Protein AF-A0A6N6QFT8-F1 (afdb_monomer_lite)

Secondary structure (DSSP, 8-state):
--PPPPPPPPPP---------PPPP-PPPP------------------PPP----PPP-S---------PPPP-PPPTTTT-EEEEEE--SGGGTTTTTHHHHHHHHSSS--EEEE-SSEEEEEETT--GGGGSPPPTT-EEEEHHHHHHHHHHHHHTTTSSSTT-SHHHHHHHHHHHHHHTT-HHHHHHHHHHHHHIIIIITTTS---HHHHHHHHHHHTT--TT-EEEEE--SHHHHHHGGGGTTSEEEEE-SSHHHHHHHHHHHTTSSSS-EEEPPGGGHHHHHHH-SEEEE-S---HHHHHHHHHHHHTS-TTPPPPEEE-TTS-GGG-GGGGG-TTEE-HHHHHHHHHHHHHHHHHHHHHHHHHHHHHHHHHHT-TTTTS---GGGHHHHHHHHTTS----

Sequence (406 aa):
MGRRPAGSRVPVVVNPARGLPAPEARAPRVDAQPAIGCRFPSPGCPRRIHRGFSVSKMTADDRPVTLRSSPLPRMPSMFGEICVLHHAKSGPETAGAEGAWLDAAAAEGDPGWFLETCQRRVMVFPGGHPWSRRTPPEGLDLHQGTDAYRFLLLLATGLESRVAGETNILGQMKSAWSHHARGTRWLQWLFADAKEIRSRFLSQIGGASYGRLVQQLLRRQGVGPGATVLLVGAGALAAEVAPWLRGWNLKLSNRTPGRAQDIAGKLRLHPGKPVEVVPGDAAEAAWKSADAIVPCIPFDDGQDGERCRWLRDGRPGKPATTVIHLAGARRAAGAWTELAGFLCLDDLFELHESLDGIRVHRLARARRACDERADHRDLGAALSLAHGWEDLSAFSRADARELAPA

Radius of gyration: 33.64 Å; chains: 1; bounding box: 77×81×103 Å

Foldseek 3Di:
DDDDDDDDDDDDDDDDDDDDDDDDDDDDDDDDDDDDDDDDDDDDDDDDDDDDDDDDDDDDDDDDDPPPPDPDPPDCFPFQQKKKKKAFDDDPPVPPPVVVVLVVQCVQDDSAQWADDPTIIMGMDSRHGPCVVPPDPPRMDMAGGLRNLLVLLCQLCQLPPPLRRDNVSVVRCCVRCVVVPVVDPSVVVSSVLSVVLSVPQPVPSPQQQPLNLVLVVCVVVVVDLAFEEEEEDLDPNSLRNVLSNQSHAYEYEYPDQVSSVVSQVVSVVDDGDHYHYADPVCVLVSLQRGLEYEYPDADDPVVLVVSLVSQVVHDPPRPRRAYEYEHDDPVPNPSLVPGPNDHYVVVSVVSSVVVVVVSVVSSVVSSVSSSVSSVVVRVDPPPVDDDDPVCVVVVVVVVVVVPDDD

pLDDT: mean 70.13, std 23.58, range [25.78, 97.94]

Structure (mmCIF, N/CA/C/O backbone):
data_AF-A0A6N6QFT8-F1
#
_entry.id   AF-A0A6N6QFT8-F1
#
loop_
_atom_site.group_PDB
_atom_site.id
_atom_site.type_symbol
_atom_site.label_atom_id
_atom_site.label_alt_id
_atom_site.label_comp_id
_atom_site.label_asym_id
_atom_site.label_entity_id
_atom_site.label_seq_id
_atom_site.pdbx_PDB_ins_code
_atom_site.Cartn_x
_atom_site.Cartn_y
_atom_site.Cartn_z
_atom_site.occupancy
_atom_site.B_iso_or_equiv
_atom_site.auth_seq_id
_atom_site.auth_comp_id
_atom_site.auth_asym_id
_atom_site.auth_atom_id
_atom_site.pdbx_PDB_model_num
ATOM 1 N N . MET A 1 1 ? 46.481 29.340 30.841 1.00 41.66 1 MET A N 1
ATOM 2 C CA . MET A 1 1 ? 45.968 28.239 29.991 1.00 41.66 1 MET A CA 1
ATOM 3 C C . MET A 1 1 ? 44.456 28.365 29.906 1.00 41.66 1 MET A C 1
ATOM 5 O O . MET A 1 1 ? 43.843 28.571 30.940 1.00 41.66 1 MET A O 1
ATOM 9 N N . GLY A 1 2 ? 43.879 28.298 28.702 1.00 37.94 2 GLY A N 1
ATOM 10 C CA . GLY A 1 2 ? 42.424 28.348 28.485 1.00 37.94 2 GLY A CA 1
ATOM 11 C C . GLY A 1 2 ? 41.998 29.372 27.430 1.00 37.94 2 GLY A C 1
ATOM 12 O O . GLY A 1 2 ? 41.447 30.416 27.760 1.00 37.94 2 GLY A O 1
ATOM 13 N N . ARG A 1 3 ? 42.294 29.091 26.154 1.00 36.41 3 ARG A N 1
ATOM 14 C CA . ARG A 1 3 ? 41.858 29.895 25.000 1.00 36.41 3 ARG A CA 1
ATOM 15 C C . ARG A 1 3 ? 40.341 29.741 24.797 1.00 36.41 3 ARG A C 1
ATOM 17 O O . ARG A 1 3 ? 39.863 28.621 24.657 1.00 36.41 3 ARG A O 1
ATOM 24 N N . ARG A 1 4 ? 39.607 30.858 24.730 1.00 38.91 4 ARG A N 1
ATOM 25 C CA . ARG A 1 4 ? 38.240 30.933 24.177 1.00 38.91 4 ARG A CA 1
ATOM 26 C C . ARG A 1 4 ? 38.316 30.969 22.643 1.00 38.91 4 ARG A C 1
ATOM 28 O O . ARG A 1 4 ? 39.119 31.755 22.139 1.00 38.91 4 ARG A O 1
ATOM 35 N N . PRO A 1 5 ? 37.494 30.218 21.891 1.00 43.72 5 PRO A N 1
ATOM 36 C CA . PRO A 1 5 ? 37.317 30.472 20.472 1.00 43.72 5 PRO A CA 1
ATOM 37 C C . PRO A 1 5 ? 36.171 31.461 20.223 1.00 43.72 5 PRO A C 1
ATOM 39 O O . PRO A 1 5 ? 35.177 31.517 20.948 1.00 43.72 5 PRO A O 1
ATOM 42 N N . ALA A 1 6 ? 36.393 32.277 19.199 1.00 36.53 6 ALA A N 1
ATOM 43 C CA . ALA A 1 6 ? 35.602 33.412 18.768 1.00 36.53 6 ALA A CA 1
ATOM 44 C C . ALA A 1 6 ? 34.265 33.007 18.127 1.00 36.53 6 ALA A C 1
ATOM 46 O O . ALA A 1 6 ? 34.178 32.014 17.408 1.00 36.53 6 ALA A O 1
ATOM 47 N N . GLY A 1 7 ? 33.241 33.831 18.361 1.00 32.56 7 GLY A N 1
ATOM 48 C CA . GLY A 1 7 ? 31.955 33.752 17.679 1.00 32.56 7 GLY A CA 1
ATOM 49 C C . GLY A 1 7 ? 32.052 34.237 16.233 1.00 32.56 7 GLY A C 1
ATOM 50 O O . GLY A 1 7 ? 32.557 35.329 15.967 1.00 32.56 7 GLY A O 1
ATOM 51 N N . SER A 1 8 ? 31.529 33.438 15.305 1.00 31.34 8 SER A N 1
ATOM 52 C CA . SER A 1 8 ? 31.275 33.839 13.926 1.00 31.34 8 SER A CA 1
ATOM 53 C C . SER A 1 8 ? 29.848 34.379 13.801 1.00 31.34 8 SER A C 1
ATOM 55 O O . SER A 1 8 ? 28.856 33.717 14.100 1.00 31.34 8 SER A O 1
ATOM 57 N N . ARG A 1 9 ? 29.771 35.646 13.389 1.00 32.50 9 ARG A N 1
ATOM 58 C CA . ARG A 1 9 ? 28.551 36.376 13.037 1.00 32.50 9 ARG A CA 1
ATOM 59 C C . ARG A 1 9 ? 28.006 35.837 11.711 1.00 32.50 9 ARG A C 1
ATOM 61 O O . ARG A 1 9 ? 28.723 35.862 10.716 1.00 32.50 9 ARG A O 1
ATOM 68 N N . VAL A 1 10 ? 26.742 35.425 11.684 1.00 31.75 10 VAL A N 1
ATOM 69 C CA . VAL A 1 10 ? 25.972 35.231 10.443 1.00 31.75 10 VAL A CA 1
ATOM 70 C C . VAL A 1 10 ? 25.083 36.467 10.255 1.00 31.75 10 VAL A C 1
ATOM 72 O O . VAL A 1 10 ? 24.397 36.847 11.207 1.00 31.75 10 VAL A O 1
ATOM 75 N N . PRO A 1 11 ? 25.102 37.143 9.093 1.00 32.31 11 PRO A N 1
ATOM 76 C CA . PRO A 1 11 ? 24.316 38.350 8.891 1.00 32.31 11 PRO A CA 1
ATOM 77 C C . PRO A 1 11 ? 22.834 38.036 8.657 1.00 32.31 11 PRO A C 1
ATOM 79 O O . PRO A 1 11 ? 22.462 37.204 7.831 1.00 32.31 11 PRO A O 1
ATOM 82 N N . VAL A 1 12 ? 22.001 38.771 9.391 1.00 29.42 12 VAL A N 1
ATOM 83 C CA . VAL A 1 12 ? 20.563 38.946 9.183 1.00 29.42 12 VAL A CA 1
ATOM 84 C C . VAL A 1 12 ? 20.366 39.760 7.904 1.00 29.42 12 VAL A C 1
ATOM 86 O O . VAL A 1 12 ? 20.810 40.904 7.834 1.00 29.42 12 VAL A O 1
ATOM 89 N N . VAL A 1 13 ? 19.689 39.196 6.901 1.00 31.52 13 VAL A N 1
ATOM 90 C CA . VAL A 1 13 ? 19.194 39.966 5.752 1.00 31.52 13 VAL A CA 1
ATOM 91 C C . VAL A 1 13 ? 17.744 40.340 6.022 1.00 31.52 13 VAL A C 1
ATOM 93 O O . VAL A 1 13 ? 16.854 39.493 6.080 1.00 31.52 13 VAL A O 1
ATOM 96 N N . VAL A 1 14 ? 17.549 41.637 6.233 1.00 32.19 14 VAL A N 1
ATOM 97 C CA . VAL A 1 14 ? 16.262 42.302 6.414 1.00 32.19 14 VAL A CA 1
ATOM 98 C C . VAL A 1 14 ? 15.651 42.583 5.040 1.00 32.19 14 VAL A C 1
ATOM 100 O O . VAL A 1 14 ? 16.319 43.046 4.119 1.00 32.19 14 VAL A O 1
ATOM 103 N N . ASN A 1 15 ? 14.362 42.290 4.937 1.00 30.98 15 ASN A N 1
ATOM 104 C CA . ASN A 1 15 ? 13.467 42.556 3.818 1.00 30.98 15 ASN A CA 1
ATOM 105 C C . ASN A 1 15 ? 13.114 44.059 3.718 1.00 30.98 15 ASN A C 1
ATOM 107 O O . ASN A 1 15 ? 12.774 44.645 4.749 1.00 30.98 15 ASN A O 1
ATOM 111 N N . PRO A 1 16 ? 13.066 44.669 2.518 1.00 32.47 16 PRO A N 1
ATOM 112 C CA . PRO A 1 16 ? 12.245 45.849 2.278 1.00 32.47 16 PRO A CA 1
ATOM 113 C C . PRO A 1 16 ? 11.095 45.561 1.298 1.00 32.47 16 PRO A C 1
ATOM 115 O O . PRO A 1 16 ? 11.277 45.092 0.177 1.00 32.47 16 PRO A O 1
ATOM 118 N N . ALA A 1 17 ? 9.891 45.887 1.762 1.00 28.92 17 ALA A N 1
ATOM 119 C CA . ALA A 1 17 ? 8.611 45.742 1.083 1.00 28.92 17 ALA A CA 1
ATOM 120 C C . ALA A 1 17 ? 8.257 46.903 0.125 1.00 28.92 17 ALA A C 1
ATOM 122 O O . ALA A 1 17 ? 8.822 47.991 0.233 1.00 28.92 17 ALA A O 1
ATOM 123 N N . ARG A 1 18 ? 7.164 46.665 -0.636 1.00 30.98 18 ARG A N 1
ATOM 124 C CA . ARG A 1 18 ? 6.246 47.563 -1.401 1.00 30.98 18 ARG A CA 1
ATOM 125 C C . ARG A 1 18 ? 6.481 47.562 -2.926 1.00 30.98 18 ARG A C 1
ATOM 127 O O . ARG A 1 18 ? 7.593 47.801 -3.356 1.00 30.98 18 ARG A O 1
ATOM 134 N N . GLY A 1 19 ? 5.498 47.353 -3.811 1.00 27.25 19 GLY A N 1
ATOM 135 C CA . GLY A 1 19 ? 4.069 47.041 -3.686 1.00 27.25 19 GLY A CA 1
ATOM 136 C C . GLY A 1 19 ? 3.344 47.102 -5.054 1.00 27.25 19 GLY A C 1
ATOM 137 O O . GLY A 1 19 ? 3.636 48.006 -5.820 1.00 27.25 19 GLY A O 1
ATOM 138 N N . LEU A 1 20 ? 2.396 46.163 -5.273 1.00 30.22 20 LEU A N 1
ATOM 139 C CA . LEU A 1 20 ? 1.179 46.159 -6.142 1.00 30.22 20 LEU A CA 1
ATOM 140 C C . LEU A 1 20 ? 1.284 46.436 -7.675 1.00 30.22 20 LEU A C 1
ATOM 142 O O . LEU A 1 20 ? 2.237 47.077 -8.097 1.00 30.22 20 LEU A O 1
ATOM 146 N N . PRO A 1 21 ? 0.280 46.063 -8.524 1.00 34.38 21 PRO A N 1
ATOM 147 C CA . PRO A 1 21 ? -0.944 45.260 -8.313 1.00 34.38 21 PRO A CA 1
ATOM 148 C C . PRO A 1 21 ? -1.114 44.051 -9.284 1.00 34.38 21 PRO A C 1
ATOM 150 O O . PRO A 1 21 ? -0.311 43.809 -10.180 1.00 34.38 21 PRO A O 1
ATOM 153 N N . ALA A 1 22 ? -2.185 43.277 -9.067 1.00 34.72 22 ALA A N 1
ATOM 154 C CA . ALA A 1 22 ? -2.584 42.062 -9.792 1.00 34.72 22 ALA A CA 1
ATOM 155 C C . ALA A 1 22 ? -3.114 42.308 -11.224 1.00 34.72 22 ALA A C 1
ATOM 157 O O . ALA A 1 22 ? -3.732 43.348 -11.454 1.00 34.72 22 ALA A O 1
ATOM 158 N N . PRO A 1 23 ? -3.004 41.332 -12.151 1.00 34.09 23 PRO A N 1
ATOM 159 C CA . PRO A 1 23 ? -3.795 41.317 -13.373 1.00 34.09 23 PRO A CA 1
ATOM 160 C C . PRO A 1 23 ? -5.022 40.398 -13.265 1.00 34.09 23 PRO A C 1
ATOM 162 O O . PRO A 1 23 ? -4.982 39.286 -12.738 1.00 34.09 23 PRO A O 1
ATOM 165 N N . GLU A 1 24 ? -6.119 40.934 -13.786 1.00 30.25 24 GLU A N 1
ATOM 166 C CA . GLU A 1 24 ? -7.485 40.430 -13.793 1.00 30.25 24 GLU A CA 1
ATOM 167 C C . GLU A 1 24 ? -7.668 39.108 -14.553 1.00 30.25 24 GLU A C 1
ATOM 169 O O . GLU A 1 24 ? -7.079 38.858 -15.606 1.00 30.25 24 GLU A O 1
ATOM 174 N N . ALA A 1 25 ? -8.587 38.292 -14.039 1.00 30.94 25 ALA A N 1
ATOM 175 C CA . ALA A 1 25 ? -9.151 37.145 -14.727 1.00 30.94 25 ALA A CA 1
ATOM 176 C C . ALA A 1 25 ? -10.096 37.602 -15.854 1.00 30.94 25 ALA A C 1
ATOM 178 O O . ALA A 1 25 ? -11.073 38.310 -15.611 1.00 30.94 25 ALA A O 1
ATOM 179 N N . ARG A 1 26 ? -9.864 37.122 -17.081 1.00 29.17 26 ARG A N 1
ATOM 180 C CA . ARG A 1 26 ? -10.869 37.107 -18.154 1.00 29.17 26 ARG A CA 1
ATOM 181 C C . ARG A 1 26 ? -11.083 35.680 -18.644 1.00 29.17 26 ARG A C 1
ATOM 183 O O . ARG A 1 26 ? -10.194 35.069 -19.228 1.00 29.17 26 ARG A O 1
ATOM 190 N N . ALA A 1 27 ? -12.288 35.178 -18.403 1.00 31.25 27 ALA A N 1
ATOM 191 C CA . ALA A 1 27 ? -12.822 33.963 -18.999 1.00 31.25 27 ALA A CA 1
ATOM 192 C C . ALA A 1 27 ? -13.165 34.192 -20.485 1.00 31.25 27 ALA A C 1
ATOM 194 O O . ALA A 1 27 ? -13.741 35.236 -20.808 1.00 31.25 27 ALA A O 1
ATOM 195 N N . PRO A 1 28 ? -12.906 33.231 -21.388 1.00 31.69 28 PRO A N 1
ATOM 196 C CA . PRO A 1 28 ? -13.577 33.179 -22.674 1.00 31.69 28 PRO A CA 1
ATOM 197 C C . PRO A 1 28 ? -14.867 32.351 -22.596 1.00 31.69 28 PRO A C 1
ATOM 199 O O . PRO A 1 28 ? -14.965 31.343 -21.898 1.00 31.69 28 PRO A O 1
ATOM 202 N N . ARG A 1 29 ? -15.863 32.869 -23.314 1.00 28.42 29 ARG A N 1
ATOM 203 C CA . ARG A 1 29 ? -17.272 32.487 -23.360 1.00 28.42 29 ARG A CA 1
ATOM 204 C C . ARG A 1 29 ? -17.507 31.087 -23.930 1.00 28.42 29 ARG A C 1
ATOM 206 O O . ARG A 1 29 ? -16.821 30.643 -24.844 1.00 28.42 29 ARG A O 1
ATOM 213 N N . VAL A 1 30 ? -18.547 30.462 -23.388 1.00 31.66 30 VAL A N 1
ATOM 214 C CA . VAL A 1 30 ? -19.274 29.315 -23.931 1.00 31.66 30 VAL A CA 1
ATOM 215 C C . VAL A 1 30 ? -20.152 29.826 -25.072 1.00 31.66 30 VAL A C 1
ATOM 217 O O . VAL A 1 30 ? -20.962 30.708 -24.818 1.00 31.66 30 VAL A O 1
ATOM 220 N N . ASP A 1 31 ? -20.030 29.263 -26.274 1.00 28.44 31 ASP A N 1
ATOM 221 C CA . ASP A 1 31 ? -21.070 29.364 -27.302 1.00 28.44 31 ASP A CA 1
ATOM 222 C C . ASP A 1 31 ? -21.218 28.037 -28.071 1.00 28.44 31 ASP A C 1
ATOM 224 O O . ASP A 1 31 ? -20.304 27.557 -28.738 1.00 28.44 31 ASP A O 1
ATOM 228 N N . ALA A 1 32 ? -22.401 27.453 -27.858 1.00 29.55 32 ALA A N 1
ATOM 229 C CA . ALA A 1 32 ? -23.280 26.687 -28.743 1.00 29.55 32 ALA A CA 1
ATOM 230 C C . ALA A 1 32 ? -22.731 25.602 -29.701 1.00 29.55 32 ALA A C 1
ATOM 232 O O . ALA A 1 32 ? -22.072 25.857 -30.706 1.00 29.55 32 ALA A O 1
ATOM 233 N N . GLN A 1 33 ? -23.206 24.375 -29.452 1.00 35.94 33 GLN A N 1
ATOM 234 C CA . GLN A 1 33 ? -23.379 23.296 -30.436 1.00 35.94 33 GLN A CA 1
ATOM 235 C C . GLN A 1 33 ? -24.241 23.738 -31.636 1.00 35.94 33 GLN A C 1
ATOM 237 O O . GLN A 1 33 ? -25.119 24.589 -31.479 1.00 35.94 33 GLN A O 1
ATOM 242 N N . PRO A 1 34 ? -24.157 23.008 -32.765 1.00 31.39 34 PRO A N 1
ATOM 243 C CA . PRO A 1 34 ? -25.410 22.531 -33.344 1.00 31.39 34 PRO A CA 1
ATOM 244 C C . PRO A 1 34 ? -25.408 21.040 -33.724 1.00 31.39 34 PRO A C 1
ATOM 246 O O . PRO A 1 34 ? -24.559 20.540 -34.454 1.00 31.39 34 PRO A O 1
ATOM 249 N N . ALA A 1 35 ? -26.424 20.375 -33.173 1.00 28.44 35 ALA A N 1
ATOM 250 C CA . ALA A 1 35 ? -27.394 19.471 -33.789 1.00 28.44 35 ALA A CA 1
ATOM 251 C C . ALA A 1 35 ? -26.992 18.537 -34.952 1.00 28.44 35 ALA A C 1
ATOM 253 O O . ALA A 1 35 ? -26.676 18.935 -36.070 1.00 28.44 35 ALA A O 1
ATOM 254 N N . ILE A 1 36 ? -27.231 17.257 -34.670 1.00 31.88 36 ILE A N 1
ATOM 255 C CA . ILE A 1 36 ? -27.459 16.135 -35.584 1.00 31.88 36 ILE A CA 1
ATOM 256 C C . ILE A 1 36 ? -28.653 16.435 -36.511 1.00 31.88 36 ILE A C 1
ATOM 258 O O . ILE A 1 36 ? -29.720 16.822 -36.039 1.00 31.88 36 ILE A O 1
ATOM 262 N N . GLY A 1 37 ? -28.507 16.178 -37.815 1.00 26.58 37 GLY A N 1
ATOM 263 C CA . GLY A 1 37 ? -29.604 16.238 -38.785 1.00 26.58 37 GLY A CA 1
ATOM 264 C C . GLY A 1 37 ? -29.334 15.382 -40.024 1.00 26.58 37 GLY A C 1
ATOM 265 O O . GLY A 1 37 ? -28.512 15.731 -40.863 1.00 26.58 37 GLY A O 1
ATOM 266 N N . CYS A 1 38 ? -30.042 14.256 -40.133 1.00 26.89 38 CYS A N 1
ATOM 267 C CA . CYS A 1 38 ? -30.065 13.365 -41.296 1.00 26.89 38 CYS A CA 1
ATOM 268 C C . CYS A 1 38 ? -30.722 14.037 -42.517 1.00 26.89 38 CYS A C 1
ATOM 270 O O . CYS A 1 38 ? -31.829 14.551 -42.369 1.00 26.89 38 CYS A O 1
ATOM 272 N N . ARG A 1 39 ? -30.138 13.928 -43.726 1.00 26.28 39 ARG A N 1
ATOM 273 C CA . ARG A 1 39 ? -30.861 14.016 -45.020 1.00 26.28 39 ARG A CA 1
ATOM 274 C C . ARG A 1 39 ? -30.184 13.180 -46.127 1.00 26.28 39 ARG A C 1
ATOM 276 O O . ARG A 1 39 ? -29.044 13.435 -46.493 1.00 26.28 39 ARG A O 1
ATOM 283 N N . PHE A 1 40 ? -30.928 12.210 -46.662 1.00 25.78 40 PHE A N 1
ATOM 284 C CA . PHE A 1 40 ? -30.762 11.555 -47.980 1.00 25.78 40 PHE A CA 1
ATOM 285 C C . PHE A 1 40 ? -31.568 12.358 -49.066 1.00 25.78 40 PHE A C 1
ATOM 287 O O . PHE A 1 40 ? -32.240 13.315 -48.682 1.00 25.78 40 PHE A O 1
ATOM 294 N N . PRO A 1 41 ? -31.600 12.015 -50.383 1.00 45.72 41 PRO A N 1
ATOM 295 C CA . PRO A 1 41 ? -30.665 12.422 -51.451 1.00 45.72 41 PRO A CA 1
ATOM 296 C C . PRO A 1 41 ? -31.353 13.082 -52.697 1.00 45.72 41 PRO A C 1
ATOM 298 O O . PRO A 1 41 ? -32.570 13.247 -52.721 1.00 45.72 41 PRO A O 1
ATOM 301 N N . SER A 1 42 ? -30.572 13.307 -53.779 1.00 27.08 42 SER A N 1
ATOM 302 C CA . SER A 1 42 ? -30.948 13.439 -55.228 1.00 27.08 42 SER A CA 1
ATOM 303 C C . SER A 1 42 ? -30.987 14.862 -55.843 1.00 27.08 42 SER A C 1
ATOM 305 O O . SER A 1 42 ? -31.113 15.833 -55.106 1.00 27.08 42 SER A O 1
ATOM 307 N N . PRO A 1 43 ? -31.037 15.022 -57.191 1.00 36.31 43 PRO A N 1
ATOM 308 C CA . PRO A 1 43 ? -30.141 14.509 -58.248 1.00 36.31 43 PRO A CA 1
ATOM 309 C C . PRO A 1 43 ? -29.717 15.620 -59.256 1.00 36.31 43 PRO A C 1
ATOM 311 O O . PRO A 1 43 ? -30.498 16.511 -59.573 1.00 36.31 43 PRO A O 1
ATOM 314 N N . GLY A 1 44 ? -28.515 15.557 -59.846 1.00 28.19 44 GLY A N 1
ATOM 315 C CA . GLY A 1 44 ? -28.125 16.509 -60.904 1.00 28.19 44 GLY A CA 1
ATOM 316 C C . GLY A 1 44 ? -26.716 16.302 -61.474 1.00 28.19 44 GLY A C 1
ATOM 317 O O . GLY A 1 44 ? -25.735 16.764 -60.907 1.00 28.19 44 GLY A O 1
ATOM 318 N N . CYS A 1 45 ? -26.630 15.584 -62.597 1.00 25.91 45 CYS A N 1
ATOM 319 C CA . CYS A 1 45 ? -25.449 15.400 -63.472 1.00 25.91 45 CYS A CA 1
ATOM 320 C C . CYS A 1 45 ? -24.965 16.753 -64.091 1.00 25.91 45 CYS A C 1
ATOM 322 O O . CYS A 1 45 ? -25.765 17.685 -64.049 1.00 25.91 45 CYS A O 1
ATOM 324 N N . PRO A 1 46 ? -23.779 16.894 -64.764 1.00 36.69 46 PRO A N 1
ATOM 325 C CA . PRO A 1 46 ? -23.039 15.841 -65.476 1.00 36.69 46 PRO A CA 1
ATOM 326 C C . PRO A 1 46 ? -21.484 15.815 -65.429 1.00 36.69 46 PRO A C 1
ATOM 328 O O . PRO A 1 46 ? -20.790 16.822 -65.444 1.00 36.69 46 PRO A O 1
ATOM 331 N N . ARG A 1 47 ? -20.976 14.574 -65.519 1.00 28.52 47 ARG A N 1
ATOM 332 C CA . ARG A 1 47 ? -19.831 14.056 -66.309 1.00 28.52 47 ARG A CA 1
ATOM 333 C C . ARG A 1 47 ? -18.547 14.902 -66.473 1.00 28.52 47 ARG A C 1
ATOM 335 O O . ARG A 1 47 ? -18.476 15.771 -67.336 1.00 28.52 47 ARG A O 1
ATOM 342 N N . ARG A 1 48 ? -17.438 14.359 -65.947 1.00 26.94 48 ARG A N 1
ATOM 343 C CA . ARG A 1 48 ? -16.239 14.045 -66.757 1.00 26.94 48 ARG A CA 1
ATOM 344 C C . ARG A 1 48 ? -15.567 12.769 -66.248 1.00 26.94 48 ARG A C 1
ATOM 346 O O . ARG A 1 48 ? -15.067 12.706 -65.135 1.00 26.94 48 ARG A O 1
ATOM 353 N N . ILE A 1 49 ? -15.617 11.745 -67.094 1.00 28.62 49 ILE A N 1
ATOM 354 C CA . ILE A 1 49 ? -15.029 10.419 -66.908 1.00 28.62 49 ILE A CA 1
ATOM 355 C C . ILE A 1 49 ? -13.690 10.436 -67.642 1.00 28.62 49 ILE A C 1
ATOM 357 O O . ILE A 1 49 ? -13.687 10.613 -68.861 1.00 28.62 49 ILE A O 1
ATOM 361 N N . HIS A 1 50 ? -12.580 10.208 -66.938 1.00 27.58 50 HIS A N 1
ATOM 362 C CA . HIS A 1 50 ? -11.390 9.636 -67.561 1.00 27.58 50 HIS A CA 1
ATOM 363 C C . HIS A 1 50 ? -11.359 8.136 -67.271 1.00 27.58 50 HIS A C 1
ATOM 365 O O . HIS A 1 50 ? -11.390 7.683 -66.130 1.00 27.58 50 HIS A O 1
ATOM 371 N N . ARG A 1 51 ? -11.416 7.402 -68.381 1.00 29.09 51 ARG A N 1
ATOM 372 C CA . ARG A 1 51 ? -11.442 5.951 -68.533 1.00 29.09 51 ARG A CA 1
ATOM 373 C C . ARG A 1 51 ? -10.137 5.333 -68.043 1.00 29.09 51 ARG A C 1
ATOM 375 O O . ARG A 1 51 ? -9.073 5.881 -68.314 1.00 29.09 51 ARG A O 1
ATOM 382 N N . GLY A 1 52 ? -10.234 4.148 -67.449 1.00 26.86 52 GLY A N 1
ATOM 383 C CA . GLY A 1 52 ? -9.050 3.356 -67.147 1.00 26.86 52 GLY A CA 1
ATOM 384 C C . GLY A 1 52 ? -9.269 1.983 -66.524 1.00 26.86 52 GLY A C 1
ATOM 385 O O . GLY A 1 52 ? -8.355 1.534 -65.864 1.00 26.86 52 GLY A O 1
ATOM 386 N N . PHE A 1 53 ? -10.411 1.306 -66.701 1.00 28.25 53 PHE A N 1
ATOM 387 C CA . PHE A 1 53 ? -10.487 -0.141 -66.447 1.00 28.25 53 PHE A CA 1
ATOM 388 C C . PHE A 1 53 ? -11.410 -0.806 -67.471 1.00 28.25 53 PHE A C 1
ATOM 390 O O . PHE A 1 53 ? -12.608 -0.536 -67.535 1.00 28.25 53 PHE A O 1
ATOM 397 N N . SER A 1 54 ? -10.806 -1.638 -68.318 1.00 25.84 54 SER A N 1
ATOM 398 C CA . SER A 1 54 ? -11.485 -2.554 -69.228 1.00 25.84 54 SER A CA 1
ATOM 399 C C . SER A 1 54 ? -11.935 -3.768 -68.424 1.00 25.84 54 SER A C 1
ATOM 401 O O . SER A 1 54 ? -11.098 -4.495 -67.893 1.00 25.84 54 SER A O 1
ATOM 403 N N . VAL A 1 55 ? -13.244 -3.995 -68.336 1.00 27.75 55 VAL A N 1
ATOM 404 C CA . VAL A 1 55 ? -13.796 -5.250 -67.819 1.00 27.75 55 VAL A CA 1
ATOM 405 C C . VAL A 1 55 ? -13.742 -6.267 -68.956 1.00 27.75 55 VAL A C 1
ATOM 407 O O . VAL A 1 55 ? -14.577 -6.246 -69.860 1.00 27.75 55 VAL A O 1
ATOM 410 N N . SER A 1 56 ? -12.735 -7.137 -68.935 1.00 29.53 56 SER A N 1
ATOM 411 C CA . SER A 1 56 ? -12.738 -8.339 -69.767 1.00 29.53 56 SER A CA 1
ATOM 412 C C . SER A 1 56 ? -13.718 -9.354 -69.183 1.00 29.53 56 SER A C 1
ATOM 414 O O . SER A 1 56 ? -13.707 -9.638 -67.988 1.00 29.53 56 SER A O 1
ATOM 416 N N . LYS A 1 57 ? -14.586 -9.869 -70.058 1.00 29.95 57 LYS A N 1
ATOM 417 C CA . LYS A 1 57 ? -15.553 -10.941 -69.808 1.00 29.95 57 LYS A CA 1
ATOM 418 C C . LYS A 1 57 ? -14.895 -12.133 -69.100 1.00 29.95 57 LYS A C 1
ATOM 420 O O . LYS A 1 57 ? -13.880 -12.638 -69.574 1.00 29.95 57 LYS A O 1
ATOM 425 N N . MET A 1 58 ? -15.530 -12.610 -68.027 1.00 28.09 58 MET A N 1
ATOM 426 C CA . MET A 1 58 ? -15.287 -13.938 -67.455 1.00 28.09 58 MET A CA 1
ATOM 427 C C . MET A 1 58 ? -15.453 -14.990 -68.554 1.00 28.09 58 MET A C 1
ATOM 429 O O . MET A 1 58 ? -16.527 -15.127 -69.138 1.00 28.09 58 MET A O 1
ATOM 433 N N . THR A 1 59 ? -14.377 -15.718 -68.829 1.00 33.75 59 THR A N 1
ATOM 434 C CA . THR A 1 59 ? -14.426 -17.014 -69.504 1.00 33.75 59 THR A CA 1
ATOM 435 C C . THR A 1 59 ? -14.056 -18.062 -68.465 1.00 33.75 59 THR A C 1
ATOM 437 O O . THR A 1 59 ? -13.172 -17.839 -67.640 1.00 33.75 59 THR A O 1
ATOM 440 N N . ALA A 1 60 ? -14.822 -19.148 -68.447 1.00 36.91 60 ALA A N 1
ATOM 441 C CA . ALA A 1 60 ? -14.662 -20.259 -67.528 1.00 36.91 60 ALA A CA 1
ATOM 442 C C . ALA A 1 60 ? -13.414 -21.068 -67.910 1.00 36.91 60 ALA A C 1
ATOM 444 O O . ALA A 1 60 ? -13.478 -21.890 -68.818 1.00 36.91 60 ALA A O 1
ATOM 445 N N . ASP A 1 61 ? -12.289 -20.808 -67.247 1.00 33.38 61 ASP A N 1
ATOM 446 C CA . ASP A 1 61 ? -11.156 -21.738 -67.166 1.00 33.38 61 ASP A CA 1
ATOM 447 C C . ASP A 1 61 ? -10.376 -21.443 -65.870 1.00 33.38 61 ASP A C 1
ATOM 449 O O . ASP A 1 61 ? -9.389 -20.705 -65.850 1.00 33.38 61 ASP A O 1
ATOM 453 N N . ASP A 1 62 ? -10.890 -21.951 -64.745 1.00 33.12 62 ASP A N 1
ATOM 454 C CA . ASP A 1 62 ? -10.229 -21.882 -63.439 1.00 33.12 62 ASP A CA 1
ATOM 455 C C . ASP A 1 62 ? -9.040 -22.853 -63.414 1.00 33.12 62 ASP A C 1
ATOM 457 O O . ASP A 1 62 ? -9.186 -24.050 -63.156 1.00 33.12 62 ASP A O 1
ATOM 461 N N . ARG A 1 63 ? -7.830 -22.330 -63.629 1.00 33.88 63 ARG A N 1
ATOM 462 C CA . ARG A 1 63 ? -6.602 -22.964 -63.128 1.00 33.88 63 ARG A CA 1
ATOM 463 C C . ARG A 1 63 ? -6.110 -22.179 -61.915 1.00 33.88 63 ARG A C 1
ATOM 465 O O . ARG A 1 63 ? -5.961 -20.960 -62.018 1.00 33.88 63 ARG A O 1
ATOM 472 N N . PRO A 1 64 ? -5.817 -22.832 -60.777 1.00 29.17 64 PRO A N 1
ATOM 473 C CA . PRO A 1 64 ? -5.353 -22.132 -59.591 1.00 29.17 64 PRO A CA 1
ATOM 474 C C . PRO A 1 64 ? -3.994 -21.479 -59.867 1.00 29.17 64 PRO A C 1
ATOM 476 O O . PRO A 1 64 ? -2.987 -22.151 -60.094 1.00 29.17 64 PRO A O 1
ATOM 479 N N . VAL A 1 65 ? -3.967 -20.146 -59.834 1.00 32.03 65 VAL A N 1
ATOM 480 C CA . VAL A 1 65 ? -2.731 -19.364 -59.800 1.00 32.03 65 VAL A CA 1
ATOM 481 C C . VAL A 1 65 ? -2.073 -19.622 -58.446 1.00 32.03 65 VAL A C 1
ATOM 483 O O . VAL A 1 65 ? -2.501 -19.101 -57.418 1.00 32.03 65 VAL A O 1
ATOM 486 N N . THR A 1 66 ? -1.021 -20.439 -58.427 1.00 31.53 66 THR A N 1
ATOM 487 C CA . THR A 1 66 ? -0.134 -20.562 -57.266 1.00 31.53 66 THR A CA 1
ATOM 488 C C . THR A 1 66 ? 0.576 -19.228 -57.051 1.00 31.53 66 THR A C 1
ATOM 490 O O . THR A 1 66 ? 1.572 -18.931 -57.715 1.00 31.53 66 THR A O 1
ATOM 493 N N . LEU A 1 67 ? 0.059 -18.415 -56.128 1.00 30.70 67 LEU A N 1
ATOM 494 C CA . LEU A 1 67 ? 0.760 -17.258 -55.582 1.00 30.70 67 LEU A CA 1
ATOM 495 C C . LEU A 1 67 ? 2.017 -17.763 -54.867 1.00 30.70 67 LEU A C 1
ATOM 497 O O . LEU A 1 67 ? 1.956 -18.253 -53.741 1.00 30.70 67 LEU A O 1
ATOM 501 N N . ARG A 1 68 ? 3.176 -17.662 -55.528 1.00 31.36 68 ARG A N 1
ATOM 502 C CA . ARG A 1 68 ? 4.461 -17.763 -54.833 1.00 31.36 68 ARG A CA 1
ATOM 503 C C . ARG A 1 68 ? 4.515 -16.613 -53.833 1.00 31.36 68 ARG A C 1
ATOM 505 O O . ARG A 1 68 ? 4.568 -15.451 -54.228 1.00 31.36 68 ARG A O 1
ATOM 512 N N . SER A 1 69 ? 4.480 -16.945 -52.548 1.00 32.94 69 SER A N 1
ATOM 513 C CA . SER A 1 69 ? 4.698 -16.009 -51.453 1.00 32.94 69 SER A CA 1
ATOM 514 C C . SER A 1 69 ? 6.143 -15.514 -51.501 1.00 32.94 69 SER A C 1
ATOM 516 O O . SER A 1 69 ? 7.037 -16.097 -50.885 1.00 32.94 69 SER A O 1
ATOM 518 N N . SER A 1 70 ? 6.395 -14.453 -52.263 1.00 32.84 70 SER A N 1
ATOM 519 C CA . SER A 1 70 ? 7.608 -13.664 -52.073 1.00 32.84 70 SER A CA 1
ATOM 520 C C . SER A 1 70 ? 7.562 -13.091 -50.652 1.00 32.84 70 SER A C 1
ATOM 522 O O . SER A 1 70 ? 6.531 -12.522 -50.280 1.00 32.84 70 SER A O 1
ATOM 524 N N . PRO A 1 71 ? 8.614 -13.250 -49.829 1.00 36.53 71 PRO A N 1
ATOM 525 C CA . PRO A 1 71 ? 8.640 -12.645 -48.506 1.00 36.53 71 PRO A CA 1
ATOM 526 C C . PRO A 1 71 ? 8.466 -11.134 -48.665 1.00 36.53 71 PRO A C 1
ATOM 528 O O . PRO A 1 71 ? 9.194 -10.500 -49.431 1.00 36.53 71 PRO A O 1
ATOM 531 N N . LEU A 1 72 ? 7.474 -10.574 -47.966 1.00 36.22 72 LEU A N 1
ATOM 532 C CA . LEU A 1 72 ? 7.297 -9.128 -47.873 1.00 36.22 72 LEU A CA 1
ATOM 533 C C . LEU A 1 72 ? 8.643 -8.501 -47.471 1.00 36.22 72 LEU A C 1
ATOM 535 O O . LEU A 1 72 ? 9.316 -9.052 -46.588 1.00 36.22 72 LEU A O 1
ATOM 539 N N . PRO A 1 73 ? 9.064 -7.387 -48.096 1.00 36.81 73 PRO A N 1
ATOM 540 C CA . PRO A 1 73 ? 10.266 -6.689 -47.665 1.00 36.81 73 PRO A CA 1
ATOM 541 C C . PRO A 1 73 ? 10.118 -6.370 -46.175 1.00 36.81 73 PRO A C 1
ATOM 543 O O . PRO A 1 73 ? 9.129 -5.762 -45.765 1.00 36.81 73 PRO A O 1
ATOM 546 N N . ARG A 1 74 ? 11.067 -6.839 -45.350 1.00 42.50 74 ARG A N 1
ATOM 547 C CA . ARG A 1 74 ? 11.096 -6.504 -43.921 1.00 42.50 74 ARG A CA 1
ATOM 548 C C . ARG A 1 74 ? 11.150 -4.984 -43.829 1.00 42.50 74 ARG A C 1
ATOM 550 O O . ARG A 1 74 ? 12.123 -4.392 -44.294 1.00 42.50 74 ARG A O 1
ATOM 557 N N . MET A 1 75 ? 10.107 -4.364 -43.276 1.00 43.34 75 MET A N 1
ATOM 558 C CA . MET A 1 75 ? 10.183 -2.947 -42.942 1.00 43.34 75 MET A CA 1
ATOM 559 C C . MET A 1 75 ? 11.396 -2.745 -42.026 1.00 43.34 75 MET A C 1
ATOM 561 O O . MET A 1 75 ? 11.608 -3.567 -41.127 1.00 43.34 75 MET A O 1
ATOM 565 N N . PRO A 1 76 ? 12.238 -1.729 -42.278 1.00 52.91 76 PRO A N 1
ATOM 566 C CA . PRO A 1 76 ? 13.375 -1.465 -41.416 1.00 52.91 76 PRO A CA 1
ATOM 567 C C . PRO A 1 76 ? 12.855 -1.166 -40.010 1.00 52.91 76 PRO A C 1
ATOM 569 O O . PRO A 1 76 ? 12.048 -0.255 -39.827 1.00 52.91 76 PRO A O 1
ATOM 572 N N . SER A 1 77 ? 13.295 -1.974 -39.043 1.00 58.56 77 SER A N 1
ATOM 573 C CA . SER A 1 77 ? 12.994 -1.784 -37.623 1.00 58.56 77 SER A CA 1
ATOM 574 C C . SER A 1 77 ? 13.337 -0.353 -37.222 1.00 58.56 77 SER A C 1
ATOM 576 O O . SER A 1 77 ? 14.438 0.124 -37.512 1.00 58.56 77 SER A O 1
ATOM 578 N N . MET A 1 78 ? 12.422 0.321 -36.520 1.00 64.25 78 MET A N 1
ATOM 579 C CA . MET A 1 78 ? 12.663 1.677 -36.012 1.00 64.25 78 MET A CA 1
ATOM 580 C C . MET A 1 78 ? 13.839 1.719 -35.025 1.00 64.25 78 MET A C 1
ATOM 582 O O . MET A 1 78 ? 14.455 2.766 -34.823 1.00 64.25 78 MET A O 1
ATOM 586 N N . PHE A 1 79 ? 14.154 0.574 -34.424 1.00 69.44 79 PHE A N 1
ATOM 587 C CA . PHE A 1 79 ? 15.241 0.401 -33.477 1.00 69.44 79 PHE A CA 1
ATOM 588 C C . PHE A 1 79 ? 16.418 -0.385 -34.037 1.00 69.44 79 PHE A C 1
ATOM 590 O O . PHE A 1 79 ? 17.312 -0.687 -33.260 1.00 69.44 79 PHE A O 1
ATOM 597 N N . GLY A 1 80 ? 16.460 -0.701 -35.338 1.00 63.00 80 GLY A N 1
ATOM 598 C CA . GLY A 1 80 ? 17.436 -1.626 -35.935 1.00 63.00 80 GLY A CA 1
ATOM 599 C C . GLY A 1 80 ? 18.914 -1.283 -35.702 1.00 63.00 80 GLY A C 1
ATOM 600 O O . GLY A 1 80 ? 19.777 -2.125 -35.931 1.00 63.00 80 GLY A O 1
ATOM 601 N N . GLU A 1 81 ? 19.200 -0.080 -35.212 1.00 75.62 81 GLU A N 1
ATOM 602 C CA . GLU A 1 81 ? 20.536 0.391 -34.858 1.00 75.62 81 GLU A CA 1
ATOM 603 C C . GLU A 1 81 ? 20.800 0.401 -33.340 1.00 75.62 81 GLU A C 1
ATOM 605 O O . GLU A 1 81 ? 21.942 0.505 -32.930 1.00 75.62 81 GLU A O 1
ATOM 610 N N . ILE A 1 82 ? 19.813 0.237 -32.456 1.00 87.19 82 ILE A N 1
ATOM 611 C CA . ILE A 1 82 ? 20.067 0.254 -31.007 1.00 87.19 82 ILE A CA 1
ATOM 612 C C . ILE A 1 82 ? 20.735 -1.054 -30.573 1.00 87.19 82 ILE A C 1
ATOM 614 O O . ILE A 1 82 ? 20.212 -2.145 -30.799 1.00 87.19 82 ILE A O 1
ATOM 618 N N . CYS A 1 83 ? 21.860 -0.936 -29.874 1.00 88.75 83 CYS A N 1
ATOM 619 C CA . CYS A 1 83 ? 22.566 -2.041 -29.236 1.00 88.75 83 CYS A CA 1
ATOM 620 C C . CYS A 1 83 ? 22.748 -1.742 -27.744 1.00 88.75 83 CYS A C 1
ATOM 622 O O . CYS A 1 83 ? 23.156 -0.644 -27.372 1.00 88.75 83 CYS A O 1
ATOM 624 N N . VAL A 1 84 ? 22.445 -2.707 -26.878 1.00 88.69 84 VAL A N 1
ATOM 625 C CA . VAL A 1 84 ? 22.601 -2.589 -25.426 1.00 88.69 84 VAL A CA 1
ATOM 626 C C . VAL A 1 84 ? 23.408 -3.761 -24.910 1.00 88.69 84 VAL A C 1
ATOM 628 O O . VAL A 1 84 ? 23.101 -4.914 -25.203 1.00 88.69 84 VAL A O 1
ATOM 631 N N . LEU A 1 85 ? 24.410 -3.447 -24.102 1.00 86.31 85 LEU A N 1
ATOM 632 C CA . LEU A 1 85 ? 25.164 -4.422 -23.336 1.00 86.31 85 LEU A CA 1
ATOM 633 C C . LEU A 1 85 ? 24.776 -4.322 -21.878 1.00 86.31 85 LEU A C 1
ATOM 635 O O . LEU A 1 85 ? 24.662 -3.221 -21.327 1.00 86.31 85 LEU A O 1
ATOM 639 N N . HIS A 1 86 ? 24.626 -5.475 -21.251 1.00 85.75 86 HIS A N 1
ATOM 640 C CA . HIS A 1 86 ? 24.267 -5.585 -19.857 1.00 85.75 86 HIS A CA 1
ATOM 641 C C . HIS A 1 86 ? 25.173 -6.586 -19.152 1.00 85.75 86 HIS A C 1
ATOM 643 O O . HIS A 1 86 ? 25.457 -7.668 -19.655 1.00 85.75 86 HIS A O 1
ATOM 649 N N . HIS A 1 87 ? 25.605 -6.207 -17.955 1.00 81.38 87 HIS A N 1
ATOM 650 C CA . HIS A 1 87 ? 26.319 -7.087 -17.050 1.00 81.38 87 HIS A CA 1
ATOM 651 C C . HIS A 1 87 ? 25.753 -6.942 -15.632 1.00 81.38 87 HIS A C 1
ATOM 653 O O . HIS A 1 87 ? 25.740 -5.838 -15.070 1.00 81.38 87 HIS A O 1
ATOM 659 N N . ALA A 1 88 ? 25.289 -8.049 -15.050 1.00 76.50 88 ALA A N 1
ATOM 660 C CA . ALA A 1 88 ? 24.774 -8.107 -13.686 1.00 76.50 88 ALA A CA 1
ATOM 661 C C . ALA A 1 88 ? 25.907 -8.375 -12.680 1.00 76.50 88 ALA A C 1
ATOM 663 O O . ALA A 1 88 ? 26.658 -9.330 -12.829 1.00 76.50 88 ALA A O 1
ATOM 664 N N . LYS A 1 89 ? 25.993 -7.568 -11.616 1.00 71.44 89 LYS A N 1
ATOM 665 C CA . LYS A 1 89 ? 27.006 -7.712 -10.558 1.00 71.44 89 LYS A CA 1
ATOM 666 C C . LYS A 1 89 ? 26.621 -8.866 -9.624 1.00 71.44 89 LYS A C 1
ATOM 668 O O . LYS A 1 89 ? 25.767 -8.699 -8.746 1.00 71.44 89 LYS A O 1
ATOM 673 N N . SER A 1 90 ? 27.218 -10.039 -9.805 1.00 54.47 90 SER A N 1
ATOM 674 C CA . SER A 1 90 ? 26.959 -11.242 -9.000 1.00 54.47 90 SER A CA 1
ATOM 675 C C . SER A 1 90 ? 28.081 -11.518 -7.987 1.00 54.47 90 SER A C 1
ATOM 677 O O . SER A 1 90 ? 28.912 -12.390 -8.192 1.00 54.47 90 SER A O 1
ATOM 679 N N . GLY A 1 91 ? 28.055 -10.816 -6.846 1.00 51.69 91 GLY A N 1
ATOM 680 C CA . GLY A 1 91 ? 28.914 -11.103 -5.682 1.00 51.69 91 GLY A CA 1
ATOM 681 C C . GLY A 1 91 ? 30.342 -10.523 -5.747 1.00 51.69 91 GLY A C 1
ATOM 682 O O . GLY A 1 91 ? 30.708 -9.907 -6.739 1.00 51.69 91 GLY A O 1
ATOM 683 N N . PRO A 1 92 ? 31.143 -10.652 -4.668 1.00 45.06 92 PRO A N 1
ATOM 684 C CA . PRO A 1 92 ? 32.487 -10.064 -4.574 1.00 45.06 92 PRO A CA 1
ATOM 685 C C . PRO A 1 92 ? 33.574 -10.783 -5.401 1.00 45.06 92 PRO A C 1
ATOM 687 O O . PRO A 1 92 ? 34.698 -10.292 -5.457 1.00 45.06 92 PRO A O 1
ATOM 690 N N . GLU A 1 93 ? 33.271 -11.918 -6.040 1.00 43.59 93 GLU A N 1
ATOM 691 C CA . GLU A 1 93 ? 34.259 -12.773 -6.730 1.00 43.59 93 GLU A CA 1
ATOM 692 C C . GLU A 1 93 ? 34.462 -12.451 -8.221 1.00 43.59 93 GLU A C 1
ATOM 694 O O . GLU A 1 93 ? 35.399 -12.950 -8.837 1.00 43.59 93 GLU A O 1
ATOM 699 N N . THR A 1 94 ? 33.645 -11.579 -8.815 1.00 46.34 94 THR A N 1
ATOM 700 C CA . THR A 1 94 ? 33.748 -11.196 -10.237 1.00 46.34 94 THR A CA 1
ATOM 701 C C . THR A 1 94 ? 34.574 -9.922 -10.475 1.00 46.34 94 THR A C 1
ATOM 703 O O . THR A 1 94 ? 34.737 -9.473 -11.611 1.00 46.34 94 THR A O 1
ATOM 706 N N . ALA A 1 95 ? 35.181 -9.361 -9.426 1.00 41.59 95 ALA A N 1
ATOM 707 C CA . ALA A 1 95 ? 36.013 -8.160 -9.470 1.00 41.59 95 ALA A CA 1
ATOM 708 C C . ALA A 1 95 ? 37.370 -8.403 -10.172 1.00 41.59 95 ALA A C 1
ATOM 710 O O . ALA A 1 95 ? 38.418 -8.477 -9.538 1.00 41.59 95 ALA A O 1
ATOM 711 N N . GLY A 1 96 ? 37.362 -8.537 -11.500 1.00 47.53 96 GLY A N 1
ATOM 712 C CA . GLY A 1 96 ? 38.584 -8.660 -12.305 1.00 47.53 96 GLY A CA 1
ATOM 713 C C . GLY A 1 96 ? 38.341 -8.760 -13.812 1.00 47.53 96 GLY A C 1
ATOM 714 O O . GLY A 1 96 ? 38.980 -8.050 -14.581 1.00 47.53 96 GLY A O 1
ATOM 715 N N . ALA A 1 97 ? 37.361 -9.561 -14.244 1.00 51.03 97 ALA A N 1
ATOM 716 C CA . ALA A 1 97 ? 36.969 -9.671 -15.659 1.00 51.03 97 ALA A CA 1
ATOM 717 C C . ALA A 1 97 ? 36.008 -8.545 -16.112 1.00 51.03 97 ALA A C 1
ATOM 719 O O . ALA A 1 97 ? 35.870 -8.254 -17.298 1.00 51.03 97 ALA A O 1
ATOM 720 N N . GLU A 1 98 ? 35.368 -7.869 -15.153 1.00 52.53 98 GLU A N 1
ATOM 721 C CA . GLU A 1 98 ? 34.273 -6.908 -15.352 1.00 52.53 98 GLU A CA 1
ATOM 722 C C . GLU A 1 98 ? 34.681 -5.510 -15.846 1.00 52.53 98 GLU A C 1
ATOM 724 O O . GLU A 1 98 ? 33.809 -4.727 -16.223 1.00 52.53 98 GLU A O 1
ATOM 729 N N . GLY A 1 99 ? 35.966 -5.151 -15.776 1.00 54.66 99 GLY A N 1
ATOM 730 C CA . GLY A 1 99 ? 36.488 -3.862 -16.261 1.00 54.66 99 GLY A CA 1
ATOM 731 C C . GLY A 1 99 ? 37.071 -3.948 -17.672 1.00 54.66 99 GLY A C 1
ATOM 732 O O . GLY A 1 99 ? 36.889 -3.040 -18.476 1.00 54.66 99 GLY A O 1
ATOM 733 N N . ALA A 1 100 ? 37.676 -5.090 -18.007 1.00 60.47 100 ALA A N 1
ATOM 734 C CA . ALA A 1 100 ? 38.399 -5.285 -19.261 1.00 60.47 100 ALA A CA 1
ATOM 735 C C . ALA A 1 100 ? 37.511 -5.129 -20.506 1.00 60.47 100 ALA A C 1
ATOM 737 O O . ALA A 1 100 ? 37.962 -4.630 -21.534 1.00 60.47 100 ALA A O 1
ATOM 738 N N . TRP A 1 101 ? 36.235 -5.519 -20.423 1.00 62.41 101 TRP A N 1
ATOM 739 C CA . TRP A 1 101 ? 35.302 -5.349 -21.537 1.00 62.41 101 TRP A CA 1
ATOM 740 C C . TRP A 1 101 ? 34.814 -3.902 -21.690 1.00 62.41 101 TRP A C 1
ATOM 742 O O . TRP A 1 101 ? 34.519 -3.496 -22.807 1.00 62.41 101 TRP A O 1
ATOM 752 N N . LEU A 1 102 ? 34.734 -3.119 -20.605 1.00 59.88 102 LEU A N 1
ATOM 753 C CA . LEU A 1 102 ? 34.382 -1.692 -20.647 1.00 59.88 102 LEU A CA 1
ATOM 754 C C . LEU A 1 102 ? 35.484 -0.890 -21.327 1.00 59.88 102 LEU A C 1
ATOM 756 O O . LEU A 1 102 ? 35.198 -0.062 -22.189 1.00 59.88 102 LEU A O 1
ATOM 760 N N . ASP A 1 103 ? 36.731 -1.203 -20.984 1.00 61.19 103 ASP A N 1
ATOM 761 C CA . ASP A 1 103 ? 37.906 -0.625 -21.626 1.00 61.19 103 ASP A CA 1
ATOM 762 C C . ASP A 1 103 ? 37.984 -1.043 -23.104 1.00 61.19 103 ASP A C 1
ATOM 764 O O . ASP A 1 103 ? 38.281 -0.214 -23.960 1.00 61.19 103 ASP A O 1
ATOM 768 N N . ALA A 1 104 ? 37.630 -2.292 -23.436 1.00 60.69 104 ALA A N 1
ATOM 769 C CA . ALA A 1 104 ? 37.550 -2.760 -24.823 1.00 60.69 104 ALA A CA 1
ATOM 770 C C . ALA A 1 104 ? 36.410 -2.095 -25.622 1.00 60.69 104 ALA A C 1
ATOM 772 O O . ALA A 1 104 ? 36.621 -1.700 -26.766 1.00 60.69 104 ALA A O 1
ATOM 773 N N . ALA A 1 105 ? 35.226 -1.922 -25.021 1.00 59.78 105 ALA A N 1
ATOM 774 C CA . ALA A 1 105 ? 34.088 -1.231 -25.634 1.00 59.78 105 ALA A CA 1
ATOM 775 C C . ALA A 1 105 ? 34.416 0.240 -25.925 1.00 59.78 105 ALA A C 1
ATOM 777 O O . ALA A 1 105 ? 34.118 0.747 -27.001 1.00 59.78 105 ALA A O 1
ATOM 778 N N . ALA A 1 106 ? 35.066 0.911 -24.969 1.00 59.69 106 ALA A N 1
ATOM 779 C CA . ALA A 1 106 ? 35.489 2.300 -25.098 1.00 59.69 106 ALA A CA 1
ATOM 780 C C . ALA A 1 106 ? 36.671 2.482 -26.070 1.00 59.69 106 ALA A C 1
ATOM 782 O O . ALA A 1 106 ? 36.830 3.559 -26.640 1.00 59.69 106 ALA A O 1
ATOM 783 N N . ALA A 1 107 ? 37.501 1.451 -26.267 1.00 60.59 107 ALA A N 1
ATOM 784 C CA . ALA A 1 107 ? 38.639 1.484 -27.185 1.00 60.59 107 ALA A CA 1
ATOM 785 C C . ALA A 1 107 ? 38.259 1.244 -28.661 1.00 60.59 107 ALA A C 1
ATOM 787 O O . ALA A 1 107 ? 39.000 1.673 -29.546 1.00 60.59 107 ALA A O 1
ATOM 788 N N . GLU A 1 108 ? 37.132 0.576 -28.946 1.00 59.34 108 GLU A N 1
ATOM 789 C CA . GLU A 1 108 ? 36.702 0.226 -30.313 1.00 59.34 108 GLU A CA 1
ATOM 790 C C . GLU A 1 108 ? 35.816 1.287 -31.014 1.00 59.34 108 GLU A C 1
ATOM 792 O O . GLU A 1 108 ? 35.530 1.135 -32.206 1.00 59.34 108 GLU A O 1
ATOM 797 N N . GLY A 1 109 ? 35.393 2.376 -30.351 1.00 56.50 109 GLY A N 1
ATOM 798 C CA . GLY A 1 109 ? 34.530 3.397 -30.972 1.00 56.50 109 GLY A CA 1
ATOM 799 C C . GLY A 1 109 ? 33.855 4.382 -30.006 1.00 56.50 109 GLY A C 1
ATOM 800 O O . GLY A 1 109 ? 34.362 4.631 -28.917 1.00 56.50 109 GLY A O 1
ATOM 801 N N . ASP A 1 110 ? 32.727 4.980 -30.434 1.00 60.91 110 ASP A N 1
ATOM 802 C CA . ASP A 1 110 ? 31.895 5.902 -29.631 1.00 60.91 110 ASP A CA 1
ATOM 803 C C . ASP A 1 110 ? 31.620 5.277 -28.249 1.00 60.91 110 ASP A C 1
ATOM 805 O O . ASP A 1 110 ? 31.101 4.159 -28.209 1.00 60.91 110 ASP A O 1
ATOM 809 N N . PRO A 1 111 ? 31.953 5.951 -27.128 1.00 63.44 111 PRO A N 1
ATOM 810 C CA . PRO A 1 111 ? 31.923 5.360 -25.786 1.00 63.44 111 PRO A CA 1
ATOM 811 C C . PRO A 1 111 ? 30.541 4.865 -25.325 1.00 63.44 111 PRO A C 1
ATOM 813 O O . PRO A 1 111 ? 30.427 4.286 -24.242 1.00 63.44 111 PRO A O 1
ATOM 816 N N . GLY A 1 112 ? 29.487 5.091 -26.117 1.00 77.56 112 GLY A N 1
ATOM 817 C CA . GLY A 1 112 ? 28.126 4.706 -25.787 1.00 77.56 112 GLY A CA 1
ATOM 818 C C . GLY A 1 112 ? 27.617 5.458 -24.558 1.00 77.56 112 GLY A C 1
ATOM 819 O O . GLY A 1 112 ? 28.293 6.287 -23.947 1.00 77.56 112 GLY A O 1
ATOM 820 N N . TRP A 1 113 ? 26.371 5.207 -24.179 1.00 87.81 113 TRP A N 1
ATOM 821 C CA . TRP A 1 113 ? 25.784 5.803 -22.985 1.00 87.81 113 TRP A CA 1
ATOM 822 C C . TRP A 1 113 ? 25.893 4.827 -21.833 1.00 87.81 113 TRP A C 1
ATOM 824 O O . TRP A 1 113 ? 25.245 3.779 -21.826 1.00 87.81 113 TRP A O 1
ATOM 834 N N . PHE A 1 114 ? 26.704 5.189 -20.848 1.00 84.50 114 PHE A N 1
ATOM 835 C CA . PHE A 1 114 ? 26.981 4.343 -19.701 1.00 84.50 114 PHE A CA 1
ATOM 836 C C . PHE A 1 114 ? 26.013 4.606 -18.542 1.00 84.50 114 PHE A C 1
ATOM 838 O O . PHE A 1 114 ? 25.623 5.744 -18.269 1.00 84.50 114 PHE A O 1
ATOM 845 N N . LEU A 1 115 ? 25.626 3.538 -17.848 1.00 84.12 115 LEU A N 1
ATOM 846 C CA . LEU A 1 115 ? 24.881 3.573 -16.597 1.00 84.12 115 LEU A CA 1
ATOM 847 C C . LEU A 1 115 ? 25.421 2.497 -15.657 1.00 84.12 115 LEU A C 1
ATOM 849 O O . LEU A 1 115 ? 25.307 1.300 -15.924 1.00 84.12 115 LEU A O 1
ATOM 853 N N . GLU A 1 116 ? 25.936 2.926 -14.511 1.00 81.75 116 GLU A N 1
ATOM 854 C CA . GLU A 1 116 ? 26.345 2.035 -13.432 1.00 81.75 116 GLU A CA 1
ATOM 855 C C . GLU A 1 116 ? 25.407 2.152 -12.235 1.00 81.75 116 GLU A C 1
ATOM 857 O O . GLU A 1 116 ? 25.018 3.239 -11.812 1.00 81.75 116 GLU A O 1
ATOM 862 N N . THR A 1 117 ? 25.065 1.000 -11.667 1.00 77.69 117 THR A N 1
ATOM 863 C CA . THR A 1 117 ? 24.268 0.891 -10.447 1.00 77.69 117 THR A CA 1
ATOM 864 C C . THR A 1 117 ? 24.949 -0.069 -9.472 1.00 77.69 117 THR A C 1
ATOM 866 O O . THR A 1 117 ? 25.942 -0.727 -9.801 1.00 77.69 117 THR A O 1
ATOM 869 N N . CYS A 1 118 ? 24.391 -0.217 -8.271 1.00 71.88 118 CYS A N 1
ATOM 870 C CA . CYS A 1 118 ? 24.850 -1.236 -7.328 1.00 71.88 118 CYS A CA 1
ATOM 871 C C . CYS A 1 118 ? 24.639 -2.678 -7.829 1.00 71.88 118 CYS A C 1
ATOM 873 O O . CYS A 1 118 ? 25.323 -3.576 -7.356 1.00 71.88 118 CYS A O 1
ATOM 875 N N . GLN A 1 119 ? 23.722 -2.909 -8.777 1.00 68.19 119 GLN A N 1
ATOM 876 C CA . GLN A 1 119 ? 23.332 -4.254 -9.225 1.00 68.19 119 GLN A CA 1
ATOM 877 C C . GLN A 1 119 ? 23.845 -4.616 -10.619 1.00 68.19 119 GLN A C 1
ATOM 879 O O . GLN A 1 119 ? 23.861 -5.791 -10.962 1.00 68.19 119 GLN A O 1
ATOM 884 N N . ARG A 1 120 ? 24.196 -3.632 -11.452 1.00 79.81 120 ARG A N 1
ATOM 885 C CA . ARG A 1 120 ? 24.535 -3.867 -12.861 1.00 79.81 120 ARG A CA 1
ATOM 886 C C . ARG A 1 120 ? 25.286 -2.709 -13.493 1.00 79.81 120 ARG A C 1
ATOM 888 O O . ARG A 1 120 ? 25.268 -1.593 -12.961 1.00 79.81 120 ARG A O 1
ATOM 895 N N . ARG A 1 121 ? 25.844 -2.979 -14.667 1.00 82.56 121 ARG A N 1
ATOM 896 C CA . ARG A 1 121 ? 26.361 -1.997 -15.620 1.00 82.56 121 ARG A CA 1
ATOM 897 C C . ARG A 1 121 ? 25.628 -2.156 -16.948 1.00 82.56 121 ARG A C 1
ATOM 899 O O . ARG A 1 121 ? 25.362 -3.279 -17.371 1.00 82.56 121 ARG A O 1
ATOM 906 N N . VAL A 1 122 ? 25.267 -1.036 -17.563 1.00 86.62 122 VAL A N 1
ATOM 907 C CA . VAL A 1 122 ? 24.558 -0.987 -18.845 1.00 86.62 122 VAL A CA 1
ATOM 908 C C . VAL A 1 122 ? 25.260 0.005 -19.756 1.00 86.62 122 VAL A C 1
ATOM 910 O O . VAL A 1 122 ? 25.589 1.111 -19.326 1.00 86.62 122 VAL A O 1
ATOM 913 N N . MET A 1 123 ? 25.461 -0.383 -21.010 1.00 87.06 123 MET A N 1
ATOM 914 C CA . MET A 1 123 ? 26.007 0.482 -22.050 1.00 87.06 123 MET A CA 1
ATOM 915 C C . MET A 1 123 ? 25.083 0.463 -23.262 1.00 87.06 123 MET A C 1
ATOM 917 O O . MET A 1 123 ? 24.667 -0.605 -23.706 1.00 87.06 123 MET A O 1
ATOM 921 N N . VAL A 1 124 ? 24.730 1.644 -23.764 1.00 88.69 124 VAL A N 1
ATOM 922 C CA . VAL A 1 124 ? 23.767 1.805 -24.858 1.00 88.69 124 VAL A CA 1
ATOM 923 C C . VAL A 1 124 ? 24.427 2.479 -26.052 1.00 88.69 124 VAL A C 1
ATOM 925 O O . VAL A 1 124 ? 24.991 3.558 -25.917 1.00 88.69 124 VAL A O 1
ATOM 928 N N . PHE A 1 125 ? 24.288 1.888 -27.231 1.00 88.12 125 PHE A N 1
ATOM 929 C CA . PHE A 1 125 ? 24.794 2.410 -28.495 1.00 88.12 125 PHE A CA 1
ATOM 930 C C . PHE A 1 125 ? 23.611 2.678 -29.428 1.00 88.12 125 PHE A C 1
ATOM 932 O O . PHE A 1 125 ? 23.043 1.734 -29.979 1.00 88.12 125 PHE A O 1
ATOM 939 N N . PRO A 1 126 ? 23.192 3.944 -29.597 1.00 81.25 126 PRO A N 1
ATOM 940 C CA . PRO A 1 126 ? 22.006 4.283 -30.385 1.00 81.25 126 PRO A CA 1
ATOM 941 C C . PRO A 1 126 ? 22.142 4.007 -31.887 1.00 81.25 126 PRO A C 1
ATOM 943 O O . PRO A 1 126 ? 21.124 3.788 -32.533 1.00 81.25 126 PRO A O 1
ATOM 946 N N . GLY A 1 127 ? 23.369 4.063 -32.422 1.00 79.06 127 GLY A N 1
ATOM 947 C CA . GLY A 1 127 ? 23.699 3.859 -33.843 1.00 79.06 127 GLY A CA 1
ATOM 948 C C . GLY A 1 127 ? 24.363 2.509 -34.144 1.00 79.06 127 GLY A C 1
ATOM 949 O O . GLY A 1 127 ? 24.916 2.309 -35.222 1.00 79.06 127 GLY A O 1
ATOM 950 N N . GLY A 1 128 ? 24.343 1.595 -33.178 1.00 76.25 128 GLY A N 1
ATOM 951 C CA . GLY A 1 128 ? 24.886 0.249 -33.297 1.00 76.25 128 GLY A CA 1
ATOM 952 C C . GLY A 1 128 ? 26.293 0.149 -32.733 1.00 76.25 128 GLY A C 1
ATOM 953 O O . GLY A 1 128 ? 26.957 1.144 -32.462 1.00 76.25 128 GLY A O 1
ATOM 954 N N . HIS A 1 129 ? 26.744 -1.083 -32.531 1.00 75.38 129 HIS A N 1
ATOM 955 C CA . HIS A 1 129 ? 28.092 -1.384 -32.049 1.00 75.38 129 HIS A CA 1
ATOM 956 C C . HIS A 1 129 ? 28.658 -2.571 -32.836 1.00 75.38 129 HIS A C 1
ATOM 958 O O . HIS A 1 129 ? 27.866 -3.423 -33.245 1.00 75.38 129 HIS A O 1
ATOM 964 N N . PRO A 1 130 ? 29.982 -2.712 -33.039 1.00 69.88 130 PRO A N 1
ATOM 965 C CA . PRO A 1 130 ? 30.579 -3.897 -33.671 1.00 69.88 130 PRO A CA 1
ATOM 966 C C . PRO A 1 130 ? 30.126 -5.239 -33.072 1.00 69.88 130 PRO A C 1
ATOM 968 O O . PRO A 1 130 ? 29.994 -6.231 -33.792 1.00 69.88 130 PRO A O 1
ATOM 971 N N . TRP A 1 131 ? 29.793 -5.260 -31.779 1.00 69.50 131 TRP A N 1
ATOM 972 C CA . TRP A 1 131 ? 29.219 -6.435 -31.110 1.00 69.50 131 TRP A CA 1
ATOM 973 C C . TRP A 1 131 ? 27.809 -6.809 -31.563 1.00 69.50 131 TRP A C 1
ATOM 975 O O . TRP A 1 131 ? 27.413 -7.947 -31.369 1.00 69.50 131 TRP A O 1
ATOM 985 N N . SER A 1 132 ? 27.092 -5.947 -32.285 1.00 66.38 132 SER A N 1
ATOM 986 C CA . SER A 1 132 ? 25.860 -6.351 -32.983 1.00 66.38 132 SER A CA 1
ATOM 987 C C . SER A 1 132 ? 26.077 -7.542 -33.930 1.00 66.38 132 SER A C 1
ATOM 989 O O . SER A 1 132 ? 25.156 -8.317 -34.183 1.00 66.38 132 SER A O 1
ATOM 991 N N . ARG A 1 133 ? 27.309 -7.721 -34.430 1.00 67.88 133 ARG A N 1
ATOM 992 C CA . ARG A 1 133 ? 27.688 -8.753 -35.407 1.00 67.88 133 ARG A CA 1
ATOM 993 C C . ARG A 1 133 ? 28.656 -9.801 -34.851 1.00 67.88 133 ARG A C 1
ATOM 995 O O . ARG A 1 133 ? 29.171 -10.607 -35.623 1.00 67.88 133 ARG A O 1
ATOM 1002 N N . ARG A 1 134 ? 28.951 -9.776 -33.548 1.00 69.06 134 ARG A N 1
ATOM 1003 C CA . ARG A 1 134 ? 29.919 -10.673 -32.893 1.00 69.06 134 ARG A CA 1
ATOM 1004 C C . ARG A 1 134 ? 29.337 -11.226 -31.598 1.00 69.06 134 ARG A C 1
ATOM 1006 O O . ARG A 1 134 ? 28.494 -10.593 -30.976 1.00 69.06 134 ARG A O 1
ATOM 1013 N N . THR A 1 135 ? 29.817 -12.388 -31.173 1.00 67.12 135 THR A N 1
ATOM 1014 C CA . THR A 1 135 ? 29.466 -12.932 -29.857 1.00 67.12 135 THR A CA 1
ATOM 1015 C C . THR A 1 135 ? 30.071 -12.038 -28.768 1.00 67.12 135 THR A C 1
ATOM 1017 O O . THR A 1 135 ? 31.272 -11.758 -28.843 1.00 67.12 135 THR A O 1
ATOM 1020 N N . PRO A 1 136 ? 29.281 -11.559 -27.787 1.00 68.50 136 PRO A N 1
ATOM 1021 C CA . PRO A 1 136 ? 29.829 -10.817 -26.660 1.00 68.50 136 PRO A CA 1
ATOM 1022 C C . PRO A 1 136 ? 30.722 -11.736 -25.803 1.00 68.50 136 PRO A C 1
ATOM 1024 O O . PRO A 1 136 ? 30.557 -12.959 -25.840 1.00 68.50 136 PRO A O 1
ATOM 1027 N N . PRO A 1 137 ? 31.671 -11.175 -25.036 1.00 68.00 137 PRO A N 1
ATOM 1028 C CA . PRO A 1 137 ? 32.438 -11.941 -24.059 1.00 68.00 137 PRO A CA 1
ATOM 1029 C C . PRO A 1 137 ? 31.533 -12.676 -23.061 1.00 68.00 137 PRO A C 1
ATOM 1031 O O . PRO A 1 137 ? 30.407 -12.253 -22.791 1.00 68.00 137 PRO A O 1
ATOM 1034 N N . GLU A 1 138 ? 32.039 -13.767 -22.488 1.00 68.12 138 GLU A N 1
ATOM 1035 C CA . GLU A 1 138 ? 31.315 -14.544 -21.481 1.00 68.12 138 GLU A CA 1
ATOM 1036 C C . GLU A 1 138 ? 30.927 -13.662 -20.278 1.00 68.12 138 GLU A C 1
ATOM 1038 O O . GLU A 1 138 ? 31.732 -12.873 -19.782 1.00 68.12 138 GLU A O 1
ATOM 1043 N N . GLY A 1 139 ? 29.671 -13.766 -19.833 1.00 69.19 139 GLY A N 1
ATOM 1044 C CA . GLY A 1 139 ? 29.131 -12.947 -18.740 1.00 69.19 139 GLY A CA 1
ATOM 1045 C C . GLY A 1 139 ? 28.550 -11.587 -19.152 1.00 69.19 139 GLY A C 1
ATOM 1046 O O . GLY A 1 139 ? 28.198 -10.798 -18.269 1.00 69.19 139 GLY A O 1
ATOM 1047 N N . LEU A 1 140 ? 28.426 -11.305 -20.456 1.00 75.50 140 LEU A N 1
ATOM 1048 C CA . LEU A 1 140 ? 27.683 -10.157 -20.983 1.00 75.50 140 LEU A CA 1
ATOM 1049 C C . LEU A 1 140 ? 26.435 -10.566 -21.763 1.00 75.50 140 LEU A C 1
ATOM 1051 O O . LEU A 1 140 ? 26.501 -11.353 -22.707 1.00 75.50 140 LEU A O 1
ATOM 1055 N N . ASP A 1 141 ? 25.323 -9.912 -21.440 1.00 82.69 141 ASP A N 1
ATOM 1056 C CA . ASP A 1 141 ? 24.098 -9.979 -22.224 1.00 82.69 141 ASP A CA 1
ATOM 1057 C C . ASP A 1 141 ? 24.117 -8.903 -23.317 1.00 82.69 141 ASP A C 1
ATOM 1059 O O . ASP A 1 141 ? 24.404 -7.728 -23.058 1.00 82.69 141 ASP A O 1
ATOM 1063 N N . LEU A 1 142 ? 23.770 -9.299 -24.543 1.00 86.44 142 LEU A N 1
ATOM 1064 C CA . LEU A 1 142 ? 23.625 -8.411 -25.695 1.00 86.44 142 LEU A CA 1
ATOM 1065 C C . LEU A 1 142 ? 22.156 -8.349 -26.122 1.00 86.44 142 LEU A C 1
ATOM 1067 O O . LEU A 1 142 ? 21.558 -9.365 -26.472 1.00 86.44 142 LEU A O 1
ATOM 1071 N N . HIS A 1 143 ? 21.604 -7.140 -26.176 1.00 88.56 143 HIS A N 1
ATOM 1072 C CA . HIS A 1 143 ? 20.270 -6.868 -26.703 1.00 88.56 143 HIS A CA 1
ATOM 1073 C C . HIS A 1 143 ? 20.366 -5.936 -27.913 1.00 88.56 143 HIS A C 1
ATOM 1075 O O . HIS A 1 143 ? 21.124 -4.966 -27.898 1.00 88.56 143 HIS A O 1
ATOM 1081 N N . GLN A 1 144 ? 19.591 -6.207 -28.963 1.00 88.50 144 GLN A N 1
ATOM 1082 C CA . GLN A 1 144 ? 19.617 -5.434 -30.209 1.00 88.50 144 GLN A CA 1
ATOM 1083 C C . GLN A 1 144 ? 18.202 -5.069 -30.647 1.00 88.50 144 GLN A C 1
ATOM 1085 O O . GLN A 1 144 ? 17.253 -5.803 -30.369 1.00 88.50 144 GLN A O 1
ATOM 1090 N N . GLY A 1 145 ? 18.041 -3.952 -31.351 1.00 88.00 145 GLY A N 1
ATOM 1091 C CA . GLY A 1 145 ? 16.751 -3.614 -31.939 1.00 88.00 145 GLY A CA 1
ATOM 1092 C C . GLY A 1 145 ? 15.656 -3.402 -30.896 1.00 88.00 145 GLY A C 1
ATOM 1093 O O . GLY A 1 145 ? 15.843 -2.772 -29.852 1.00 88.00 145 GLY A O 1
ATOM 1094 N N . THR A 1 146 ? 14.503 -3.998 -31.167 1.00 88.94 146 THR A N 1
ATOM 1095 C CA . THR A 1 146 ? 13.346 -4.029 -30.266 1.00 88.94 146 THR A CA 1
ATOM 1096 C C . THR A 1 146 ? 13.670 -4.666 -28.919 1.00 88.94 146 THR A C 1
ATOM 1098 O O . THR A 1 146 ? 13.187 -4.186 -27.895 1.00 88.94 146 THR A O 1
ATOM 1101 N N . ASP A 1 147 ? 14.545 -5.676 -28.879 1.00 88.62 147 ASP A N 1
ATOM 1102 C CA . ASP A 1 147 ? 14.959 -6.311 -27.623 1.00 88.62 147 ASP A CA 1
ATOM 1103 C C . ASP A 1 147 ? 15.799 -5.371 -26.757 1.00 88.62 147 ASP A C 1
ATOM 1105 O O . ASP A 1 147 ? 15.668 -5.377 -25.532 1.00 88.62 147 ASP A O 1
ATOM 1109 N N . ALA A 1 148 ? 16.609 -4.508 -27.379 1.00 91.00 148 ALA A N 1
ATOM 1110 C CA . ALA A 1 148 ? 17.343 -3.466 -26.665 1.00 91.00 148 ALA A CA 1
ATOM 1111 C C . ALA A 1 148 ? 16.384 -2.465 -26.011 1.00 91.00 148 ALA A C 1
ATOM 1113 O O . ALA A 1 148 ? 16.518 -2.145 -24.828 1.00 91.00 148 ALA A O 1
ATOM 1114 N N . TYR A 1 149 ? 15.374 -2.007 -26.755 1.00 91.88 149 TYR A N 1
ATOM 1115 C CA . TYR A 1 149 ? 14.355 -1.107 -26.221 1.00 91.88 149 TYR A CA 1
ATOM 1116 C C . TYR A 1 149 ? 13.528 -1.766 -25.106 1.00 91.88 149 TYR A C 1
ATOM 1118 O O . TYR A 1 149 ? 13.331 -1.168 -24.046 1.00 91.88 149 TYR A O 1
ATOM 1126 N N . ARG A 1 150 ? 13.093 -3.016 -25.311 1.00 93.44 150 ARG A N 1
ATOM 1127 C CA . ARG A 1 150 ? 12.370 -3.836 -24.328 1.00 93.44 150 ARG A CA 1
ATOM 1128 C C . ARG A 1 150 ? 13.162 -3.970 -23.031 1.00 93.44 150 ARG A C 1
ATOM 1130 O O . ARG A 1 150 ? 12.626 -3.673 -21.965 1.00 93.44 150 ARG A O 1
ATOM 1137 N N . PHE A 1 151 ? 14.439 -4.344 -23.111 1.00 92.25 151 PHE A N 1
ATOM 1138 C CA . PHE A 1 151 ? 15.314 -4.444 -21.944 1.00 92.25 151 PHE A CA 1
ATOM 1139 C C . PHE A 1 151 ? 15.416 -3.109 -21.196 1.00 92.25 151 PHE A C 1
ATOM 1141 O O . PHE A 1 151 ? 15.203 -3.051 -19.983 1.00 92.25 151 PHE A O 1
ATOM 1148 N N . LEU A 1 152 ? 15.669 -2.011 -21.914 1.00 92.56 152 LEU A N 1
ATOM 1149 C CA . LEU A 1 152 ? 15.742 -0.681 -21.309 1.00 92.56 152 LEU A CA 1
ATOM 1150 C C . LEU A 1 152 ? 14.419 -0.275 -20.648 1.00 92.56 152 LEU A C 1
ATOM 1152 O O . LEU A 1 152 ? 14.435 0.396 -19.616 1.00 92.56 152 LEU A O 1
ATOM 1156 N N . LEU A 1 153 ? 13.275 -0.678 -21.205 1.00 93.06 153 LEU A N 1
ATOM 1157 C CA . LEU A 1 153 ? 11.955 -0.383 -20.650 1.00 93.06 153 LEU A CA 1
ATOM 1158 C C . LEU A 1 153 ? 11.677 -1.207 -19.386 1.00 93.06 153 LEU A C 1
ATOM 1160 O O . LEU A 1 153 ? 11.201 -0.663 -18.385 1.00 93.06 153 LEU A O 1
ATOM 1164 N N . LEU A 1 154 ? 12.037 -2.490 -19.384 1.00 91.38 154 LEU A N 1
ATOM 1165 C CA . LEU A 1 154 ? 11.990 -3.354 -18.200 1.00 91.38 154 LEU A CA 1
ATOM 1166 C C . LEU A 1 154 ? 12.897 -2.820 -17.077 1.00 91.38 154 LEU A C 1
ATOM 1168 O O . LEU A 1 154 ? 12.502 -2.774 -15.908 1.00 91.38 154 LEU A O 1
ATOM 1172 N N . LEU A 1 155 ? 14.080 -2.320 -17.435 1.00 89.25 155 LEU A N 1
ATOM 1173 C CA . LEU A 1 155 ? 14.995 -1.670 -16.504 1.00 89.25 155 LEU A CA 1
ATOM 1174 C C . LEU A 1 155 ? 14.414 -0.358 -15.956 1.00 89.25 155 LEU A C 1
ATOM 1176 O O . LEU A 1 155 ? 14.360 -0.171 -14.743 1.00 89.25 155 LEU A O 1
ATOM 1180 N N . ALA A 1 156 ? 13.913 0.525 -16.823 1.00 88.12 156 ALA A N 1
ATOM 1181 C CA . ALA A 1 156 ? 13.324 1.813 -16.443 1.00 88.12 156 ALA A CA 1
ATOM 1182 C C . ALA A 1 156 ? 12.060 1.667 -15.583 1.00 88.12 156 ALA A C 1
ATOM 1184 O O . ALA A 1 156 ? 11.766 2.512 -14.733 1.00 88.12 156 ALA A O 1
ATOM 1185 N N . THR A 1 157 ? 11.296 0.595 -15.787 1.00 86.31 157 THR A N 1
ATOM 1186 C CA . THR A 1 157 ? 10.138 0.261 -14.951 1.00 86.31 157 THR A CA 1
ATOM 1187 C C . THR A 1 157 ? 10.539 -0.386 -13.624 1.00 86.31 157 THR A C 1
ATOM 1189 O O . THR A 1 157 ? 9.705 -0.447 -12.720 1.00 86.31 157 THR A O 1
ATOM 1192 N N . GLY A 1 158 ? 11.807 -0.772 -13.453 1.00 81.62 158 GLY A N 1
ATOM 1193 C CA . GLY A 1 158 ? 12.338 -1.416 -12.252 1.00 81.62 158 GLY A CA 1
ATOM 1194 C C . GLY A 1 158 ? 11.958 -2.891 -12.137 1.00 81.62 158 GLY A C 1
ATOM 1195 O O . GLY A 1 158 ? 12.042 -3.446 -11.045 1.00 81.62 158 GLY A O 1
ATOM 1196 N N . LEU A 1 159 ? 11.502 -3.517 -13.226 1.00 84.31 159 LEU A N 1
ATOM 1197 C CA . LEU A 1 159 ? 11.146 -4.938 -13.263 1.00 84.31 159 LEU A CA 1
ATOM 1198 C C . LEU A 1 159 ? 12.376 -5.846 -13.239 1.00 84.31 159 LEU A C 1
ATOM 1200 O O . LEU A 1 159 ? 12.294 -6.954 -12.727 1.00 84.31 159 LEU A O 1
ATOM 1204 N N . GLU A 1 160 ? 13.512 -5.347 -13.721 1.00 79.12 160 GLU A N 1
ATOM 1205 C CA . GLU A 1 160 ? 14.786 -6.069 -13.687 1.00 79.12 160 GLU A CA 1
ATOM 1206 C C . GLU A 1 160 ? 15.556 -5.870 -12.368 1.00 79.12 160 GLU A C 1
ATOM 1208 O O . GLU A 1 160 ? 16.656 -6.396 -12.222 1.00 79.12 160 GLU A O 1
ATOM 1213 N N . SER A 1 161 ? 15.035 -5.099 -11.405 1.00 67.31 161 SER A N 1
ATOM 1214 C CA . SER A 1 161 ? 15.675 -4.838 -10.103 1.00 67.31 161 SER A CA 1
ATOM 1215 C C . SER A 1 161 ? 15.425 -5.960 -9.088 1.00 67.31 161 SER A C 1
ATOM 1217 O O . SER A 1 161 ? 14.333 -6.519 -9.047 1.00 67.31 161 SER A O 1
ATOM 1219 N N . ARG A 1 162 ? 16.384 -6.205 -8.173 1.00 55.91 162 ARG A N 1
ATOM 1220 C CA . ARG A 1 162 ? 16.215 -7.136 -7.029 1.00 55.91 162 ARG A CA 1
ATOM 1221 C C . ARG A 1 162 ? 14.945 -6.862 -6.214 1.00 55.91 162 ARG A C 1
ATOM 1223 O O . ARG A 1 162 ? 14.308 -7.792 -5.735 1.00 55.91 162 ARG A O 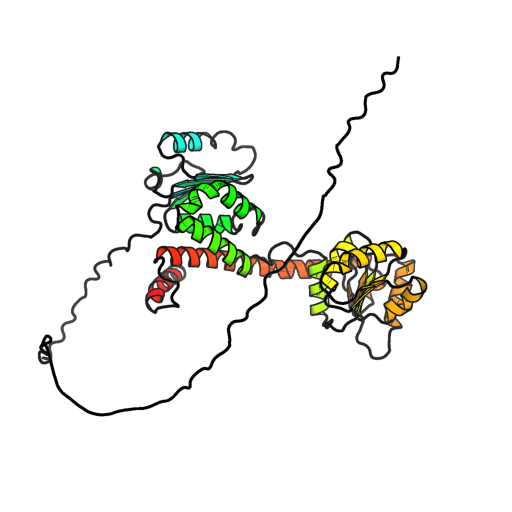1
ATOM 1230 N N . VAL A 1 163 ? 14.564 -5.590 -6.083 1.00 56.56 163 VAL A N 1
ATOM 1231 C CA . VAL A 1 163 ? 13.244 -5.174 -5.596 1.00 56.56 163 VAL A CA 1
ATOM 1232 C C . VAL A 1 163 ? 12.411 -4.734 -6.799 1.00 56.56 163 VAL A C 1
ATOM 1234 O O . VAL A 1 163 ? 12.524 -3.600 -7.271 1.00 56.56 163 VAL A O 1
ATOM 1237 N N . ALA A 1 164 ? 11.574 -5.640 -7.306 1.00 55.31 164 ALA A N 1
ATOM 1238 C CA . ALA A 1 164 ? 10.758 -5.379 -8.488 1.00 55.31 164 ALA A CA 1
ATOM 1239 C C . ALA A 1 164 ? 9.823 -4.168 -8.276 1.00 55.31 164 ALA A C 1
ATOM 1241 O O . ALA A 1 164 ? 9.041 -4.132 -7.320 1.00 55.31 164 ALA A O 1
ATOM 1242 N N . GLY A 1 165 ? 9.893 -3.186 -9.181 1.00 54.00 165 GLY A N 1
ATOM 1243 C CA . GLY A 1 165 ? 9.086 -1.959 -9.170 1.00 54.00 165 GLY A CA 1
ATOM 1244 C C . GLY A 1 165 ? 9.733 -0.739 -8.495 1.00 54.00 165 GLY A C 1
ATOM 1245 O O . GLY A 1 165 ? 9.094 0.316 -8.403 1.00 54.00 165 GLY A O 1
ATOM 1246 N N . GLU A 1 166 ? 10.994 -0.820 -8.063 1.00 63.88 166 GLU A N 1
ATOM 1247 C CA . GLU A 1 166 ? 11.748 0.316 -7.503 1.00 63.88 166 GLU A CA 1
ATOM 1248 C C . GLU A 1 166 ? 11.771 1.536 -8.450 1.00 63.88 166 GLU A C 1
ATOM 1250 O O . GLU A 1 166 ? 11.885 1.402 -9.666 1.00 63.88 166 GLU A O 1
ATOM 1255 N N . THR A 1 167 ? 11.635 2.750 -7.902 1.00 60.06 167 THR A N 1
ATOM 1256 C CA . THR A 1 167 ? 11.570 4.013 -8.677 1.00 60.06 167 THR A CA 1
ATOM 1257 C C . THR A 1 167 ? 12.937 4.657 -8.929 1.00 60.06 167 THR A C 1
ATOM 1259 O O . THR A 1 167 ? 13.056 5.548 -9.769 1.00 60.06 167 THR A O 1
ATOM 1262 N N . ASN A 1 168 ? 13.961 4.232 -8.190 1.00 67.81 168 ASN A N 1
ATOM 1263 C CA . ASN A 1 168 ? 15.299 4.826 -8.170 1.00 67.81 168 ASN A CA 1
ATOM 1264 C C . ASN A 1 168 ? 16.006 4.719 -9.529 1.00 67.81 168 ASN A C 1
ATOM 1266 O O . ASN A 1 168 ? 16.594 5.687 -10.004 1.00 67.81 168 ASN A O 1
ATOM 1270 N N . ILE A 1 169 ? 15.865 3.574 -10.205 1.00 75.94 169 ILE A N 1
ATOM 1271 C CA . ILE A 1 169 ? 16.526 3.304 -11.486 1.00 75.94 169 ILE A CA 1
ATOM 1272 C C . ILE A 1 169 ? 16.088 4.266 -12.600 1.00 75.94 169 ILE A C 1
ATOM 1274 O O . ILE A 1 169 ? 16.932 4.782 -13.325 1.00 75.94 169 ILE A O 1
ATOM 1278 N N . LEU A 1 170 ? 14.798 4.619 -12.683 1.00 79.31 170 LEU A N 1
ATOM 1279 C CA . LEU A 1 170 ? 14.309 5.615 -13.646 1.00 79.31 170 LEU A CA 1
ATOM 1280 C C . LEU A 1 170 ? 14.923 7.000 -13.395 1.00 79.31 170 LEU A C 1
ATOM 1282 O O . LEU A 1 170 ? 15.211 7.733 -14.341 1.00 79.31 170 LEU A O 1
ATOM 1286 N N . GLY A 1 171 ? 15.100 7.368 -12.123 1.00 75.75 171 GLY A N 1
ATOM 1287 C CA . GLY A 1 171 ? 15.771 8.607 -11.733 1.00 75.75 171 GLY A CA 1
ATOM 1288 C C . GLY A 1 171 ? 17.237 8.611 -12.163 1.00 75.75 171 GLY A C 1
ATOM 1289 O O . GLY A 1 171 ? 17.684 9.567 -12.789 1.00 75.75 171 GLY A O 1
ATOM 1290 N N . GLN A 1 172 ? 17.951 7.512 -11.909 1.00 76.56 172 GLN A N 1
ATOM 1291 C CA . GLN A 1 172 ? 19.352 7.335 -12.304 1.00 76.56 172 GLN A CA 1
ATOM 1292 C C . GLN A 1 172 ? 19.532 7.384 -13.827 1.00 76.56 172 GLN A C 1
ATOM 1294 O O . GLN A 1 172 ? 20.389 8.119 -14.307 1.00 76.56 172 GLN A O 1
ATOM 1299 N N . MET A 1 173 ? 18.674 6.699 -14.592 1.00 82.94 173 MET A N 1
ATOM 1300 C CA . MET A 1 173 ? 18.686 6.738 -16.062 1.00 82.94 173 MET A CA 1
ATOM 1301 C C . MET A 1 173 ? 18.453 8.152 -16.602 1.00 82.94 173 MET A C 1
ATOM 1303 O O . MET A 1 173 ? 19.137 8.592 -17.523 1.00 82.94 173 MET A O 1
ATOM 1307 N N . LYS A 1 174 ? 17.504 8.897 -16.019 1.00 79.50 174 LYS A N 1
ATOM 1308 C CA . LYS A 1 174 ? 17.254 10.290 -16.413 1.00 79.50 174 LYS A CA 1
ATOM 1309 C C . LYS A 1 174 ? 18.449 11.185 -16.126 1.00 79.50 174 LYS A C 1
ATOM 1311 O O . LYS A 1 174 ? 18.781 12.000 -16.976 1.00 79.50 174 LYS A O 1
ATOM 1316 N N . SER A 1 175 ? 19.084 11.038 -14.966 1.00 76.94 175 SER A N 1
ATOM 1317 C CA . SER A 1 175 ? 20.283 11.806 -14.629 1.00 76.94 175 SER A CA 1
ATOM 1318 C C . SER A 1 175 ? 21.433 11.483 -15.585 1.00 76.94 175 SER A C 1
ATOM 1320 O O . SER A 1 175 ? 22.008 12.407 -16.156 1.00 76.94 175 SER A O 1
ATOM 1322 N N . ALA A 1 176 ? 21.699 10.195 -15.828 1.00 79.56 176 ALA A N 1
ATOM 1323 C CA . ALA A 1 176 ? 22.788 9.728 -16.685 1.00 79.56 176 ALA A CA 1
ATOM 1324 C C . ALA A 1 176 ? 22.616 10.138 -18.158 1.00 79.56 176 ALA A C 1
ATOM 1326 O O . ALA A 1 176 ? 23.591 10.490 -18.813 1.00 79.56 176 ALA A O 1
ATOM 1327 N N . TRP A 1 177 ? 21.385 10.129 -18.686 1.00 82.12 177 TRP A N 1
ATOM 1328 C CA . TRP A 1 177 ? 21.135 10.311 -20.126 1.00 82.12 177 TRP A CA 1
ATOM 1329 C C . TRP A 1 177 ? 20.373 11.593 -20.484 1.00 82.12 177 TRP A C 1
ATOM 1331 O O . TRP A 1 177 ? 19.944 11.772 -21.626 1.00 82.12 177 TRP A O 1
ATOM 1341 N N . SER A 1 178 ? 20.205 12.516 -19.532 1.00 74.69 178 SER A N 1
ATOM 1342 C CA . SER A 1 178 ? 19.486 13.788 -19.728 1.00 74.69 178 SER A CA 1
ATOM 1343 C C . SER A 1 178 ? 20.006 14.604 -20.918 1.00 74.69 178 SER A C 1
ATOM 1345 O O . SER A 1 178 ? 19.210 15.153 -21.685 1.00 74.69 178 SER A O 1
ATOM 1347 N N . HIS A 1 179 ? 21.328 14.642 -21.105 1.00 72.25 179 HIS A N 1
ATOM 1348 C CA . HIS A 1 179 ? 21.984 15.355 -22.202 1.00 72.25 179 HIS A CA 1
ATOM 1349 C C . HIS A 1 179 ? 21.660 14.748 -23.577 1.00 72.25 179 HIS A C 1
ATOM 1351 O O . HIS A 1 179 ? 21.502 15.486 -24.549 1.00 72.25 179 HIS A O 1
ATOM 1357 N N . HIS A 1 180 ? 21.460 13.430 -23.650 1.00 74.25 180 HIS A N 1
ATOM 1358 C CA . HIS A 1 180 ? 21.144 12.707 -24.887 1.00 74.25 180 HIS A CA 1
ATOM 1359 C C . HIS A 1 180 ? 19.643 12.693 -25.216 1.00 74.25 180 HIS A C 1
ATOM 1361 O O . HIS A 1 180 ? 19.251 12.596 -26.383 1.00 74.25 180 HIS A O 1
ATOM 1367 N N . ALA A 1 181 ? 18.783 12.843 -24.202 1.00 63.75 181 ALA A N 1
ATOM 1368 C CA . ALA A 1 181 ? 17.327 12.790 -24.350 1.00 63.75 181 ALA A CA 1
ATOM 1369 C C . ALA A 1 181 ? 16.761 13.893 -25.261 1.00 63.75 181 ALA A C 1
ATOM 1371 O O . ALA A 1 181 ? 15.720 13.699 -25.885 1.00 63.75 181 ALA A O 1
ATOM 1372 N N . ARG A 1 182 ? 17.441 15.042 -25.379 1.00 63.03 182 ARG A N 1
ATOM 1373 C CA . ARG A 1 182 ? 17.000 16.161 -26.233 1.00 63.03 182 ARG A CA 1
ATOM 1374 C C . ARG A 1 182 ? 17.148 15.883 -27.734 1.00 63.03 182 ARG A C 1
ATOM 1376 O O . ARG A 1 182 ? 16.349 16.403 -28.503 1.00 63.03 182 ARG A O 1
ATOM 1383 N N . GLY A 1 183 ? 18.113 15.052 -28.135 1.00 68.06 183 GLY A N 1
ATOM 1384 C CA . GLY A 1 183 ? 18.353 14.677 -29.538 1.00 68.06 183 GLY A CA 1
ATOM 1385 C C . GLY A 1 183 ? 17.798 13.306 -29.930 1.00 68.06 183 GLY A C 1
ATOM 1386 O O . GLY A 1 183 ? 17.695 13.000 -31.113 1.00 68.06 183 GLY A O 1
ATOM 1387 N N . THR A 1 184 ? 17.400 12.488 -28.951 1.00 79.12 184 THR A N 1
ATOM 1388 C CA . THR A 1 184 ? 17.060 11.079 -29.177 1.00 79.12 184 THR A CA 1
ATOM 1389 C C . THR A 1 184 ? 15.585 10.809 -28.903 1.00 79.12 184 THR A C 1
ATOM 1391 O O . THR A 1 184 ? 15.159 10.656 -27.757 1.00 79.12 184 THR A O 1
ATOM 1394 N N . ARG A 1 185 ? 14.787 10.705 -29.971 1.00 81.00 185 ARG A N 1
ATOM 1395 C CA . ARG A 1 185 ? 13.326 10.536 -29.886 1.00 81.00 185 ARG A CA 1
ATOM 1396 C C . ARG A 1 185 ? 12.906 9.262 -29.144 1.00 81.00 185 ARG A C 1
ATOM 1398 O O . ARG A 1 185 ? 12.011 9.320 -28.302 1.00 81.00 185 ARG A O 1
ATOM 1405 N N . TRP A 1 186 ? 13.571 8.136 -29.398 1.00 84.75 186 TRP A N 1
ATOM 1406 C CA . TRP A 1 186 ? 13.235 6.874 -28.736 1.00 84.75 186 TRP A CA 1
ATOM 1407 C C . TRP A 1 186 ? 13.498 6.908 -27.224 1.00 84.75 186 TRP A C 1
ATOM 1409 O O . TRP A 1 186 ? 12.743 6.316 -26.456 1.00 84.75 186 TRP A O 1
ATOM 1419 N N . LEU A 1 187 ? 14.503 7.666 -26.773 1.00 83.56 187 LEU A N 1
ATOM 1420 C CA . LEU A 1 187 ? 14.810 7.827 -25.352 1.00 83.56 187 LEU A CA 1
ATOM 1421 C C . LEU A 1 187 ? 13.720 8.634 -24.622 1.00 83.56 187 LEU A C 1
ATOM 1423 O O . LEU A 1 187 ? 13.382 8.348 -23.473 1.00 83.56 187 LEU A O 1
ATOM 1427 N N . GLN A 1 188 ? 13.103 9.607 -25.300 1.00 83.31 188 GLN A N 1
ATOM 1428 C CA . GLN A 1 188 ? 11.941 10.322 -24.758 1.00 83.31 188 GLN A CA 1
ATOM 1429 C C . GLN A 1 188 ? 10.737 9.389 -24.599 1.00 83.31 188 GLN A C 1
ATOM 1431 O O . GLN A 1 188 ? 10.068 9.418 -23.564 1.00 83.31 188 GLN A O 1
ATOM 1436 N N . TRP A 1 189 ? 10.487 8.534 -25.596 1.00 87.19 189 TRP A N 1
ATOM 1437 C CA . TRP A 1 189 ? 9.445 7.513 -25.507 1.00 87.19 189 TRP A CA 1
ATOM 1438 C C . TRP A 1 189 ? 9.705 6.539 -24.371 1.00 87.19 189 TRP A C 1
ATOM 1440 O O . TRP A 1 189 ? 8.796 6.302 -23.589 1.00 87.19 189 TRP A O 1
ATOM 1450 N N . LEU A 1 190 ? 10.944 6.064 -24.214 1.00 89.19 190 LEU A N 1
ATOM 1451 C CA . LEU A 1 190 ? 11.329 5.174 -23.119 1.00 89.19 190 LEU A CA 1
ATOM 1452 C C . LEU A 1 190 ? 10.910 5.742 -21.754 1.00 89.19 190 LEU A C 1
ATOM 1454 O O . LEU A 1 190 ? 10.276 5.057 -20.953 1.00 89.19 190 LEU A O 1
ATOM 1458 N N . PHE A 1 191 ? 11.213 7.016 -21.488 1.00 86.00 191 PHE A N 1
ATOM 1459 C CA . PHE A 1 191 ? 10.851 7.648 -20.217 1.00 86.00 191 PHE A CA 1
ATOM 1460 C C . PHE A 1 191 ? 9.346 7.889 -20.052 1.00 86.00 191 PHE A C 1
ATOM 1462 O O . PHE A 1 191 ? 8.848 7.845 -18.921 1.00 86.00 191 PHE A O 1
ATOM 1469 N N . ALA A 1 192 ? 8.628 8.165 -21.142 1.00 84.88 192 ALA A N 1
ATOM 1470 C CA . ALA A 1 192 ? 7.176 8.321 -21.125 1.00 84.88 192 ALA A CA 1
ATOM 1471 C C . ALA A 1 192 ? 6.475 6.976 -20.877 1.00 84.88 192 ALA A C 1
ATOM 1473 O O . ALA A 1 192 ? 5.666 6.866 -19.953 1.00 84.88 192 ALA A O 1
ATOM 1474 N N . ASP A 1 193 ? 6.858 5.949 -21.633 1.00 88.94 193 ASP A N 1
ATOM 1475 C CA . ASP A 1 193 ? 6.317 4.595 -21.565 1.00 88.94 193 ASP A CA 1
ATOM 1476 C C . ASP A 1 193 ? 6.602 3.972 -20.187 1.00 88.94 193 ASP A C 1
ATOM 1478 O O . ASP A 1 193 ? 5.691 3.453 -19.541 1.00 88.94 193 ASP A O 1
ATOM 1482 N N . ALA A 1 194 ? 7.816 4.143 -19.645 1.00 88.00 194 ALA A N 1
ATOM 1483 C CA . ALA A 1 194 ? 8.146 3.692 -18.292 1.00 88.00 194 ALA A CA 1
ATOM 1484 C C . ALA A 1 194 ? 7.266 4.357 -17.220 1.00 88.00 194 ALA A C 1
ATOM 1486 O O . ALA A 1 194 ? 6.817 3.696 -16.281 1.00 88.00 194 ALA A O 1
ATOM 1487 N N . LYS A 1 195 ? 6.980 5.662 -17.342 1.00 83.44 195 LYS A N 1
ATOM 1488 C CA . LYS A 1 195 ? 6.096 6.375 -16.405 1.00 83.44 195 LYS A CA 1
ATOM 1489 C C . LYS A 1 195 ? 4.657 5.859 -16.491 1.00 83.44 195 LYS A C 1
ATOM 1491 O O . LYS A 1 195 ? 4.030 5.646 -15.453 1.00 83.44 195 LYS A O 1
ATOM 1496 N N . GLU A 1 196 ? 4.146 5.657 -17.703 1.00 85.12 196 GLU A N 1
ATOM 1497 C CA . GLU A 1 196 ? 2.793 5.154 -17.951 1.00 85.12 196 GLU A CA 1
ATOM 1498 C C . GLU A 1 196 ? 2.613 3.733 -17.400 1.00 85.12 196 GLU A C 1
ATOM 1500 O O . GLU A 1 196 ? 1.705 3.492 -16.601 1.00 85.12 196 GLU A O 1
ATOM 1505 N N . ILE A 1 197 ? 3.515 2.812 -17.755 1.00 87.75 197 ILE A N 1
ATOM 1506 C CA . ILE A 1 197 ? 3.478 1.412 -17.312 1.00 87.75 197 ILE A CA 1
ATOM 1507 C C . ILE A 1 197 ? 3.600 1.336 -15.787 1.00 87.75 197 ILE A C 1
ATOM 1509 O O . ILE A 1 197 ? 2.804 0.657 -15.133 1.00 87.75 197 ILE A O 1
ATOM 1513 N N . ARG A 1 198 ? 4.518 2.100 -15.178 1.00 80.38 198 ARG A N 1
ATOM 1514 C CA . ARG A 1 198 ? 4.629 2.161 -13.712 1.00 80.38 198 ARG A CA 1
ATOM 1515 C C . ARG A 1 198 ? 3.337 2.639 -13.057 1.00 80.38 198 ARG A C 1
ATOM 1517 O O . ARG A 1 198 ? 2.899 2.024 -12.088 1.00 80.38 198 ARG A O 1
ATOM 1524 N N . SER A 1 199 ? 2.720 3.694 -13.591 1.00 75.19 199 SER A N 1
ATOM 1525 C CA . SER A 1 199 ? 1.470 4.243 -13.055 1.00 75.19 199 SER A CA 1
ATOM 1526 C C . SER A 1 199 ? 0.301 3.261 -13.147 1.00 75.19 199 SER A C 1
ATOM 1528 O O . SER A 1 199 ? -0.565 3.256 -12.275 1.00 75.19 199 SER A O 1
ATOM 1530 N N . ARG A 1 200 ? 0.244 2.463 -14.217 1.00 76.81 200 ARG A N 1
ATOM 1531 C CA . ARG A 1 200 ? -0.865 1.533 -14.467 1.00 76.81 200 ARG A CA 1
ATOM 1532 C C . ARG A 1 200 ? -0.705 0.205 -13.736 1.00 76.81 200 ARG A C 1
ATOM 1534 O O . ARG A 1 200 ? -1.697 -0.339 -13.260 1.00 76.81 200 ARG A O 1
ATOM 1541 N N . PHE A 1 201 ? 0.520 -0.310 -13.633 1.00 76.06 201 PHE A N 1
ATOM 1542 C CA . PHE A 1 201 ? 0.755 -1.684 -13.179 1.00 76.06 201 PHE A CA 1
ATOM 1543 C C . PHE A 1 201 ? 1.557 -1.787 -11.875 1.00 76.06 201 PHE A C 1
ATOM 1545 O O . PHE A 1 201 ? 1.356 -2.738 -11.122 1.00 76.06 201 PHE A O 1
ATOM 1552 N N . LEU A 1 202 ? 2.427 -0.815 -11.567 1.00 70.50 202 LEU A N 1
ATOM 1553 C CA . LEU A 1 202 ? 3.430 -0.934 -10.495 1.00 70.50 202 LEU A CA 1
ATOM 1554 C C . LEU A 1 202 ? 3.194 -0.001 -9.292 1.00 70.50 202 LEU A C 1
ATOM 1556 O O . LEU A 1 202 ? 3.781 -0.217 -8.234 1.00 70.50 202 LEU A O 1
ATOM 1560 N N . SER A 1 203 ? 2.287 0.981 -9.379 1.00 60.19 203 SER A N 1
ATOM 1561 C CA . SER A 1 203 ? 1.961 1.914 -8.276 1.00 60.19 203 SER A CA 1
ATOM 1562 C C . SER A 1 203 ? 1.455 1.251 -6.989 1.00 60.19 203 SER A C 1
ATOM 1564 O O . SER A 1 203 ? 1.428 1.877 -5.933 1.00 60.19 203 SER A O 1
ATOM 1566 N N . GLN A 1 204 ? 1.036 -0.011 -7.068 1.00 54.44 204 GLN A N 1
ATOM 1567 C CA . GLN A 1 204 ? 0.495 -0.780 -5.948 1.00 54.44 204 GLN A CA 1
ATOM 1568 C C . GLN A 1 204 ? 1.435 -1.909 -5.484 1.00 54.44 204 GLN A C 1
ATOM 1570 O O . GLN A 1 204 ? 1.031 -2.699 -4.639 1.00 54.44 204 GLN A O 1
ATOM 1575 N N . ILE A 1 205 ? 2.650 -2.002 -6.044 1.00 53.06 205 ILE A N 1
ATOM 1576 C CA . ILE A 1 205 ? 3.621 -3.085 -5.789 1.00 53.06 205 ILE A CA 1
ATOM 1577 C C . ILE A 1 205 ? 4.692 -2.694 -4.748 1.00 53.06 205 ILE A C 1
ATOM 1579 O O . ILE A 1 205 ? 5.382 -3.558 -4.210 1.00 53.06 205 ILE A O 1
ATOM 1583 N N . GLY A 1 206 ? 4.813 -1.416 -4.373 1.00 47.38 206 GLY A N 1
ATOM 1584 C CA . GLY A 1 206 ? 5.550 -1.055 -3.153 1.00 47.38 206 GLY A CA 1
ATOM 1585 C C . GLY A 1 206 ? 4.896 -1.746 -1.952 1.00 47.38 206 GLY A C 1
ATOM 1586 O O . GLY A 1 206 ? 3.675 -1.654 -1.826 1.00 47.38 206 GLY A O 1
ATOM 1587 N N . GLY A 1 207 ? 5.677 -2.482 -1.148 1.00 53.16 207 GLY A N 1
ATOM 1588 C CA . GLY A 1 207 ? 5.184 -3.315 -0.042 1.00 53.16 207 GLY A CA 1
ATOM 1589 C C . GLY A 1 207 ? 4.086 -2.619 0.763 1.00 53.16 207 GLY A C 1
ATOM 1590 O O . GLY A 1 207 ? 4.171 -1.421 1.041 1.00 53.16 207 GLY A O 1
ATOM 1591 N N . ALA A 1 208 ? 3.004 -3.336 1.061 1.00 59.62 208 ALA A N 1
ATOM 1592 C CA . ALA A 1 208 ? 1.881 -2.747 1.772 1.00 59.62 208 ALA A CA 1
ATOM 1593 C C . ALA A 1 208 ? 2.328 -2.372 3.193 1.00 59.62 208 ALA A C 1
ATOM 1595 O O . ALA A 1 208 ? 2.664 -3.247 3.983 1.00 59.62 208 ALA A O 1
ATOM 1596 N N . SER A 1 209 ? 2.344 -1.075 3.509 1.00 74.62 209 SER A N 1
ATOM 1597 C CA . SER A 1 209 ? 2.551 -0.616 4.885 1.00 74.62 209 SER A CA 1
ATOM 1598 C C . SER A 1 209 ? 1.466 -1.183 5.803 1.00 74.62 209 SER A C 1
ATOM 1600 O O . SER A 1 209 ? 0.351 -1.474 5.345 1.00 74.62 209 SER A O 1
ATOM 1602 N N . TYR A 1 210 ? 1.747 -1.269 7.107 1.00 80.31 210 TYR A N 1
ATOM 1603 C CA . TYR A 1 210 ? 0.763 -1.720 8.098 1.00 80.31 210 TYR A CA 1
ATOM 1604 C C . TYR A 1 210 ? -0.539 -0.921 7.987 1.00 80.31 210 TYR A C 1
ATOM 1606 O O . TYR A 1 210 ? -1.628 -1.489 7.973 1.00 80.31 210 TYR A O 1
ATOM 1614 N N . GLY A 1 211 ? -0.437 0.398 7.794 1.00 87.56 211 GLY A N 1
ATOM 1615 C CA . GLY A 1 211 ? -1.602 1.263 7.614 1.00 87.56 211 GLY A CA 1
ATOM 1616 C C . GLY A 1 211 ? -2.471 0.909 6.402 1.00 87.56 211 GLY A C 1
ATOM 1617 O O . GLY A 1 211 ? -3.699 0.918 6.506 1.00 87.56 211 GLY A O 1
ATOM 1618 N N . ARG A 1 212 ? -1.864 0.538 5.266 1.00 87.31 212 ARG A N 1
ATOM 1619 C CA . ARG A 1 212 ? -2.609 0.099 4.076 1.00 87.31 212 ARG A CA 1
ATOM 1620 C C . ARG A 1 212 ? -3.295 -1.247 4.312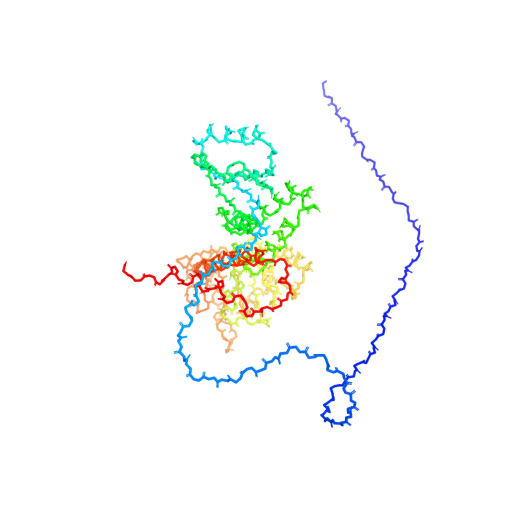 1.00 87.31 212 ARG A C 1
ATOM 1622 O O . ARG A 1 212 ? -4.455 -1.401 3.931 1.00 87.31 212 ARG A O 1
ATOM 1629 N N . LEU A 1 213 ? -2.604 -2.203 4.933 1.00 90.25 213 LEU A N 1
ATOM 1630 C CA . LEU A 1 213 ? -3.165 -3.522 5.242 1.00 90.25 213 LEU A CA 1
ATOM 1631 C C . LEU A 1 213 ? -4.346 -3.408 6.213 1.00 90.25 213 LEU A C 1
ATOM 1633 O O . LEU A 1 213 ? -5.413 -3.948 5.934 1.00 90.25 213 LEU A O 1
ATOM 1637 N N . VAL A 1 214 ? -4.209 -2.608 7.274 1.00 94.75 214 VAL A N 1
ATOM 1638 C CA . VAL A 1 214 ? -5.301 -2.293 8.211 1.00 94.75 214 VAL A CA 1
ATOM 1639 C C . VAL A 1 214 ? -6.485 -1.663 7.480 1.00 94.75 214 VAL A C 1
ATOM 1641 O O . VAL A 1 214 ? -7.615 -2.118 7.634 1.00 94.75 214 VAL A O 1
ATOM 1644 N N . GLN A 1 215 ? -6.247 -0.646 6.643 1.00 94.56 215 GLN A N 1
ATOM 1645 C CA . GLN A 1 215 ? -7.308 -0.014 5.855 1.00 94.56 215 GLN A CA 1
ATOM 1646 C C . GLN A 1 215 ? -8.052 -1.039 4.983 1.00 94.56 215 GLN A C 1
ATOM 1648 O O . GLN A 1 215 ? -9.277 -0.979 4.862 1.00 94.56 215 GLN A O 1
ATOM 1653 N N . GLN A 1 216 ? -7.330 -1.971 4.361 1.00 92.50 216 GLN A N 1
ATOM 1654 C CA . GLN A 1 216 ? -7.919 -2.994 3.505 1.00 92.50 216 GLN A CA 1
ATOM 1655 C C . GLN A 1 216 ? -8.685 -4.056 4.309 1.00 92.50 216 GLN A C 1
ATOM 1657 O O . GLN A 1 216 ? -9.782 -4.426 3.890 1.00 92.50 216 GLN A O 1
ATOM 1662 N N . LEU A 1 217 ? -8.171 -4.494 5.465 1.00 94.62 217 LEU A N 1
ATOM 1663 C CA . LEU A 1 217 ? -8.892 -5.385 6.383 1.00 94.62 217 LEU A CA 1
ATOM 1664 C C . LEU A 1 217 ? -10.203 -4.754 6.856 1.00 94.62 217 LEU A C 1
ATOM 1666 O O . LEU A 1 217 ? -11.249 -5.380 6.720 1.00 94.62 217 LEU A O 1
ATOM 1670 N N . LEU A 1 218 ? -10.180 -3.496 7.311 1.00 96.06 218 LEU A N 1
ATOM 1671 C CA . LEU A 1 218 ? -11.392 -2.780 7.731 1.00 96.06 218 LEU A CA 1
ATOM 1672 C C . LEU A 1 218 ? -12.449 -2.754 6.619 1.00 96.06 218 LEU A C 1
ATOM 1674 O O . LEU A 1 218 ? -13.622 -3.027 6.856 1.00 96.06 218 LEU A O 1
ATOM 1678 N N . ARG A 1 219 ? -12.038 -2.482 5.375 1.00 94.38 219 ARG A N 1
ATOM 1679 C CA . ARG A 1 219 ? -12.953 -2.506 4.223 1.00 94.38 219 ARG A CA 1
ATOM 1680 C C . ARG A 1 219 ? -13.511 -3.902 3.944 1.00 94.38 219 ARG A C 1
ATOM 1682 O O . ARG A 1 219 ? -14.691 -4.004 3.625 1.00 94.38 219 ARG A O 1
ATOM 1689 N N . ARG A 1 220 ? -12.698 -4.960 4.066 1.00 93.75 220 ARG A N 1
ATOM 1690 C CA . ARG A 1 220 ? -13.146 -6.357 3.896 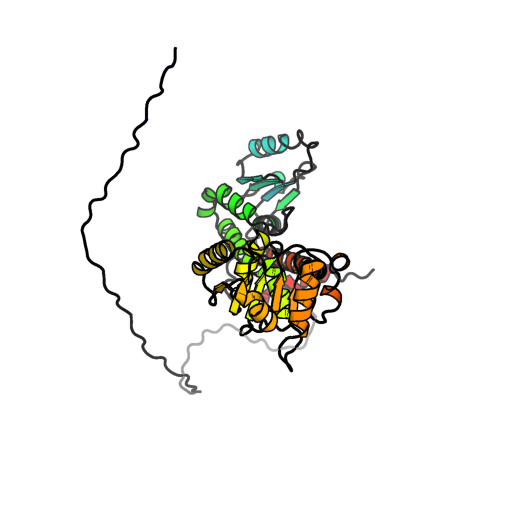1.00 93.75 220 ARG A CA 1
ATOM 1691 C C . ARG A 1 220 ? -14.157 -6.775 4.963 1.00 93.75 220 ARG A C 1
ATOM 1693 O O . ARG A 1 220 ? -15.084 -7.503 4.641 1.00 93.75 220 ARG A O 1
ATOM 1700 N N . GLN A 1 221 ? -14.022 -6.252 6.179 1.00 93.50 221 GLN A N 1
ATOM 1701 C CA . GLN A 1 221 ? -14.986 -6.438 7.269 1.00 93.50 221 GLN A CA 1
ATOM 1702 C C . GLN A 1 221 ? -16.252 -5.570 7.122 1.00 93.50 221 GLN A C 1
ATOM 1704 O O . GLN A 1 221 ? -17.091 -5.531 8.014 1.00 93.50 221 GLN A O 1
ATOM 1709 N N . GLY A 1 222 ? -16.413 -4.849 6.005 1.00 92.31 222 GLY A N 1
ATOM 1710 C CA . GLY A 1 222 ? -17.609 -4.049 5.739 1.00 92.31 222 GLY A CA 1
ATOM 1711 C C . GLY A 1 222 ? -17.658 -2.712 6.484 1.00 92.31 222 GLY A C 1
ATOM 1712 O O . GLY A 1 222 ? -18.715 -2.084 6.535 1.00 92.31 222 GLY A O 1
ATOM 1713 N N . VAL A 1 223 ? -16.534 -2.229 7.032 1.00 93.62 223 VAL A N 1
ATOM 1714 C CA . VAL A 1 223 ? -16.474 -0.937 7.735 1.00 93.62 223 VAL A CA 1
ATOM 1715 C C . VAL A 1 223 ? -16.650 0.209 6.730 1.00 93.62 223 VAL A C 1
ATOM 1717 O O . VAL A 1 223 ? -15.714 0.657 6.059 1.00 93.62 223 VAL A O 1
ATOM 1720 N N . GLY A 1 224 ? -17.889 0.683 6.605 1.00 91.56 224 GLY A N 1
ATOM 1721 C CA . GLY A 1 224 ? -18.282 1.725 5.658 1.00 91.56 224 GLY A CA 1
ATOM 1722 C C . GLY A 1 224 ? -17.703 3.105 5.996 1.00 91.56 224 GLY A C 1
ATOM 1723 O O . GLY A 1 224 ? -17.326 3.358 7.134 1.00 91.56 224 GLY A O 1
ATOM 1724 N N . PRO A 1 225 ? -17.658 4.053 5.043 1.00 88.25 225 PRO A N 1
ATOM 1725 C CA . PRO A 1 225 ? -17.014 5.358 5.232 1.00 88.25 225 PRO A CA 1
ATOM 1726 C C . PRO A 1 225 ? -17.633 6.209 6.352 1.00 88.25 225 PRO A C 1
ATOM 1728 O O . PRO A 1 225 ? -16.961 7.088 6.883 1.00 88.25 225 PRO A O 1
ATOM 1731 N N . GLY A 1 226 ? -18.899 5.986 6.721 1.00 89.31 226 GLY A N 1
ATOM 1732 C CA . GLY A 1 226 ? -19.567 6.669 7.839 1.00 89.31 226 GLY A CA 1
ATOM 1733 C C . GLY A 1 226 ? -19.186 6.150 9.230 1.00 89.31 226 GLY A C 1
ATOM 1734 O O . GLY A 1 226 ? -19.550 6.780 10.219 1.00 89.31 226 GLY A O 1
ATOM 1735 N N . ALA A 1 227 ? -18.459 5.036 9.304 1.00 93.56 227 ALA A N 1
ATOM 1736 C CA . ALA A 1 227 ? -18.104 4.384 10.552 1.00 93.56 227 ALA A CA 1
ATOM 1737 C C . ALA A 1 227 ? -17.088 5.189 11.381 1.00 93.56 227 ALA A C 1
ATOM 1739 O O . ALA A 1 227 ? -16.280 5.967 10.857 1.00 93.56 227 ALA A O 1
ATOM 1740 N N . THR A 1 228 ? -17.127 4.964 12.689 1.00 94.94 228 THR A N 1
ATOM 1741 C CA . THR A 1 228 ? -16.187 5.481 13.680 1.00 94.94 228 THR A CA 1
ATOM 1742 C C . THR A 1 228 ? -15.091 4.457 13.927 1.00 94.94 228 THR A C 1
ATOM 1744 O O . THR A 1 228 ? -15.363 3.346 14.385 1.00 94.94 228 THR A O 1
ATOM 1747 N N . VAL A 1 229 ? -13.848 4.850 13.653 1.00 97.38 229 VAL A N 1
ATOM 1748 C CA . VAL A 1 229 ? -12.661 4.017 13.874 1.00 97.38 229 VAL A CA 1
ATOM 1749 C C . VAL A 1 229 ? -11.869 4.590 15.041 1.00 97.38 229 VAL A C 1
ATOM 1751 O O . VAL A 1 229 ? -11.462 5.752 15.003 1.00 97.38 229 VAL A O 1
ATOM 1754 N N . LEU A 1 230 ? -11.646 3.780 16.073 1.00 97.62 230 LEU A N 1
ATOM 1755 C CA . LEU A 1 230 ? -10.837 4.135 17.235 1.00 97.62 230 LEU A CA 1
ATOM 1756 C C . LEU A 1 230 ? -9.423 3.566 17.081 1.00 97.62 230 LEU A C 1
ATOM 1758 O O . LEU A 1 230 ? -9.235 2.355 17.094 1.00 97.62 230 LEU A O 1
ATOM 1762 N N . LEU A 1 231 ? -8.419 4.430 16.972 1.00 97.88 231 LEU A N 1
ATOM 1763 C CA . LEU A 1 231 ? -7.009 4.045 17.031 1.00 97.88 231 LEU A CA 1
ATOM 1764 C C . LEU A 1 231 ? -6.511 4.217 18.469 1.00 97.88 231 LEU A C 1
ATOM 1766 O O . LEU A 1 231 ? -6.607 5.311 19.035 1.00 97.88 231 LEU A O 1
ATOM 1770 N N . VAL A 1 232 ? -5.982 3.145 19.058 1.00 97.19 232 VAL A N 1
ATOM 1771 C CA . VAL A 1 232 ? -5.521 3.141 20.453 1.00 97.19 232 VAL A CA 1
ATOM 1772 C C . VAL A 1 232 ? -4.002 3.075 20.500 1.00 97.19 232 VAL A C 1
ATOM 1774 O O . VAL A 1 232 ? -3.385 2.206 19.896 1.00 97.19 232 VAL A O 1
ATOM 1777 N N . GLY A 1 233 ? -3.398 3.980 21.260 1.00 93.69 233 GLY A N 1
ATOM 1778 C CA . GLY A 1 233 ? -1.958 4.168 21.333 1.00 93.69 233 GLY A CA 1
ATOM 1779 C C . GLY A 1 233 ? -1.488 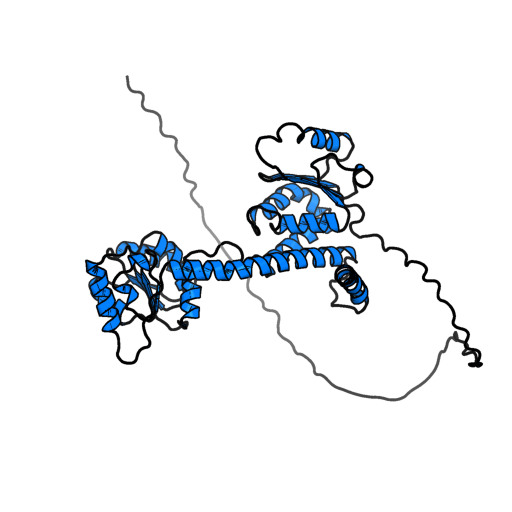5.343 20.479 1.00 93.69 233 GLY A C 1
ATOM 1780 O O . GLY A 1 233 ? -2.119 5.749 19.508 1.00 93.69 233 GLY A O 1
ATOM 1781 N N . ALA A 1 234 ? -0.344 5.903 20.862 1.00 92.25 234 ALA A N 1
ATOM 1782 C CA . ALA A 1 234 ? 0.301 7.011 20.156 1.00 92.25 234 ALA A CA 1
ATOM 1783 C C . ALA A 1 234 ? 1.801 6.748 19.921 1.00 92.25 234 ALA A C 1
ATOM 1785 O O . ALA A 1 234 ? 2.625 7.658 19.987 1.00 92.25 234 ALA A O 1
ATOM 1786 N N . GLY A 1 235 ? 2.165 5.476 19.727 1.00 84.75 235 GLY A N 1
ATOM 1787 C CA . GLY A 1 235 ? 3.521 5.060 19.359 1.00 84.75 235 GLY A CA 1
ATOM 1788 C C . GLY A 1 235 ? 3.814 5.236 17.865 1.00 84.75 235 GLY A C 1
ATOM 1789 O O . GLY A 1 235 ? 2.959 5.684 17.100 1.00 84.75 235 GLY A O 1
ATOM 1790 N N . ALA A 1 236 ? 5.015 4.831 17.438 1.00 82.44 236 ALA A N 1
ATOM 1791 C CA . ALA A 1 236 ? 5.444 4.918 16.038 1.00 82.44 236 ALA A CA 1
ATOM 1792 C C . ALA A 1 236 ? 4.478 4.198 15.078 1.00 82.44 236 ALA A C 1
ATOM 1794 O O . ALA A 1 236 ? 4.073 4.775 14.073 1.00 82.44 236 ALA A O 1
ATOM 1795 N N . LEU A 1 237 ? 4.025 2.993 15.446 1.00 84.31 237 LEU A N 1
ATOM 1796 C CA . LEU A 1 237 ? 3.074 2.215 14.648 1.00 84.31 237 LEU A CA 1
ATOM 1797 C C . LEU A 1 237 ? 1.714 2.916 14.507 1.00 84.31 237 LEU A C 1
ATOM 1799 O O . LEU A 1 237 ? 1.156 2.983 13.416 1.00 84.31 237 LEU A O 1
ATOM 1803 N N . ALA A 1 238 ? 1.192 3.503 15.588 1.00 91.19 238 ALA A N 1
ATOM 1804 C CA . ALA A 1 238 ? -0.044 4.283 15.525 1.00 91.19 238 ALA A CA 1
ATOM 1805 C C . ALA A 1 238 ? 0.107 5.495 14.590 1.00 91.19 238 ALA A C 1
ATOM 1807 O O . ALA A 1 238 ? -0.774 5.756 13.773 1.00 91.19 238 ALA A O 1
ATOM 1808 N N . ALA A 1 239 ? 1.239 6.201 14.658 1.00 89.38 239 ALA A N 1
ATOM 1809 C CA . ALA A 1 239 ? 1.522 7.332 13.778 1.00 89.38 239 ALA A CA 1
ATOM 1810 C C . ALA A 1 239 ? 1.644 6.926 12.295 1.00 89.38 239 ALA A C 1
ATOM 1812 O O . ALA A 1 239 ? 1.248 7.701 11.428 1.00 89.38 239 ALA A O 1
ATOM 1813 N N . GLU A 1 240 ? 2.145 5.722 12.000 1.00 88.25 240 GLU A N 1
ATOM 1814 C CA . GLU A 1 240 ? 2.211 5.167 10.639 1.00 88.25 240 GLU A CA 1
ATOM 1815 C C . GLU A 1 240 ? 0.826 4.780 10.097 1.00 88.25 240 GLU A C 1
ATOM 1817 O O . GLU A 1 240 ? 0.519 5.017 8.926 1.00 88.25 240 GLU A O 1
ATOM 1822 N N . VAL A 1 241 ? -0.028 4.197 10.943 1.00 93.25 241 VAL A N 1
ATOM 1823 C CA . VAL A 1 241 ? -1.355 3.698 10.555 1.00 93.25 241 VAL A CA 1
ATOM 1824 C C . VAL A 1 241 ? -2.378 4.829 10.420 1.00 93.25 241 VAL A C 1
ATOM 1826 O O . VAL A 1 241 ? -3.189 4.817 9.492 1.00 93.25 241 VAL A O 1
ATOM 1829 N N . ALA A 1 242 ? -2.335 5.837 11.296 1.00 94.75 242 ALA A N 1
ATOM 1830 C CA . ALA A 1 242 ? -3.363 6.877 11.382 1.00 94.75 242 ALA A CA 1
ATOM 1831 C C . ALA A 1 242 ? -3.681 7.617 10.058 1.00 94.75 242 ALA A C 1
ATOM 1833 O O . ALA A 1 242 ? -4.868 7.826 9.782 1.00 94.75 242 ALA A O 1
ATOM 1834 N N . PRO A 1 243 ? -2.703 7.977 9.195 1.00 92.88 243 PRO A N 1
ATOM 1835 C CA . PRO A 1 243 ? -2.974 8.608 7.900 1.00 92.88 243 PRO A CA 1
ATOM 1836 C C . PRO A 1 243 ? -3.889 7.786 6.983 1.00 92.88 243 PRO A C 1
ATOM 1838 O O . PRO A 1 243 ? -4.658 8.349 6.206 1.00 92.88 243 PRO A O 1
ATOM 1841 N N . TRP A 1 244 ? -3.862 6.457 7.094 1.00 93.19 244 TRP A N 1
ATOM 1842 C CA . TRP A 1 244 ? -4.653 5.552 6.256 1.00 93.19 244 TRP A CA 1
ATOM 1843 C C . TRP A 1 244 ? -6.107 5.419 6.719 1.00 93.19 244 TRP A C 1
ATOM 1845 O O . TRP A 1 244 ? -6.973 4.990 5.954 1.00 93.19 244 TRP A O 1
ATOM 1855 N N . LEU A 1 245 ? -6.403 5.842 7.949 1.00 95.25 245 LEU A N 1
ATOM 1856 C CA . LEU A 1 245 ? -7.738 5.772 8.544 1.00 95.25 245 LEU A CA 1
ATOM 1857 C C . LEU A 1 245 ? -8.567 7.050 8.322 1.00 95.25 245 LEU A C 1
ATOM 1859 O O . LEU A 1 245 ? -9.722 7.131 8.732 1.00 95.25 245 LEU A O 1
ATOM 1863 N N . ARG A 1 246 ? -8.015 8.041 7.609 1.00 93.81 246 ARG A N 1
ATOM 1864 C CA . ARG A 1 246 ? -8.617 9.367 7.356 1.00 93.81 246 ARG A CA 1
ATOM 1865 C C . ARG A 1 246 ? -9.888 9.357 6.489 1.00 93.81 246 ARG A C 1
ATOM 1867 O O . ARG A 1 246 ? -10.512 10.405 6.314 1.00 93.81 246 ARG A O 1
ATOM 1874 N N . GLY A 1 247 ? -10.267 8.197 5.947 1.00 92.31 247 GLY A N 1
ATOM 1875 C CA . GLY A 1 247 ? -11.538 7.982 5.244 1.00 92.31 247 GLY A CA 1
ATOM 1876 C C . GLY A 1 247 ? -12.746 7.769 6.168 1.00 92.31 247 GLY A C 1
ATOM 1877 O O . GLY A 1 247 ? -13.880 7.872 5.702 1.00 92.31 247 GLY A O 1
ATOM 1878 N N . TRP A 1 248 ? -12.507 7.514 7.459 1.00 95.19 248 TRP A N 1
ATOM 1879 C CA . TRP A 1 248 ? -13.514 7.276 8.500 1.00 95.19 248 TRP A CA 1
ATOM 1880 C C . TRP A 1 248 ? -13.520 8.390 9.552 1.00 95.19 248 TRP A C 1
ATOM 1882 O O . TRP A 1 248 ? -12.650 9.262 9.547 1.00 95.19 248 TRP A O 1
ATOM 1892 N N . ASN A 1 249 ? -14.505 8.375 10.454 1.00 95.19 249 ASN A N 1
ATOM 1893 C CA . ASN A 1 249 ? -14.512 9.268 11.613 1.00 95.19 249 ASN A CA 1
ATOM 1894 C C . ASN A 1 249 ? -13.469 8.752 12.618 1.00 95.19 249 ASN A C 1
ATOM 1896 O O . ASN A 1 249 ? -13.728 7.799 13.355 1.00 95.19 249 ASN A O 1
ATOM 1900 N N . LEU A 1 250 ? -12.262 9.323 12.584 1.00 96.62 250 LEU A N 1
ATOM 1901 C CA . LEU A 1 250 ? -11.110 8.812 13.327 1.00 96.62 250 LEU A CA 1
ATOM 1902 C C . LEU A 1 250 ? -11.062 9.390 14.744 1.00 96.62 250 LEU A C 1
ATOM 1904 O O . LEU A 1 250 ? -10.946 10.604 14.926 1.00 96.62 250 LEU A O 1
ATOM 1908 N N . LYS A 1 251 ? -11.069 8.504 15.739 1.00 97.31 251 LYS A N 1
ATOM 1909 C CA . LYS A 1 251 ? -10.825 8.826 17.146 1.00 97.31 251 LYS A CA 1
ATOM 1910 C C . LYS A 1 251 ? -9.461 8.294 17.576 1.00 97.31 251 LYS A C 1
ATOM 1912 O O . LYS A 1 251 ? -9.128 7.154 17.266 1.00 97.31 251 LYS A O 1
ATOM 1917 N N . LEU A 1 252 ? -8.674 9.099 18.285 1.00 96.88 252 LEU A N 1
ATOM 1918 C CA . LEU A 1 252 ? -7.384 8.699 18.851 1.00 96.88 252 LEU A CA 1
ATOM 1919 C C . LEU A 1 252 ? -7.492 8.619 20.370 1.00 96.88 252 LEU A C 1
ATOM 1921 O O . LEU A 1 252 ? -7.834 9.613 21.003 1.00 96.88 252 LEU A O 1
ATOM 1925 N N . SER A 1 253 ? -7.156 7.476 20.958 1.00 96.00 253 SER A N 1
ATOM 1926 C CA . SER A 1 253 ? -7.080 7.316 22.413 1.00 96.00 253 SER A CA 1
ATOM 1927 C C . SER A 1 253 ? -5.678 6.893 22.830 1.00 96.00 253 SER A C 1
ATOM 1929 O O . SER A 1 253 ? -5.061 6.034 22.205 1.00 96.00 253 SER A O 1
ATOM 1931 N N . ASN A 1 254 ? -5.142 7.506 23.881 1.00 94.94 254 ASN A N 1
ATOM 1932 C CA . ASN A 1 254 ? -3.852 7.134 24.445 1.00 94.94 254 ASN A CA 1
ATOM 1933 C C . ASN A 1 254 ? -3.802 7.500 25.929 1.00 94.94 254 ASN A C 1
ATOM 1935 O O . ASN A 1 254 ? -4.341 8.531 26.322 1.00 94.94 254 ASN A O 1
ATOM 1939 N N . ARG A 1 255 ? -3.060 6.721 26.732 1.00 88.50 255 ARG A N 1
ATOM 1940 C CA . ARG A 1 255 ? -2.878 6.985 28.174 1.00 88.50 255 ARG A CA 1
ATOM 1941 C C . ARG A 1 255 ? -2.375 8.404 28.460 1.00 88.50 255 ARG A C 1
ATOM 1943 O O . ARG A 1 255 ? -2.733 9.000 29.465 1.00 88.50 255 ARG A O 1
ATOM 1950 N N . THR A 1 256 ? -1.539 8.942 27.572 1.00 88.69 256 THR A N 1
ATOM 1951 C CA . THR A 1 256 ? -1.058 10.327 27.629 1.00 88.69 256 THR A CA 1
ATOM 1952 C C . THR A 1 256 ? -1.697 11.126 26.488 1.00 88.69 256 THR A C 1
ATOM 1954 O O . THR A 1 256 ? -1.266 10.950 25.339 1.00 88.69 256 THR A O 1
ATOM 1957 N N . PRO A 1 257 ? -2.677 12.010 26.762 1.00 86.69 257 PRO A N 1
ATOM 1958 C CA . PRO A 1 257 ? -3.423 12.730 25.726 1.00 86.69 257 PRO A CA 1
ATOM 1959 C C . PRO A 1 257 ? -2.542 13.564 24.792 1.00 86.69 257 PRO A C 1
ATOM 1961 O O . PRO A 1 257 ? -2.779 13.575 23.587 1.00 86.69 257 PRO A O 1
ATOM 1964 N N . GLY A 1 258 ? -1.475 14.184 25.315 1.00 90.38 258 GLY A N 1
ATOM 1965 C CA . GLY A 1 258 ? -0.555 15.012 24.521 1.00 90.38 258 GLY A CA 1
ATOM 1966 C C . GLY A 1 258 ? 0.027 14.283 23.304 1.00 90.38 258 GLY A C 1
ATOM 1967 O O . GLY A 1 258 ? 0.025 14.818 22.203 1.00 90.38 258 GLY A O 1
ATOM 1968 N N . ARG A 1 259 ? 0.393 13.001 23.441 1.00 91.62 259 ARG A N 1
ATOM 1969 C CA . ARG A 1 259 ? 0.926 12.222 22.306 1.00 91.62 259 ARG A CA 1
ATOM 1970 C C . ARG A 1 259 ? -0.119 11.964 21.216 1.00 91.62 259 ARG A C 1
ATOM 1972 O O . ARG A 1 259 ? 0.212 11.934 20.035 1.00 91.62 259 ARG A O 1
ATOM 1979 N N . ALA A 1 260 ? -1.383 11.770 21.596 1.00 93.06 260 ALA A N 1
ATOM 1980 C CA . ALA A 1 260 ? -2.470 11.627 20.629 1.00 93.06 260 ALA A CA 1
ATOM 1981 C C . ALA A 1 260 ? -2.785 12.970 19.945 1.00 93.06 260 ALA A C 1
ATOM 1983 O O . ALA A 1 260 ? -3.065 12.998 18.746 1.00 93.06 260 ALA A O 1
ATOM 1984 N N . GLN A 1 261 ? -2.673 14.083 20.679 1.00 94.00 261 GLN A N 1
ATOM 1985 C CA . GLN A 1 261 ? -2.790 15.436 20.129 1.00 94.00 261 GLN A CA 1
ATOM 1986 C C . GLN A 1 261 ? -1.697 15.732 19.099 1.00 94.00 261 GLN A C 1
ATOM 1988 O O . GLN A 1 261 ? -2.014 16.288 18.051 1.00 94.00 261 GLN A O 1
ATOM 1993 N N . ASP A 1 262 ? -0.458 15.288 19.325 1.00 93.75 262 ASP A N 1
ATOM 1994 C CA . ASP A 1 262 ? 0.634 15.450 18.356 1.00 93.75 262 ASP A CA 1
ATOM 1995 C C . ASP A 1 262 ? 0.333 14.747 17.024 1.00 93.75 262 ASP A C 1
ATOM 1997 O O . ASP A 1 262 ? 0.519 15.321 15.947 1.00 93.75 262 ASP A O 1
ATOM 2001 N N . ILE A 1 263 ? -0.169 13.506 17.077 1.00 93.81 263 ILE A N 1
ATOM 2002 C CA . ILE A 1 263 ? -0.578 12.760 15.877 1.00 93.81 263 ILE A CA 1
ATOM 2003 C C . ILE A 1 263 ? -1.746 13.477 15.189 1.00 93.81 263 ILE A C 1
ATOM 2005 O O . ILE A 1 263 ? -1.688 13.725 13.984 1.00 93.81 263 ILE A O 1
ATOM 2009 N N . ALA A 1 264 ? -2.782 13.868 15.939 1.00 94.38 264 ALA A N 1
ATOM 2010 C CA . ALA A 1 264 ? -3.924 14.599 15.392 1.00 94.38 264 ALA A CA 1
ATOM 2011 C C . ALA A 1 264 ? -3.505 15.925 14.733 1.00 94.38 264 ALA A C 1
ATOM 2013 O O . ALA A 1 264 ? -3.998 16.255 13.654 1.00 94.38 264 ALA A O 1
ATOM 2014 N N . GLY A 1 265 ? -2.573 16.661 15.345 1.00 93.19 265 GLY A N 1
ATOM 2015 C CA . GLY A 1 265 ? -2.019 17.908 14.823 1.00 93.19 265 GLY A CA 1
ATOM 2016 C C . GLY A 1 265 ? -1.364 17.721 13.457 1.00 93.19 265 GLY A C 1
ATOM 2017 O O . GLY A 1 265 ? -1.678 18.457 12.525 1.00 93.19 265 GLY A O 1
ATOM 2018 N N . LYS A 1 266 ? -0.540 16.677 13.299 1.00 91.62 266 LYS A N 1
ATOM 2019 C CA . LYS A 1 266 ? 0.081 16.332 12.007 1.00 91.62 266 LYS A CA 1
ATOM 2020 C C . LYS A 1 266 ? -0.959 15.955 10.949 1.00 91.62 266 LYS A C 1
ATOM 2022 O O . LYS A 1 266 ? -0.853 16.376 9.803 1.00 91.62 266 LYS A O 1
ATOM 2027 N N . LEU A 1 267 ? -1.993 15.201 11.326 1.00 92.19 267 LEU A N 1
ATOM 2028 C CA . LEU A 1 267 ? -3.036 14.756 10.392 1.00 92.19 267 LEU A CA 1
ATOM 2029 C C . LEU A 1 267 ? -3.932 15.892 9.888 1.00 92.19 267 LEU A C 1
ATOM 2031 O O . LEU A 1 267 ? -4.462 15.792 8.783 1.00 92.19 267 LEU A O 1
ATOM 2035 N N . ARG A 1 268 ? -4.094 16.972 10.663 1.00 88.50 268 ARG A N 1
ATOM 2036 C CA . ARG A 1 268 ? -4.860 18.165 10.253 1.00 88.50 268 ARG A CA 1
ATOM 2037 C C . ARG A 1 268 ? -4.223 18.918 9.084 1.00 88.50 268 ARG A C 1
ATOM 2039 O O . ARG A 1 268 ? -4.924 19.654 8.402 1.00 88.50 268 ARG A O 1
ATOM 2046 N N . LEU A 1 269 ? -2.930 18.710 8.831 1.00 85.12 269 LEU A N 1
ATOM 2047 C CA . LEU A 1 269 ? -2.214 19.295 7.693 1.00 85.12 269 LEU A CA 1
ATOM 2048 C C . LEU A 1 269 ? -2.526 18.588 6.363 1.00 85.12 269 LEU A C 1
ATOM 2050 O O . LEU A 1 269 ? -2.108 19.055 5.306 1.00 85.12 269 LEU A O 1
ATOM 2054 N N . HIS A 1 270 ? -3.253 17.467 6.401 1.00 81.88 270 HIS A N 1
ATOM 2055 C CA . HIS A 1 270 ? -3.552 16.642 5.237 1.00 81.88 270 HIS A CA 1
ATOM 2056 C C . HIS A 1 270 ? -5.071 16.475 5.023 1.00 81.88 270 HIS A C 1
ATOM 2058 O O . HIS A 1 270 ? -5.837 16.409 5.995 1.00 81.88 270 HIS A O 1
ATOM 2064 N N . PRO A 1 271 ? -5.532 16.354 3.761 1.00 82.00 271 PRO A N 1
ATOM 2065 C CA . PRO A 1 271 ? -6.947 16.157 3.459 1.00 82.00 271 PRO A CA 1
ATOM 2066 C C . PRO A 1 271 ? -7.511 14.894 4.131 1.00 82.00 271 PRO A C 1
ATOM 2068 O O . PRO A 1 271 ? -6.851 13.856 4.193 1.00 82.00 271 PRO A O 1
ATOM 2071 N N . GLY A 1 272 ? -8.743 14.972 4.638 1.00 85.00 272 GLY A N 1
ATOM 2072 C CA . GLY A 1 272 ? -9.446 13.844 5.257 1.00 85.00 272 GLY A CA 1
ATOM 2073 C C . GLY A 1 272 ? -10.544 14.282 6.225 1.00 85.00 272 GLY A C 1
ATOM 2074 O O . GLY A 1 272 ? -10.682 15.470 6.521 1.00 85.00 272 GLY A O 1
ATOM 2075 N N . LYS A 1 273 ? -11.315 13.319 6.740 1.00 88.38 273 LYS A N 1
ATOM 2076 C CA . LYS A 1 273 ? -12.366 13.567 7.748 1.00 88.38 273 LYS A CA 1
ATOM 2077 C C . LYS A 1 273 ? -11.790 14.112 9.060 1.00 88.38 273 LYS A C 1
ATOM 2079 O O . LYS A 1 273 ? -10.601 13.970 9.265 1.00 88.38 273 LYS A O 1
ATOM 2084 N N . PRO A 1 274 ? -12.544 14.732 9.975 1.00 84.62 274 PRO A N 1
ATOM 2085 C CA . PRO A 1 274 ? -11.989 15.212 11.249 1.00 84.62 274 PRO A CA 1
ATOM 2086 C C . PRO A 1 274 ? -11.325 14.100 12.092 1.00 84.62 274 PRO A C 1
ATOM 2088 O O . PRO A 1 274 ? -11.767 12.954 12.054 1.00 84.62 274 PRO A O 1
ATOM 2091 N N . VAL A 1 275 ? -10.261 14.441 12.842 1.00 93.44 275 VAL A N 1
ATOM 2092 C CA . VAL A 1 275 ? -9.723 13.593 13.930 1.00 93.44 275 VAL A CA 1
ATOM 2093 C C . VAL A 1 275 ? -10.136 14.180 15.270 1.00 93.44 275 VAL A C 1
ATOM 2095 O O . VAL A 1 275 ? -9.882 15.359 15.533 1.00 93.44 275 VAL A O 1
ATOM 2098 N N . GLU A 1 276 ? -10.684 13.332 16.129 1.00 95.06 276 GLU A N 1
ATOM 2099 C CA . GLU A 1 276 ? -10.983 13.629 17.527 1.00 95.06 276 GLU A CA 1
ATOM 2100 C C . GLU A 1 276 ? -9.972 12.911 18.433 1.00 95.06 276 GLU A C 1
ATOM 2102 O O . GLU A 1 276 ? -9.646 11.746 18.208 1.00 95.06 276 GLU A O 1
ATOM 2107 N N . VAL A 1 277 ? -9.464 13.594 19.459 1.00 96.38 277 VAL A N 1
ATOM 2108 C CA . VAL A 1 277 ? -8.662 12.957 20.514 1.00 96.38 277 VAL A CA 1
ATOM 2109 C C . VAL A 1 277 ? -9.580 12.689 21.695 1.00 96.38 277 VAL A C 1
ATOM 2111 O O . VAL A 1 277 ? -10.208 13.616 22.197 1.00 96.38 277 VAL A O 1
ATOM 2114 N N . VAL A 1 278 ? -9.649 11.432 22.119 1.00 95.50 278 VAL A N 1
ATOM 2115 C CA . VAL A 1 278 ? -10.505 10.967 23.209 1.00 95.50 278 VAL A CA 1
ATOM 2116 C C . VAL A 1 278 ? -9.840 11.294 24.553 1.00 95.50 278 VAL A C 1
ATOM 2118 O O . VAL A 1 278 ? -8.703 10.863 24.780 1.00 95.50 278 VAL A O 1
ATOM 2121 N N . PRO A 1 279 ? -10.514 12.044 25.443 1.00 91.69 279 PRO A N 1
ATOM 2122 C CA . PRO A 1 279 ? -10.084 12.234 26.828 1.00 91.69 279 PRO A CA 1
ATOM 2123 C C . PRO A 1 279 ? -9.976 10.906 27.594 1.00 91.69 279 PRO A C 1
ATOM 2125 O O . PRO A 1 279 ? -10.677 9.946 27.285 1.00 91.69 279 PRO A O 1
ATOM 2128 N N . GLY A 1 280 ? -9.095 10.832 28.596 1.00 85.56 280 GLY A N 1
ATOM 2129 C CA . GLY A 1 280 ? -8.829 9.577 29.315 1.00 85.56 280 GLY A CA 1
ATOM 2130 C C . GLY A 1 280 ? -10.049 9.008 30.052 1.00 85.56 280 GLY A C 1
ATOM 2131 O O . GLY A 1 280 ? -10.274 7.803 30.024 1.00 85.56 280 GLY A O 1
ATOM 2132 N N . ASP A 1 281 ? -10.864 9.877 30.643 1.00 88.69 281 ASP A N 1
ATOM 2133 C CA . ASP A 1 281 ? -12.135 9.564 31.310 1.00 88.69 281 ASP A CA 1
ATOM 2134 C C . ASP A 1 281 ? -13.240 9.117 30.337 1.00 88.69 281 ASP A C 1
ATOM 2136 O O . ASP A 1 281 ? -14.138 8.369 30.712 1.00 88.69 281 ASP A O 1
ATOM 2140 N N . ALA A 1 282 ? -13.150 9.510 29.066 1.00 91.38 282 ALA A N 1
ATOM 2141 C CA . ALA A 1 282 ? -14.081 9.114 28.011 1.00 91.38 282 ALA A CA 1
ATOM 2142 C C . ALA A 1 282 ? -13.644 7.851 27.240 1.00 91.38 282 ALA A C 1
ATOM 2144 O O . ALA A 1 282 ? -14.285 7.482 26.249 1.00 91.38 282 ALA A O 1
ATOM 2145 N N . ALA A 1 283 ? -12.559 7.185 27.657 1.00 90.12 283 ALA A N 1
ATOM 2146 C CA . ALA A 1 283 ? -12.011 6.034 26.946 1.00 90.12 283 ALA A CA 1
ATOM 2147 C C . ALA A 1 283 ? -13.044 4.907 26.811 1.00 90.12 283 ALA A C 1
ATOM 2149 O O . ALA A 1 283 ? -13.346 4.504 25.689 1.00 90.12 283 ALA A O 1
ATOM 2150 N N . GLU A 1 284 ? -13.640 4.447 27.912 1.00 92.25 284 GLU A N 1
ATOM 2151 C CA . GLU A 1 284 ? -14.632 3.362 27.904 1.00 92.25 284 GLU A CA 1
ATOM 2152 C C . GLU A 1 284 ? -15.797 3.647 26.940 1.00 92.25 284 GLU A C 1
ATOM 2154 O O . GLU A 1 284 ? -16.154 2.809 26.109 1.00 92.25 284 GLU A O 1
ATOM 2159 N N . ALA A 1 285 ? -16.351 4.862 26.986 1.00 92.19 285 ALA A N 1
ATOM 2160 C CA . ALA A 1 285 ? -17.434 5.271 26.096 1.00 92.19 285 ALA A CA 1
ATOM 2161 C C . ALA A 1 285 ? -17.012 5.237 24.615 1.00 92.19 285 ALA A C 1
ATOM 2163 O O . ALA A 1 285 ? -17.805 4.858 23.744 1.00 92.19 285 ALA A O 1
ATOM 2164 N N . ALA A 1 286 ? -15.762 5.596 24.306 1.00 93.50 286 ALA A N 1
ATOM 2165 C CA . ALA A 1 286 ? -15.220 5.497 22.954 1.00 93.50 286 ALA A CA 1
ATOM 2166 C C . ALA A 1 286 ? -15.061 4.038 22.499 1.00 93.50 286 ALA A C 1
ATOM 2168 O O . ALA A 1 286 ? -15.444 3.721 21.374 1.00 93.50 286 ALA A O 1
ATOM 2169 N N . TRP A 1 287 ? -14.575 3.145 23.368 1.00 93.75 287 TRP A N 1
ATOM 2170 C CA . TRP A 1 287 ? -14.488 1.707 23.081 1.00 93.75 287 TRP A CA 1
ATOM 2171 C C . TRP A 1 287 ? -15.872 1.101 22.803 1.00 93.75 287 TRP A C 1
ATOM 2173 O O . TRP A 1 287 ? -16.050 0.421 21.796 1.00 93.75 287 TRP A O 1
ATOM 2183 N N . LYS A 1 288 ? -16.875 1.421 23.631 1.00 92.31 288 LYS A N 1
ATOM 2184 C CA . LYS A 1 288 ? -18.260 0.926 23.494 1.00 92.31 288 LYS A CA 1
ATOM 2185 C C . LYS A 1 288 ? -18.996 1.447 22.256 1.00 92.31 288 LYS A C 1
ATOM 2187 O O . LYS A 1 288 ? -19.955 0.828 21.794 1.00 92.31 288 LYS A O 1
ATOM 2192 N N . SER A 1 289 ? -18.609 2.615 21.740 1.00 90.44 289 SER A N 1
ATOM 2193 C CA . SER A 1 289 ? -19.304 3.271 20.623 1.00 90.44 289 SER A CA 1
ATOM 2194 C C . SER A 1 289 ? -18.647 3.065 19.258 1.00 90.44 289 SER A C 1
ATOM 2196 O O . SER A 1 289 ? -19.348 3.180 18.249 1.00 90.44 289 SER A O 1
ATOM 2198 N N . ALA A 1 290 ? -17.354 2.734 19.205 1.00 93.56 290 ALA A N 1
ATOM 2199 C CA . ALA A 1 290 ? -16.616 2.534 17.961 1.00 93.56 290 ALA A CA 1
ATOM 2200 C C . ALA A 1 290 ? -17.181 1.379 17.115 1.00 93.56 290 ALA A C 1
ATOM 2202 O O . ALA A 1 290 ? -17.673 0.379 17.635 1.00 93.56 290 ALA A O 1
ATOM 2203 N N . ASP A 1 291 ? -17.140 1.529 15.791 1.00 93.88 291 ASP A N 1
ATOM 2204 C CA . ASP A 1 291 ? -17.510 0.481 14.825 1.00 93.88 291 ASP A CA 1
ATOM 2205 C C . ASP A 1 291 ? -16.329 -0.443 14.527 1.00 93.88 291 ASP A C 1
ATOM 2207 O O . ASP A 1 291 ? -16.503 -1.641 14.309 1.00 93.88 291 ASP A O 1
ATOM 2211 N N . ALA A 1 292 ? -15.120 0.117 14.567 1.00 96.44 292 ALA A N 1
ATOM 2212 C CA . ALA A 1 292 ? -13.890 -0.647 14.530 1.00 96.44 292 ALA A CA 1
ATOM 2213 C C . ALA A 1 292 ? -12.830 -0.048 15.454 1.00 96.44 292 ALA A C 1
ATOM 2215 O O . ALA A 1 292 ? -12.780 1.168 15.659 1.00 96.44 292 ALA A O 1
ATOM 2216 N N . ILE A 1 293 ? -11.961 -0.902 15.985 1.00 97.50 293 ILE A N 1
ATOM 2217 C CA . ILE A 1 293 ? -10.880 -0.518 16.890 1.00 97.50 293 ILE A CA 1
ATOM 2218 C C . ILE A 1 293 ? -9.566 -1.085 16.366 1.00 97.50 293 ILE A C 1
ATOM 2220 O O . ILE A 1 293 ? -9.485 -2.248 15.979 1.00 97.50 293 ILE A O 1
ATOM 2224 N N . VAL A 1 294 ? -8.524 -0.261 16.372 1.00 97.94 294 VAL A N 1
ATOM 2225 C CA . VAL A 1 294 ? -7.166 -0.644 15.986 1.00 97.94 294 VAL A CA 1
ATOM 2226 C C . VAL A 1 294 ? -6.233 -0.381 17.168 1.00 97.94 294 VAL A C 1
ATOM 2228 O O . VAL A 1 294 ? -5.749 0.743 17.335 1.00 97.94 294 VAL A O 1
ATOM 2231 N N . PRO A 1 295 ? -6.013 -1.369 18.049 1.00 97.06 295 PRO A N 1
ATOM 2232 C CA . PRO A 1 295 ? -5.027 -1.239 19.110 1.00 97.06 295 PRO A CA 1
ATOM 2233 C C . PRO A 1 295 ? -3.591 -1.339 18.586 1.00 97.06 295 PRO A C 1
ATOM 2235 O O . PRO A 1 295 ? -3.191 -2.334 17.986 1.00 97.06 295 PRO A O 1
ATOM 2238 N N . CYS A 1 296 ? -2.796 -0.312 18.874 1.00 94.56 296 CYS A N 1
ATOM 2239 C CA . CYS A 1 296 ? -1.353 -0.227 18.635 1.00 94.56 296 CYS A CA 1
ATOM 2240 C C . CYS A 1 296 ? -0.593 -0.166 19.972 1.00 94.56 296 CYS A C 1
ATOM 2242 O O . CYS A 1 296 ? 0.303 0.662 20.163 1.00 94.56 296 CYS A O 1
ATOM 2244 N N . ILE A 1 297 ? -1.008 -0.999 20.922 1.00 92.44 297 ILE A N 1
ATOM 2245 C CA . ILE A 1 297 ? -0.456 -1.117 22.276 1.00 92.44 297 ILE A CA 1
ATOM 2246 C C . ILE A 1 297 ? -0.138 -2.589 22.554 1.00 92.44 297 ILE A C 1
ATOM 2248 O O . ILE A 1 297 ? -0.825 -3.429 21.987 1.00 92.44 297 ILE A O 1
ATOM 2252 N N . PRO A 1 298 ? 0.869 -2.928 23.378 1.00 89.69 298 PRO A N 1
ATOM 2253 C CA . PRO A 1 298 ? 1.148 -4.319 23.742 1.00 89.69 298 PRO A CA 1
ATOM 2254 C C . PRO A 1 298 ? -0.060 -5.007 24.388 1.00 89.69 298 PRO A C 1
ATOM 2256 O O . PRO A 1 298 ? -0.875 -4.331 25.018 1.00 89.69 298 PRO A O 1
ATOM 2259 N N . PHE A 1 299 ? -0.133 -6.335 24.262 1.00 91.44 299 PHE A N 1
ATOM 2260 C CA . PHE A 1 299 ? -1.069 -7.136 25.052 1.00 91.44 299 PHE A CA 1
ATOM 2261 C C . PHE A 1 299 ? -0.769 -6.982 26.547 1.00 91.44 299 PHE A C 1
ATOM 2263 O O . PHE A 1 299 ? 0.393 -6.891 26.954 1.00 91.44 299 PHE A O 1
ATOM 2270 N N . ASP A 1 300 ? -1.828 -6.926 27.343 1.00 91.88 300 ASP A N 1
ATOM 2271 C CA . ASP A 1 300 ? -1.794 -6.772 28.794 1.00 91.88 300 ASP A CA 1
ATOM 2272 C C . ASP A 1 300 ? -3.014 -7.490 29.371 1.00 91.88 300 ASP A C 1
ATOM 2274 O O . ASP A 1 300 ? -4.105 -6.924 29.394 1.00 91.88 300 ASP A O 1
ATOM 2278 N N . ASP A 1 301 ? -2.834 -8.727 29.841 1.00 85.94 301 ASP A N 1
ATOM 2279 C CA . ASP A 1 301 ? -3.926 -9.588 30.317 1.00 85.94 301 ASP A CA 1
ATOM 2280 C C . ASP A 1 301 ? -4.819 -8.910 31.371 1.00 85.94 301 ASP A C 1
ATOM 2282 O O . ASP A 1 301 ? -6.034 -9.130 31.395 1.00 85.94 301 ASP A O 1
ATOM 2286 N N . GLY A 1 302 ? -4.243 -8.045 32.216 1.00 85.44 302 GLY A N 1
ATOM 2287 C CA . GLY A 1 302 ? -4.981 -7.335 33.258 1.00 85.44 302 GLY A CA 1
ATOM 2288 C C . GLY A 1 302 ? -5.961 -6.309 32.690 1.00 85.44 302 GLY A C 1
ATOM 2289 O O . GLY A 1 302 ? -7.111 -6.239 33.125 1.00 85.44 302 GLY A O 1
ATOM 2290 N N . GLN A 1 303 ? -5.529 -5.530 31.696 1.00 89.88 303 GLN A N 1
ATOM 2291 C CA . GLN A 1 303 ? -6.368 -4.502 31.064 1.00 89.88 303 GLN A CA 1
ATOM 2292 C C . GLN A 1 303 ? -7.203 -5.042 29.896 1.00 89.88 303 GLN A C 1
ATOM 2294 O O . GLN A 1 303 ? -8.285 -4.528 29.607 1.00 89.88 303 GLN A O 1
ATOM 2299 N N . ASP A 1 304 ? -6.727 -6.075 29.211 1.00 92.94 304 ASP A N 1
ATOM 2300 C CA . ASP A 1 304 ? -7.366 -6.630 28.021 1.00 92.94 304 ASP A CA 1
ATOM 2301 C C . ASP A 1 304 ? -8.681 -7.327 28.363 1.00 92.94 304 ASP A C 1
ATOM 2303 O O . ASP A 1 304 ? -9.659 -7.176 27.630 1.00 92.94 304 ASP A O 1
ATOM 2307 N N . GLY A 1 305 ? -8.767 -7.982 29.526 1.00 92.25 305 GLY A N 1
ATOM 2308 C CA . GLY A 1 305 ? -10.027 -8.535 30.025 1.00 92.25 305 GLY A CA 1
ATOM 2309 C C . GLY A 1 305 ? -11.101 -7.468 30.278 1.00 92.25 305 GLY A C 1
ATOM 2310 O O . GLY A 1 305 ? -12.292 -7.718 30.089 1.00 92.25 305 GLY A O 1
ATOM 2311 N N . GLU A 1 306 ? -10.716 -6.258 30.685 1.00 92.19 306 GLU A N 1
ATOM 2312 C CA . GLU A 1 306 ? -11.641 -5.127 30.825 1.00 92.19 306 GLU A CA 1
ATOM 2313 C C . GLU A 1 306 ? -12.054 -4.556 29.461 1.00 92.19 306 GLU A C 1
ATOM 2315 O O . GLU A 1 306 ? -13.246 -4.410 29.191 1.00 92.19 306 GLU A O 1
ATOM 2320 N N . ARG A 1 307 ? -11.100 -4.345 28.549 1.00 93.56 307 ARG A N 1
ATOM 2321 C CA . ARG A 1 307 ? -11.374 -3.858 27.183 1.00 93.56 307 ARG A CA 1
ATOM 2322 C C . ARG A 1 307 ? -12.288 -4.806 26.405 1.00 93.56 307 ARG A C 1
ATOM 2324 O O . ARG A 1 307 ? -13.223 -4.358 25.742 1.00 93.56 307 ARG A O 1
ATOM 2331 N N . CYS A 1 308 ? -12.065 -6.115 26.520 1.00 92.81 308 CYS A N 1
ATOM 2332 C CA . CYS A 1 308 ? -12.918 -7.132 25.904 1.00 92.81 308 CYS A CA 1
ATOM 2333 C C . CYS A 1 308 ? -14.328 -7.144 26.513 1.00 92.81 308 CYS A C 1
ATOM 2335 O O . CYS A 1 308 ? -15.299 -7.356 25.787 1.00 92.81 308 CYS A O 1
ATOM 2337 N N . ARG A 1 309 ? -14.466 -6.879 27.822 1.00 91.00 309 ARG A N 1
ATOM 2338 C CA . ARG A 1 309 ? -15.779 -6.695 28.463 1.00 91.00 309 ARG A CA 1
ATOM 2339 C C . ARG A 1 309 ? -16.494 -5.461 27.927 1.00 91.00 309 ARG A C 1
ATOM 2341 O O . ARG A 1 309 ? -17.637 -5.585 27.511 1.00 91.00 309 ARG A O 1
ATOM 2348 N N . TRP A 1 310 ? -15.819 -4.316 27.811 1.00 92.50 310 TRP A N 1
ATOM 2349 C CA . TRP A 1 310 ? -16.417 -3.118 27.209 1.00 92.50 310 TRP A CA 1
ATOM 2350 C C . TRP A 1 310 ? -16.941 -3.364 25.793 1.00 92.50 310 TRP A C 1
ATOM 2352 O O . TRP A 1 310 ? -17.991 -2.843 25.432 1.00 92.50 310 TRP A O 1
ATOM 2362 N N . LEU A 1 311 ? -16.232 -4.167 24.997 1.00 90.88 311 LEU A N 1
ATOM 2363 C CA . LEU A 1 311 ? -16.668 -4.533 23.650 1.00 90.88 311 LEU A CA 1
ATOM 2364 C C . LEU A 1 311 ? -17.910 -5.432 23.648 1.00 90.88 311 LEU A C 1
ATOM 2366 O O . LEU A 1 311 ? -18.777 -5.258 22.792 1.00 90.88 311 LEU A O 1
ATOM 2370 N N . ARG A 1 312 ? -18.012 -6.362 24.604 1.00 87.38 312 ARG A N 1
ATOM 2371 C CA . ARG A 1 312 ? -19.195 -7.218 24.790 1.00 87.38 312 ARG A CA 1
ATOM 2372 C C . ARG A 1 312 ? -20.403 -6.433 25.303 1.00 87.38 312 ARG A C 1
ATOM 2374 O O . ARG A 1 312 ? -21.505 -6.637 24.809 1.00 87.38 312 ARG A O 1
ATOM 2381 N N . ASP A 1 313 ? -20.171 -5.484 26.204 1.00 85.00 313 ASP A N 1
ATOM 2382 C CA . ASP A 1 313 ? -21.182 -4.585 26.779 1.00 85.00 313 ASP A CA 1
ATOM 2383 C C . ASP A 1 313 ? -21.565 -3.425 25.835 1.00 85.00 313 ASP A C 1
ATOM 2385 O O . ASP A 1 313 ? -22.167 -2.431 26.254 1.00 85.00 313 ASP A O 1
ATOM 2389 N N . GLY A 1 314 ? -21.164 -3.503 24.562 1.00 74.69 314 GLY A N 1
ATOM 2390 C CA . GLY A 1 314 ? -21.493 -2.528 23.529 1.00 74.69 314 GLY A CA 1
ATOM 2391 C C . GLY A 1 314 ? -22.999 -2.422 23.251 1.00 74.69 314 GLY A C 1
ATOM 2392 O O . GLY A 1 314 ? -23.839 -3.090 23.851 1.00 74.69 314 GLY A O 1
ATOM 2393 N N . ARG A 1 315 ? -23.375 -1.534 22.322 1.00 67.75 315 ARG A N 1
ATOM 2394 C CA . ARG A 1 315 ? -24.793 -1.215 22.076 1.00 67.75 315 ARG A CA 1
ATOM 2395 C C . ARG A 1 315 ? -25.606 -2.449 21.633 1.00 67.75 315 ARG A C 1
ATOM 2397 O O . ARG A 1 315 ? -25.198 -3.110 20.674 1.00 67.75 315 ARG A O 1
ATOM 2404 N N . PRO A 1 316 ? -26.795 -2.690 22.220 1.00 69.44 316 PRO A N 1
ATOM 2405 C CA . PRO A 1 316 ? -27.698 -3.750 21.774 1.00 69.44 316 PRO A CA 1
ATOM 2406 C C . PRO A 1 316 ? -28.065 -3.592 20.291 1.00 69.44 316 PRO A C 1
ATOM 2408 O O . PRO A 1 316 ? -28.381 -2.490 19.844 1.00 69.44 316 PRO A O 1
ATOM 2411 N N . GLY A 1 317 ? -28.034 -4.690 19.528 1.00 72.00 317 GLY A N 1
ATOM 2412 C CA . GLY A 1 317 ? -28.455 -4.725 18.119 1.00 72.00 317 GLY A CA 1
ATOM 2413 C C . GLY A 1 317 ? -27.423 -4.236 17.091 1.00 72.00 317 GLY A C 1
ATOM 2414 O O . GLY A 1 317 ? -27.724 -4.218 15.899 1.00 72.00 317 GLY A O 1
ATOM 2415 N N . LYS A 1 318 ? -26.210 -3.858 17.513 1.00 74.75 318 LYS A N 1
ATOM 2416 C CA . LYS A 1 318 ? -25.101 -3.522 16.607 1.00 74.75 318 LYS A CA 1
ATOM 2417 C C . LYS A 1 318 ? -24.368 -4.800 16.148 1.00 74.75 318 LYS A C 1
ATOM 2419 O O . LYS A 1 318 ? -24.210 -5.710 16.962 1.00 74.75 318 LYS A O 1
ATOM 2424 N N . PRO A 1 319 ? -23.885 -4.889 14.890 1.00 79.19 319 PRO A N 1
ATOM 2425 C CA . PRO A 1 319 ? -22.951 -5.944 14.498 1.00 79.19 319 PRO A CA 1
ATOM 2426 C C . PRO A 1 319 ? -21.681 -5.910 15.360 1.00 79.19 319 PRO A C 1
ATOM 2428 O O . PRO A 1 319 ? -21.307 -4.860 15.888 1.00 79.19 319 PRO A O 1
ATOM 2431 N N . ALA A 1 320 ? -21.020 -7.062 15.488 1.00 84.81 320 ALA A N 1
ATOM 2432 C CA . ALA A 1 320 ? -19.803 -7.191 16.281 1.00 84.81 320 ALA A CA 1
ATOM 2433 C C . ALA A 1 320 ? -18.742 -6.162 15.850 1.00 84.81 320 ALA A C 1
ATOM 2435 O O . ALA A 1 320 ? -18.445 -6.014 14.663 1.00 84.81 320 ALA A O 1
ATOM 2436 N N . THR A 1 321 ? -18.164 -5.458 16.825 1.00 92.12 321 THR A N 1
ATOM 2437 C CA . THR A 1 321 ? -17.093 -4.487 16.583 1.00 92.12 321 THR A CA 1
ATOM 2438 C C . THR A 1 321 ? -15.883 -5.190 15.975 1.00 92.12 321 THR A C 1
ATOM 2440 O O . THR A 1 321 ? -15.377 -6.162 16.534 1.00 92.12 321 THR A O 1
ATOM 2443 N N . THR A 1 322 ? -15.390 -4.681 14.845 1.00 96.06 322 THR A N 1
ATOM 2444 C CA . THR A 1 322 ? -14.150 -5.188 14.243 1.00 96.06 322 THR A CA 1
ATOM 2445 C C . THR A 1 322 ? -12.954 -4.708 15.059 1.00 96.06 322 THR A C 1
ATOM 2447 O O . THR A 1 322 ? -12.775 -3.505 15.239 1.00 96.06 322 THR A O 1
ATOM 2450 N N . VAL A 1 323 ? -12.104 -5.619 15.521 1.00 97.00 323 VAL A N 1
ATOM 2451 C CA . VAL A 1 323 ? -10.876 -5.287 16.252 1.00 97.00 323 VAL A CA 1
ATOM 2452 C C . VAL A 1 323 ? -9.684 -5.779 15.452 1.00 97.00 323 VAL A C 1
ATOM 2454 O O . VAL A 1 323 ? -9.610 -6.961 15.162 1.00 97.00 323 VAL A O 1
ATOM 2457 N N . ILE A 1 324 ? -8.745 -4.896 15.110 1.00 97.69 324 ILE A N 1
ATOM 2458 C CA . ILE A 1 324 ? -7.481 -5.265 14.457 1.00 97.69 324 ILE A CA 1
ATOM 2459 C C . ILE A 1 324 ? -6.332 -4.915 15.401 1.00 97.69 324 ILE A C 1
ATOM 2461 O O . ILE A 1 324 ? -5.881 -3.770 15.442 1.00 97.69 324 ILE A O 1
ATOM 2465 N N . HIS A 1 325 ? -5.877 -5.885 16.190 1.00 96.38 325 HIS A N 1
ATOM 2466 C CA . HIS A 1 325 ? -4.853 -5.674 17.212 1.00 96.38 325 HIS A CA 1
ATOM 2467 C C . HIS A 1 325 ? -3.444 -5.876 16.646 1.00 96.38 325 HIS A C 1
ATOM 2469 O O . HIS A 1 325 ? -3.060 -6.979 16.266 1.00 96.38 325 HIS A O 1
ATOM 2475 N N . LEU A 1 326 ? -2.637 -4.813 16.621 1.00 92.56 326 LEU A N 1
ATOM 2476 C CA . LEU A 1 326 ? -1.334 -4.797 15.939 1.00 92.56 326 LEU A CA 1
ATOM 2477 C C . LEU A 1 326 ? -0.141 -5.131 16.846 1.00 92.56 326 LEU A C 1
ATOM 2479 O O . LEU A 1 326 ? 0.996 -4.784 16.537 1.00 92.56 326 LEU A O 1
ATOM 2483 N N . ALA A 1 327 ? -0.393 -5.759 17.991 1.00 85.88 327 ALA A N 1
ATOM 2484 C CA . ALA A 1 327 ? 0.629 -6.008 19.0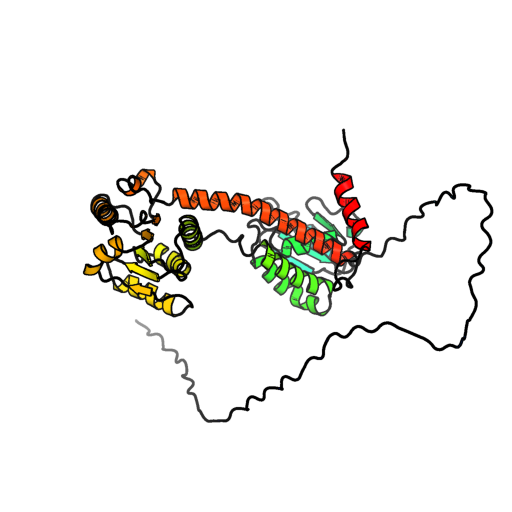11 1.00 85.88 327 ALA A CA 1
ATOM 2485 C C . ALA A 1 327 ? 1.370 -7.330 18.846 1.00 85.88 327 ALA A C 1
ATOM 2487 O O . ALA A 1 327 ? 2.516 -7.448 19.271 1.00 85.88 327 ALA A O 1
ATOM 2488 N N . GLY A 1 328 ? 0.707 -8.334 18.278 1.00 79.50 328 GLY A N 1
ATOM 2489 C CA . GLY A 1 328 ? 1.233 -9.687 18.257 1.00 79.50 328 GLY A CA 1
ATOM 2490 C C . GLY A 1 328 ? 0.325 -10.672 17.535 1.00 79.50 328 GLY A C 1
ATOM 2491 O O . GLY A 1 328 ? -0.757 -10.323 17.058 1.00 79.50 328 GLY A O 1
ATOM 2492 N N . ALA A 1 329 ? 0.814 -11.907 17.465 1.00 86.25 329 ALA A N 1
ATOM 2493 C CA . ALA A 1 329 ? 0.141 -13.050 16.860 1.00 86.25 329 ALA A CA 1
ATOM 2494 C C . ALA A 1 329 ? -1.035 -13.548 17.713 1.00 86.25 329 ALA A C 1
ATOM 2496 O O . ALA A 1 329 ? -1.060 -13.356 18.934 1.00 86.25 329 ALA A O 1
ATOM 2497 N N . ARG A 1 330 ? -1.963 -14.279 17.086 1.00 91.94 330 ARG A N 1
ATOM 2498 C CA . ARG A 1 330 ? -3.193 -14.797 17.703 1.00 91.94 330 ARG A CA 1
ATOM 2499 C C . ARG A 1 330 ? -2.919 -15.643 18.943 1.00 91.94 330 ARG A C 1
ATOM 2501 O O . ARG A 1 330 ? -3.633 -15.532 19.933 1.00 91.94 330 ARG A O 1
ATOM 2508 N N . ARG A 1 331 ? -1.840 -16.432 18.925 1.00 90.00 331 ARG A N 1
ATOM 2509 C CA . ARG A 1 331 ? -1.417 -17.289 20.051 1.00 90.00 331 ARG A CA 1
ATOM 2510 C C . ARG A 1 331 ? -1.151 -16.534 21.358 1.00 90.00 331 ARG A C 1
ATOM 2512 O O . ARG A 1 331 ? -1.212 -17.136 22.419 1.00 90.00 331 ARG A O 1
ATOM 2519 N N . ALA A 1 332 ? -0.817 -15.246 21.275 1.00 87.88 332 ALA A N 1
ATOM 2520 C CA . ALA A 1 332 ? -0.506 -14.402 22.428 1.00 87.88 332 ALA A CA 1
ATOM 2521 C C . ALA A 1 332 ? -1.675 -13.481 22.817 1.00 87.88 332 ALA A C 1
ATOM 2523 O O . ALA A 1 332 ? -1.518 -12.649 23.700 1.00 87.88 332 ALA A O 1
ATOM 2524 N N . ALA A 1 333 ? -2.825 -13.596 22.146 1.00 89.06 333 ALA A N 1
ATOM 2525 C CA . ALA A 1 333 ? -3.908 -12.627 22.249 1.00 89.06 333 ALA A CA 1
ATOM 2526 C C . ALA A 1 333 ? -4.933 -12.932 23.359 1.00 89.06 333 ALA A C 1
ATOM 2528 O O . ALA A 1 333 ? -5.879 -12.170 23.519 1.00 89.06 333 ALA A O 1
ATOM 2529 N N . GLY A 1 334 ? -4.789 -14.024 24.117 1.00 91.88 334 GLY A N 1
ATOM 2530 C CA . GLY A 1 334 ? -5.613 -14.303 25.304 1.00 91.88 334 GLY A CA 1
ATOM 2531 C C . GLY A 1 334 ? -7.117 -14.054 25.098 1.00 91.88 334 GLY A C 1
ATOM 2532 O O . GLY A 1 334 ? -7.718 -14.575 24.154 1.00 91.88 334 GLY A O 1
ATOM 2533 N N . ALA A 1 335 ? -7.704 -13.203 25.948 1.00 92.12 335 ALA A N 1
ATOM 2534 C CA . ALA A 1 335 ? -9.133 -12.859 25.950 1.00 92.12 335 ALA A CA 1
ATOM 2535 C C . ALA A 1 335 ? -9.652 -12.250 24.632 1.00 92.12 335 ALA A C 1
ATOM 2537 O O . ALA A 1 335 ? -10.846 -12.334 24.344 1.00 92.12 335 ALA A O 1
ATOM 2538 N N . TRP A 1 336 ? -8.781 -11.662 23.804 1.00 93.88 336 TRP A N 1
ATOM 2539 C CA . TRP A 1 336 ? -9.181 -11.110 22.508 1.00 93.88 336 TRP A CA 1
ATOM 2540 C C . TRP A 1 336 ? -9.687 -12.191 21.546 1.00 93.88 336 TRP A C 1
ATOM 2542 O O . TRP A 1 336 ? -10.545 -11.911 20.712 1.00 93.88 336 TRP A O 1
ATOM 2552 N N . THR A 1 337 ? -9.188 -13.426 21.675 1.00 93.25 337 THR A N 1
ATOM 2553 C CA . THR A 1 337 ? -9.547 -14.548 20.789 1.00 93.25 337 THR A CA 1
ATOM 2554 C C . THR A 1 337 ? -11.010 -14.977 20.897 1.00 93.25 337 THR A C 1
ATOM 2556 O O . THR A 1 337 ? -11.531 -15.590 19.970 1.00 93.25 337 THR A O 1
ATOM 2559 N N . GLU A 1 338 ? -11.692 -14.608 21.982 1.00 91.25 338 GLU A N 1
ATOM 2560 C CA . GLU A 1 338 ? -13.112 -14.897 22.206 1.00 91.25 338 GLU A CA 1
ATOM 2561 C C . GLU A 1 338 ? -14.046 -13.933 21.452 1.00 91.25 338 GLU A C 1
ATOM 2563 O O . GLU A 1 338 ? -15.252 -14.167 21.358 1.00 91.25 338 GLU A O 1
ATOM 2568 N N . LEU A 1 339 ? -13.521 -12.822 20.926 1.00 91.38 339 LEU A N 1
ATOM 2569 C CA . LEU A 1 339 ? -14.323 -11.819 20.233 1.00 91.38 339 LEU A CA 1
ATOM 2570 C C . LEU A 1 339 ? -14.533 -12.211 18.765 1.00 91.38 339 LEU A C 1
ATOM 2572 O O . LEU A 1 339 ? -13.582 -12.340 17.999 1.00 91.38 339 LEU A O 1
ATOM 2576 N N . ALA A 1 340 ? -15.795 -12.284 18.331 1.00 88.50 340 ALA A N 1
ATOM 2577 C CA . ALA A 1 340 ? -16.152 -12.664 16.959 1.00 88.50 340 ALA A CA 1
ATOM 2578 C C . ALA A 1 340 ? -15.540 -11.760 15.867 1.00 88.50 340 ALA A C 1
ATOM 2580 O O . ALA A 1 340 ? -15.303 -12.213 14.753 1.00 88.50 340 ALA A O 1
ATOM 2581 N N . GLY A 1 341 ? -15.289 -10.483 16.175 1.00 91.00 341 GLY A N 1
ATOM 2582 C CA . GLY A 1 341 ? -14.697 -9.509 15.251 1.00 91.00 341 GLY A CA 1
ATOM 2583 C C . GLY A 1 341 ? -13.178 -9.355 15.368 1.00 91.00 341 GLY A C 1
ATOM 2584 O O . GLY A 1 341 ? -12.648 -8.356 14.882 1.00 91.00 341 GLY A O 1
ATOM 2585 N N . PHE A 1 342 ? -12.484 -10.262 16.064 1.00 96.00 342 PHE A N 1
ATOM 2586 C CA . PHE A 1 342 ? -11.056 -10.130 16.347 1.00 96.00 342 PHE A CA 1
ATOM 2587 C C . PHE A 1 342 ? -10.151 -10.580 15.196 1.00 96.00 342 PHE A C 1
ATOM 2589 O O . PHE A 1 342 ? -10.165 -11.729 14.756 1.00 96.00 342 PHE A O 1
ATOM 2596 N N . LEU A 1 343 ? -9.288 -9.656 14.795 1.00 97.06 343 LEU A N 1
ATOM 2597 C CA . LEU A 1 343 ? -8.190 -9.808 13.857 1.00 97.06 343 LEU A CA 1
ATOM 2598 C C . LEU A 1 343 ? -6.897 -9.313 14.517 1.00 97.06 343 LEU A C 1
ATOM 2600 O O . LEU A 1 343 ? -6.902 -8.437 15.389 1.00 97.06 343 LEU A O 1
ATOM 2604 N N . CYS A 1 344 ? -5.768 -9.846 14.076 1.00 93.88 344 CYS A N 1
ATOM 2605 C CA . CYS A 1 344 ? -4.449 -9.575 14.630 1.00 93.88 344 CYS A CA 1
ATOM 2606 C C . CYS A 1 344 ? -3.380 -9.489 13.529 1.00 93.88 344 CYS A C 1
ATOM 2608 O O . CYS A 1 344 ? -3.697 -9.343 12.346 1.00 93.88 344 CYS A O 1
ATOM 2610 N N . LEU A 1 345 ? -2.100 -9.547 13.915 1.00 84.69 345 LEU A N 1
ATOM 2611 C CA . LEU A 1 345 ? -0.996 -9.527 12.954 1.00 84.69 345 LEU A CA 1
ATOM 2612 C C . LEU A 1 345 ? -1.013 -10.721 11.991 1.00 84.69 345 LEU A C 1
ATOM 2614 O O . LEU A 1 345 ? -0.662 -10.531 10.831 1.00 84.69 345 LEU A O 1
ATOM 2618 N N . ASP A 1 346 ? -1.466 -11.899 12.427 1.00 86.12 346 ASP A N 1
ATOM 2619 C CA . ASP A 1 346 ? -1.525 -13.089 11.567 1.00 86.12 346 ASP A CA 1
ATOM 2620 C C . ASP A 1 346 ? -2.462 -12.845 10.369 1.00 86.12 346 ASP A C 1
ATOM 2622 O O . ASP A 1 346 ? -2.056 -13.024 9.226 1.00 86.12 346 ASP A O 1
ATOM 2626 N N . ASP A 1 347 ? -3.658 -12.288 10.603 1.00 93.25 347 ASP A N 1
ATOM 2627 C CA . ASP A 1 347 ? -4.611 -11.929 9.536 1.00 93.25 347 ASP A CA 1
ATOM 2628 C C . ASP A 1 347 ? -4.057 -10.852 8.590 1.00 93.25 347 ASP A C 1
ATOM 2630 O O . ASP A 1 347 ? -4.384 -10.790 7.403 1.00 93.25 347 ASP A O 1
ATOM 2634 N N . LEU A 1 348 ? -3.229 -9.955 9.130 1.00 87.62 348 LEU A N 1
ATOM 2635 C CA . LEU A 1 348 ? -2.555 -8.911 8.367 1.00 87.62 348 LEU A CA 1
ATOM 2636 C C . LEU A 1 348 ? -1.487 -9.497 7.441 1.00 87.62 348 LEU A C 1
ATOM 2638 O O . LEU A 1 348 ? -1.358 -9.039 6.303 1.00 87.62 348 LEU A O 1
ATOM 2642 N N . PHE A 1 349 ? -0.737 -10.489 7.920 1.00 79.56 349 PHE A N 1
ATOM 2643 C CA . PHE A 1 349 ? 0.264 -11.195 7.131 1.00 79.56 349 PHE A CA 1
ATOM 2644 C C . PHE A 1 349 ? -0.384 -12.119 6.103 1.00 79.56 349 PHE A C 1
ATOM 2646 O O . PHE A 1 349 ? -0.006 -12.048 4.941 1.00 79.56 349 PHE A O 1
ATOM 2653 N N . GLU A 1 350 ? -1.441 -12.853 6.450 1.00 85.00 350 GLU A N 1
ATOM 2654 C CA . GLU A 1 350 ? -2.237 -13.617 5.477 1.00 85.00 350 GLU A CA 1
ATOM 2655 C C . GLU A 1 350 ? -2.824 -12.702 4.391 1.00 85.00 350 GLU A C 1
ATOM 2657 O O . GLU A 1 350 ? -2.799 -13.011 3.195 1.00 85.00 350 GLU A O 1
ATOM 2662 N N . LEU A 1 351 ? -3.314 -11.516 4.778 1.00 86.12 351 LEU A N 1
ATOM 2663 C CA . LEU A 1 351 ? -3.739 -10.506 3.816 1.00 86.12 351 LEU A CA 1
ATOM 2664 C C . LEU A 1 351 ? -2.578 -10.091 2.909 1.00 86.12 351 LEU A C 1
ATOM 2666 O O . LEU A 1 351 ? -2.774 -9.978 1.697 1.00 86.12 351 LEU A O 1
ATOM 2670 N N . HIS A 1 352 ? -1.406 -9.832 3.481 1.00 78.75 352 HIS A N 1
ATOM 2671 C CA . HIS A 1 352 ? -0.218 -9.446 2.734 1.00 78.75 352 HIS A CA 1
ATOM 2672 C C . HIS A 1 352 ? 0.195 -10.528 1.729 1.00 78.75 352 HIS A C 1
ATOM 2674 O O . HIS A 1 352 ? 0.328 -10.228 0.546 1.00 78.75 352 HIS A O 1
ATOM 2680 N N . GLU A 1 353 ? 0.259 -11.787 2.155 1.00 70.81 353 GLU A N 1
ATOM 2681 C CA . GLU A 1 353 ? 0.574 -12.934 1.301 1.00 70.81 353 GLU A CA 1
ATOM 2682 C C . GLU A 1 353 ? -0.468 -13.117 0.185 1.00 70.81 353 GLU A C 1
ATOM 2684 O O . GLU A 1 353 ? -0.122 -13.325 -0.981 1.00 70.81 353 GLU A O 1
ATOM 2689 N N . SER A 1 354 ? -1.759 -12.922 0.485 1.00 74.12 354 SER A N 1
ATOM 2690 C CA . SER A 1 354 ? -2.813 -12.938 -0.542 1.00 74.12 354 SER A CA 1
ATOM 2691 C C . SER A 1 354 ? -2.640 -11.819 -1.583 1.00 74.12 354 SER A C 1
ATOM 2693 O O . SER A 1 354 ? -3.021 -11.968 -2.748 1.00 74.12 354 SER A O 1
ATOM 2695 N N . LEU A 1 355 ? -2.045 -10.687 -1.184 1.00 69.12 355 LEU A N 1
ATOM 2696 C CA . LEU A 1 355 ? -1.686 -9.594 -2.087 1.00 69.12 355 LEU A CA 1
ATOM 2697 C C . LEU A 1 355 ? -0.396 -9.894 -2.864 1.00 69.12 355 LEU A C 1
ATOM 2699 O O . LEU A 1 355 ? -0.252 -9.398 -3.984 1.00 69.12 355 LEU A O 1
ATOM 2703 N N . ASP A 1 356 ? 0.501 -10.729 -2.343 1.00 61.94 356 ASP A N 1
ATOM 2704 C CA . ASP A 1 356 ? 1.713 -11.162 -3.041 1.00 61.94 356 ASP A CA 1
ATOM 2705 C C . ASP A 1 356 ? 1.422 -12.148 -4.187 1.00 61.94 356 ASP A C 1
ATOM 2707 O O . ASP A 1 356 ? 2.041 -12.057 -5.248 1.00 61.94 356 ASP A O 1
ATOM 2711 N N . GLY A 1 357 ? 0.381 -12.982 -4.091 1.00 60.03 357 GLY A N 1
ATOM 2712 C CA . GLY A 1 357 ? -0.132 -13.717 -5.262 1.00 60.03 357 GLY A CA 1
ATOM 2713 C C . GLY A 1 357 ? -0.596 -12.775 -6.392 1.00 60.03 357 GLY A C 1
ATOM 2714 O O . GLY A 1 357 ? -0.303 -12.978 -7.574 1.00 60.03 357 GLY A O 1
ATOM 2715 N N . ILE A 1 358 ? -1.239 -11.658 -6.029 1.00 62.12 358 ILE A N 1
ATOM 2716 C CA . ILE A 1 358 ? -1.615 -10.585 -6.966 1.00 62.12 358 ILE A CA 1
ATOM 2717 C C . ILE A 1 358 ? -0.368 -9.853 -7.490 1.00 62.12 358 ILE A C 1
ATOM 2719 O O . ILE A 1 358 ? -0.352 -9.419 -8.646 1.00 62.12 358 I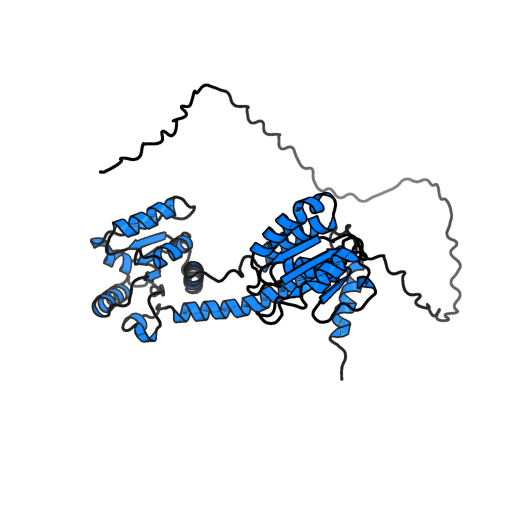LE A O 1
ATOM 2723 N N . ARG A 1 359 ? 0.688 -9.720 -6.678 1.00 65.44 359 ARG A N 1
ATOM 2724 C CA . ARG A 1 359 ? 1.975 -9.126 -7.070 1.00 65.44 359 ARG A CA 1
ATOM 2725 C C . ARG A 1 359 ? 2.600 -9.897 -8.226 1.00 65.44 359 ARG A C 1
ATOM 2727 O O . ARG A 1 359 ? 2.957 -9.259 -9.212 1.00 65.44 359 ARG A O 1
ATOM 2734 N N . VAL A 1 360 ? 2.660 -11.229 -8.159 1.00 68.88 360 VAL A N 1
ATOM 2735 C CA . VAL A 1 360 ? 3.180 -12.073 -9.253 1.00 68.88 360 VAL A CA 1
ATOM 2736 C C . VAL A 1 360 ? 2.418 -11.808 -10.553 1.00 68.88 360 VAL A C 1
ATOM 2738 O O . VAL A 1 360 ? 3.024 -11.500 -11.579 1.00 68.88 360 VAL A O 1
ATOM 2741 N N . HIS A 1 361 ? 1.082 -11.816 -10.505 1.00 71.56 361 HIS A N 1
ATOM 2742 C CA . HIS A 1 361 ? 0.263 -11.555 -11.690 1.00 71.56 361 HIS A CA 1
ATOM 2743 C C . HIS A 1 361 ? 0.439 -10.125 -12.233 1.00 71.56 361 HIS A C 1
ATOM 2745 O O . HIS A 1 361 ? 0.487 -9.912 -13.446 1.00 71.56 361 HIS A O 1
ATOM 2751 N N . ARG A 1 362 ? 0.561 -9.123 -11.354 1.00 73.25 362 ARG A N 1
ATOM 2752 C CA . ARG A 1 362 ? 0.789 -7.727 -11.759 1.00 73.25 362 ARG A CA 1
ATOM 2753 C C . ARG A 1 362 ? 2.179 -7.506 -12.344 1.00 73.25 362 ARG A C 1
ATOM 2755 O O . ARG A 1 362 ? 2.283 -6.768 -13.318 1.00 73.25 362 ARG A O 1
ATOM 2762 N N . LEU A 1 363 ? 3.213 -8.148 -11.801 1.00 81.50 363 LEU A N 1
ATOM 2763 C CA . LEU A 1 363 ? 4.561 -8.125 -12.370 1.00 81.50 363 LEU A CA 1
ATOM 2764 C C . LEU A 1 363 ? 4.573 -8.782 -13.754 1.00 81.50 363 LEU A C 1
ATOM 2766 O O . LEU A 1 363 ? 5.080 -8.182 -14.698 1.00 81.50 363 LEU A O 1
ATOM 2770 N N . ALA A 1 364 ? 3.924 -9.940 -13.908 1.00 83.31 364 ALA A N 1
ATOM 2771 C CA . ALA A 1 364 ? 3.776 -10.602 -15.205 1.00 83.31 364 ALA A CA 1
ATOM 2772 C C . ALA A 1 364 ? 3.025 -9.724 -16.222 1.00 83.31 364 ALA A C 1
ATOM 2774 O O . ALA A 1 364 ? 3.430 -9.606 -17.375 1.00 83.31 364 ALA A O 1
ATOM 2775 N N . ARG A 1 365 ? 1.954 -9.044 -15.796 1.00 83.25 365 ARG A N 1
ATOM 2776 C CA . ARG A 1 365 ? 1.210 -8.109 -16.653 1.00 83.25 365 ARG A CA 1
ATOM 2777 C C . ARG A 1 365 ? 2.024 -6.864 -17.010 1.00 83.25 365 ARG A C 1
ATOM 2779 O O . ARG A 1 365 ? 1.921 -6.388 -18.133 1.00 83.25 365 ARG A O 1
ATOM 2786 N N . ALA A 1 366 ? 2.827 -6.345 -16.082 1.00 87.50 366 ALA A N 1
ATOM 2787 C CA . ALA A 1 366 ? 3.723 -5.226 -16.349 1.00 87.50 366 ALA A CA 1
ATOM 2788 C C . ALA A 1 366 ? 4.831 -5.608 -17.343 1.00 87.50 366 ALA A C 1
ATOM 2790 O O . ALA A 1 366 ? 5.145 -4.804 -18.216 1.00 87.50 366 ALA A O 1
ATOM 2791 N N . ARG A 1 367 ? 5.373 -6.833 -17.244 1.00 91.12 367 ARG A N 1
ATOM 2792 C CA . ARG A 1 367 ? 6.324 -7.397 -18.213 1.00 91.12 367 ARG A CA 1
ATOM 2793 C C . ARG A 1 367 ? 5.707 -7.451 -19.610 1.00 91.12 367 ARG A C 1
ATOM 2795 O O . ARG A 1 367 ? 6.230 -6.801 -20.506 1.00 91.12 367 ARG A O 1
ATOM 2802 N N . ARG A 1 368 ? 4.534 -8.084 -19.745 1.00 90.06 368 ARG A N 1
ATOM 2803 C CA . ARG A 1 368 ? 3.785 -8.135 -21.014 1.00 90.06 368 ARG A CA 1
ATOM 2804 C C . ARG A 1 368 ? 3.519 -6.747 -21.591 1.00 90.06 368 ARG A C 1
ATOM 2806 O O . ARG A 1 368 ? 3.744 -6.522 -22.768 1.00 90.06 368 ARG A O 1
ATOM 2813 N N . ALA A 1 369 ? 3.131 -5.784 -20.754 1.00 89.56 369 ALA A N 1
ATOM 2814 C CA . ALA A 1 369 ? 2.920 -4.410 -21.201 1.00 89.56 369 ALA A CA 1
ATOM 2815 C C . ALA A 1 369 ? 4.207 -3.731 -21.711 1.00 89.56 369 ALA A C 1
ATOM 2817 O O . ALA A 1 369 ? 4.123 -2.862 -22.576 1.00 89.56 369 ALA A O 1
ATOM 2818 N N . CYS A 1 370 ? 5.384 -4.085 -21.181 1.00 91.12 370 CYS A N 1
ATOM 2819 C CA . CYS A 1 370 ? 6.662 -3.616 -21.725 1.00 91.12 370 CYS A CA 1
ATOM 2820 C C . CYS A 1 370 ? 6.961 -4.278 -23.072 1.00 91.12 370 CYS A C 1
ATOM 2822 O O . CYS A 1 370 ? 7.406 -3.588 -23.986 1.00 91.12 370 CYS A O 1
ATOM 2824 N N . ASP A 1 371 ? 6.681 -5.577 -23.194 1.00 89.19 371 ASP A N 1
ATOM 2825 C CA . ASP A 1 371 ? 6.891 -6.338 -24.426 1.00 89.19 371 ASP A CA 1
ATOM 2826 C C . ASP A 1 371 ? 6.016 -5.797 -25.563 1.00 89.19 371 ASP A C 1
ATOM 2828 O O . ASP A 1 371 ? 6.547 -5.371 -26.586 1.00 89.19 371 ASP A O 1
ATOM 2832 N N . GLU A 1 372 ? 4.705 -5.694 -25.329 1.00 88.62 372 GLU A N 1
ATOM 2833 C CA . GLU A 1 372 ? 3.731 -5.134 -26.272 1.00 88.62 372 GLU A CA 1
ATOM 2834 C C . GLU A 1 372 ? 4.103 -3.699 -26.665 1.00 88.62 372 GLU A C 1
ATOM 2836 O O . GLU A 1 372 ? 4.060 -3.327 -27.836 1.00 88.62 372 GLU A O 1
ATOM 2841 N N . ARG A 1 373 ? 4.499 -2.864 -25.692 1.00 90.25 373 ARG A N 1
ATOM 2842 C CA . ARG A 1 373 ? 4.875 -1.470 -25.966 1.00 90.25 373 ARG A CA 1
ATOM 2843 C C . ARG A 1 373 ? 6.131 -1.380 -26.831 1.00 90.25 373 ARG A C 1
ATOM 2845 O O . ARG A 1 373 ? 6.180 -0.504 -27.691 1.00 90.25 373 ARG A O 1
ATOM 2852 N N . ALA A 1 374 ? 7.124 -2.240 -26.610 1.00 89.38 374 ALA A N 1
ATOM 2853 C CA . ALA A 1 374 ? 8.329 -2.282 -27.432 1.00 89.38 374 ALA A CA 1
ATOM 2854 C C . ALA A 1 374 ? 7.997 -2.669 -28.880 1.00 89.38 374 ALA A C 1
ATOM 2856 O O . ALA A 1 374 ? 8.426 -1.975 -29.801 1.00 89.38 374 ALA A O 1
ATOM 2857 N N . ASP A 1 375 ? 7.162 -3.692 -29.067 1.00 85.88 375 ASP A N 1
ATOM 2858 C CA . ASP A 1 375 ? 6.733 -4.143 -30.395 1.00 85.88 375 ASP A CA 1
ATOM 2859 C C . ASP A 1 375 ? 5.919 -3.063 -31.125 1.00 85.88 375 ASP A C 1
ATOM 2861 O O . ASP A 1 375 ? 6.203 -2.739 -32.278 1.00 85.88 375 ASP A O 1
ATOM 2865 N N . HIS A 1 376 ? 4.975 -2.406 -30.440 1.00 83.25 376 HIS A N 1
ATOM 2866 C CA . HIS A 1 376 ? 4.211 -1.292 -31.014 1.00 83.25 376 HIS A CA 1
ATOM 2867 C C . HIS A 1 376 ? 5.093 -0.123 -31.462 1.00 83.25 376 HIS A C 1
ATOM 2869 O O . HIS A 1 376 ? 4.800 0.532 -32.461 1.00 83.25 376 HIS A O 1
ATOM 2875 N N . ARG A 1 377 ? 6.163 0.175 -30.719 1.00 82.56 377 ARG A N 1
ATOM 2876 C CA . ARG A 1 377 ? 7.099 1.240 -31.091 1.00 82.56 377 ARG A CA 1
ATOM 2877 C C . ARG A 1 377 ? 7.949 0.858 -32.301 1.00 82.56 377 ARG A C 1
ATOM 2879 O O . ARG A 1 377 ? 8.240 1.738 -33.108 1.00 82.56 377 ARG A O 1
ATOM 2886 N N . ASP A 1 378 ? 8.313 -0.415 -32.434 1.00 81.81 378 ASP A N 1
ATOM 2887 C CA . ASP A 1 378 ? 9.093 -0.915 -33.567 1.00 81.81 378 ASP A CA 1
ATOM 2888 C C . ASP A 1 378 ? 8.302 -0.902 -34.885 1.00 81.81 378 ASP A C 1
ATOM 2890 O O . ASP A 1 378 ? 8.845 -0.534 -35.926 1.00 81.81 378 ASP A O 1
ATOM 2894 N N . LEU A 1 379 ? 6.999 -1.206 -34.824 1.00 78.31 379 LEU A N 1
ATOM 2895 C CA . LEU A 1 379 ? 6.076 -1.179 -35.970 1.00 78.31 379 LEU A CA 1
ATOM 2896 C C . LEU A 1 379 ? 5.828 0.229 -36.549 1.00 78.31 379 LEU A C 1
ATOM 2898 O O . LEU A 1 379 ? 5.307 0.353 -37.656 1.00 78.31 379 LEU A O 1
ATOM 2902 N N . GLY A 1 380 ? 6.228 1.295 -35.848 1.00 62.03 380 GLY A N 1
ATOM 2903 C CA . GLY A 1 380 ? 6.236 2.657 -36.378 1.00 62.03 380 GLY A CA 1
ATOM 2904 C C . GLY A 1 380 ? 5.567 3.690 -35.471 1.00 62.03 380 GLY A C 1
ATOM 2905 O O . GLY A 1 380 ? 4.496 3.490 -34.906 1.00 62.03 380 GLY A O 1
ATOM 2906 N N . ALA A 1 381 ? 6.174 4.878 -35.399 1.00 50.34 381 ALA A N 1
ATOM 2907 C CA . ALA A 1 381 ? 5.767 6.023 -34.574 1.00 50.34 381 ALA A CA 1
ATOM 2908 C C . ALA A 1 381 ? 4.385 6.639 -34.896 1.00 50.34 381 ALA A C 1
ATOM 2910 O O . ALA A 1 381 ? 4.045 7.680 -34.331 1.00 50.34 381 ALA A O 1
ATOM 2911 N N . ALA A 1 382 ? 3.603 6.036 -35.793 1.00 42.19 382 ALA A N 1
ATOM 2912 C CA . ALA A 1 382 ? 2.311 6.541 -36.256 1.00 42.19 382 ALA A CA 1
ATOM 2913 C C . ALA A 1 382 ? 1.095 5.928 -35.532 1.00 42.19 382 ALA A C 1
ATOM 2915 O O . ALA A 1 382 ? -0.039 6.234 -35.886 1.00 42.19 382 ALA A O 1
ATOM 2916 N N . LEU A 1 383 ? 1.284 5.124 -34.483 1.00 44.50 383 LEU A N 1
ATOM 2917 C CA . LEU A 1 383 ? 0.179 4.551 -33.700 1.00 44.50 383 LEU A CA 1
ATOM 2918 C C . LEU A 1 383 ? -0.230 5.428 -32.501 1.00 44.50 383 LEU A C 1
ATOM 2920 O O . LEU A 1 383 ? -0.466 4.941 -31.399 1.00 44.50 383 LEU A O 1
ATOM 2924 N N . SER A 1 384 ? -0.360 6.745 -32.709 1.00 41.12 384 SER A N 1
ATOM 2925 C CA . SER A 1 384 ? -1.305 7.529 -31.890 1.00 41.12 384 SER A CA 1
ATOM 2926 C C . SER A 1 384 ? -2.741 7.436 -32.433 1.00 41.12 384 SER A C 1
ATOM 2928 O O . SER A 1 384 ? -3.627 8.127 -31.929 1.00 41.12 384 SER A O 1
ATOM 2930 N N . LEU A 1 385 ? -2.976 6.620 -33.464 1.00 40.09 385 LEU A N 1
ATOM 2931 C CA . LEU A 1 385 ? -4.296 6.323 -34.005 1.00 40.09 385 LEU A CA 1
ATOM 2932 C C . LEU A 1 385 ? -4.713 4.917 -33.572 1.00 40.09 385 LEU A C 1
ATOM 2934 O O . LEU A 1 385 ? -3.931 3.973 -33.631 1.00 40.09 385 LEU A O 1
ATOM 2938 N N . ALA A 1 386 ? -5.942 4.825 -33.073 1.00 36.50 386 ALA A N 1
ATOM 2939 C CA . ALA A 1 386 ? -6.532 3.617 -32.524 1.00 36.50 386 ALA A CA 1
ATOM 2940 C C . ALA A 1 386 ? -6.552 2.462 -33.545 1.00 36.50 386 ALA A C 1
ATOM 2942 O O . ALA A 1 386 ? -7.039 2.639 -34.656 1.00 36.50 386 ALA A O 1
ATOM 2943 N N . HIS A 1 387 ? -6.044 1.305 -33.107 1.00 40.53 387 HIS A N 1
ATOM 2944 C CA . HIS A 1 387 ? -6.286 -0.069 -33.573 1.00 40.53 387 HIS A CA 1
ATOM 2945 C C . HIS A 1 387 ? -6.829 -0.238 -35.005 1.00 40.53 387 HIS A C 1
ATOM 2947 O O . HIS A 1 387 ? -8.041 -0.219 -35.231 1.00 40.53 387 HIS A O 1
ATOM 2953 N N . GLY A 1 388 ? -5.923 -0.483 -35.955 1.00 37.53 388 GLY A N 1
ATOM 2954 C CA . GLY A 1 388 ? -6.254 -0.934 -37.308 1.00 37.53 388 GLY A CA 1
ATOM 2955 C C . GLY A 1 388 ? -6.150 -2.458 -37.442 1.00 37.53 388 GLY A C 1
ATOM 2956 O O . GLY A 1 388 ? -5.391 -3.108 -36.731 1.00 37.53 388 GLY A O 1
ATOM 2957 N N . TRP A 1 389 ? -6.890 -3.040 -38.389 1.00 45.62 389 TRP A N 1
ATOM 2958 C CA . TRP A 1 389 ? -6.932 -4.491 -38.651 1.00 45.62 389 TRP A CA 1
ATOM 2959 C C . TRP A 1 389 ? -5.575 -5.107 -39.058 1.00 45.62 389 TRP A C 1
ATOM 2961 O O . TRP A 1 389 ? -5.421 -6.327 -39.021 1.00 45.62 389 TRP A O 1
ATOM 2971 N N . GLU A 1 390 ? -4.586 -4.283 -39.415 1.00 45.94 390 GLU A N 1
ATOM 2972 C CA . GLU A 1 390 ? -3.230 -4.702 -39.801 1.00 45.94 390 GLU A CA 1
ATOM 2973 C C . GLU A 1 390 ? -2.428 -5.299 -38.621 1.00 45.94 390 GLU A C 1
ATOM 2975 O O . GLU A 1 390 ? -1.581 -6.176 -38.829 1.00 45.94 390 GLU A O 1
ATOM 2980 N N . ASP A 1 391 ? -2.771 -4.926 -37.378 1.00 43.81 391 ASP A N 1
ATOM 2981 C CA . ASP A 1 391 ? -2.109 -5.386 -36.145 1.00 43.81 391 ASP A CA 1
ATOM 2982 C C . ASP A 1 391 ? -2.354 -6.880 -35.834 1.00 43.81 391 ASP A C 1
ATOM 2984 O O . ASP A 1 391 ? -1.572 -7.511 -35.123 1.00 43.81 391 ASP A O 1
ATOM 2988 N N . LEU A 1 392 ? -3.404 -7.497 -36.395 1.00 46.34 392 LEU A N 1
ATOM 2989 C CA . LEU A 1 392 ? -3.765 -8.903 -36.132 1.00 46.34 392 LEU A CA 1
ATOM 2990 C C . LEU A 1 392 ? -2.704 -9.906 -36.617 1.00 46.34 392 LEU A C 1
ATOM 2992 O O . LEU A 1 392 ? -2.585 -11.006 -36.074 1.00 46.34 392 LEU A O 1
ATOM 2996 N N . SER A 1 393 ? -1.900 -9.530 -37.614 1.00 48.31 393 SER A N 1
ATOM 2997 C CA . SER A 1 393 ? -0.850 -10.400 -38.155 1.00 48.31 393 SER A CA 1
ATOM 2998 C C . SER A 1 393 ? 0.306 -10.627 -37.167 1.00 48.31 393 SER A C 1
ATOM 3000 O O . SER A 1 393 ? 0.887 -11.718 -37.150 1.00 48.31 393 SER A O 1
ATOM 3002 N N . ALA A 1 394 ? 0.591 -9.645 -36.301 1.00 45.62 394 ALA A N 1
ATOM 3003 C CA . ALA A 1 394 ? 1.640 -9.712 -35.283 1.00 45.62 394 ALA A CA 1
ATOM 3004 C C . ALA A 1 394 ? 1.251 -10.616 -34.098 1.00 45.62 394 ALA A C 1
ATOM 3006 O O . ALA A 1 394 ? 2.085 -11.389 -33.625 1.00 45.62 394 ALA A O 1
ATOM 3007 N N . PHE A 1 395 ? -0.024 -10.608 -33.691 1.00 41.47 395 PHE A N 1
ATOM 3008 C CA . PHE A 1 395 ? -0.534 -11.476 -32.621 1.00 41.47 395 PHE A CA 1
ATOM 3009 C C . PHE A 1 395 ? -0.562 -12.962 -33.016 1.00 41.47 395 PHE A C 1
ATOM 3011 O O . PHE A 1 395 ? -0.299 -13.817 -32.176 1.00 41.47 395 PHE A O 1
ATOM 3018 N N . SER A 1 396 ? -0.745 -13.293 -34.304 1.00 44.75 396 SER A N 1
ATOM 3019 C CA . SER A 1 396 ? -0.730 -14.699 -34.757 1.00 44.75 396 SER A CA 1
ATOM 3020 C C . SER A 1 396 ? 0.636 -15.392 -34.614 1.00 44.75 396 SER A C 1
ATOM 3022 O O . SER A 1 396 ? 0.712 -16.619 -34.568 1.00 44.75 396 SER A O 1
ATOM 3024 N N . ARG A 1 397 ? 1.736 -14.625 -34.527 1.00 43.66 397 ARG A N 1
ATOM 3025 C CA . ARG A 1 397 ? 3.091 -15.176 -34.353 1.00 43.66 397 ARG A CA 1
ATOM 3026 C C . ARG A 1 397 ? 3.428 -15.510 -32.902 1.00 43.66 397 ARG A C 1
ATOM 3028 O O . ARG A 1 397 ? 4.284 -16.367 -32.690 1.00 43.66 397 ARG A O 1
ATOM 3035 N N . ALA A 1 398 ? 2.784 -14.853 -31.935 1.00 41.91 398 ALA A N 1
ATOM 3036 C CA . ALA A 1 398 ? 2.984 -15.132 -30.515 1.00 41.91 398 ALA A CA 1
ATOM 3037 C C . ALA A 1 398 ? 2.329 -16.466 -30.113 1.00 41.91 398 ALA A C 1
ATOM 3039 O O . ALA A 1 398 ? 2.966 -17.271 -29.439 1.00 41.91 398 ALA A O 1
ATOM 3040 N N . ASP A 1 399 ? 1.138 -16.762 -30.642 1.00 40.59 399 ASP A N 1
ATOM 3041 C CA . ASP A 1 399 ? 0.407 -18.004 -30.340 1.00 40.59 399 ASP A CA 1
ATOM 3042 C C . ASP A 1 399 ? 1.009 -19.252 -31.018 1.00 40.59 399 ASP A C 1
ATOM 3044 O O . ASP A 1 399 ? 0.866 -20.373 -30.533 1.00 40.59 399 ASP A O 1
ATOM 3048 N N . ALA A 1 400 ? 1.748 -19.085 -32.121 1.00 38.81 400 ALA A N 1
ATOM 3049 C CA . ALA A 1 400 ? 2.319 -20.210 -32.867 1.00 38.81 400 ALA A CA 1
ATOM 3050 C C . ALA A 1 400 ? 3.515 -20.896 -32.171 1.00 38.81 400 ALA A C 1
ATOM 3052 O O . ALA A 1 400 ? 3.918 -21.979 -32.593 1.00 38.81 400 ALA A O 1
ATOM 3053 N N . ARG A 1 401 ? 4.099 -20.294 -31.122 1.00 41.06 401 ARG A N 1
ATOM 3054 C CA . ARG A 1 401 ? 5.189 -20.913 -30.340 1.00 41.06 401 ARG A CA 1
ATOM 3055 C C . ARG A 1 401 ? 4.712 -21.699 -29.113 1.00 41.06 401 ARG A C 1
ATOM 3057 O O . ARG A 1 401 ? 5.506 -22.467 -28.584 1.00 41.06 401 ARG A O 1
ATOM 3064 N N . GLU A 1 402 ? 3.449 -21.572 -28.703 1.00 41.38 402 GLU A N 1
ATOM 3065 C CA . GLU A 1 402 ? 2.875 -22.310 -27.558 1.00 41.38 402 GLU A CA 1
ATOM 3066 C C . GLU A 1 402 ? 1.965 -23.489 -27.958 1.00 41.38 402 GLU A C 1
ATOM 3068 O O . GLU A 1 402 ? 1.463 -24.204 -27.096 1.00 41.38 402 GLU A O 1
ATOM 3073 N N . LEU A 1 403 ? 1.795 -23.757 -29.258 1.00 38.16 403 LEU A N 1
ATOM 3074 C CA . LEU A 1 403 ? 0.938 -24.833 -29.782 1.00 38.16 403 LEU A CA 1
ATOM 3075 C C . LEU A 1 403 ? 1.677 -25.777 -30.746 1.00 38.16 403 LEU A C 1
ATOM 3077 O O . LEU A 1 403 ? 1.140 -26.175 -31.778 1.00 38.16 403 LEU A O 1
ATOM 3081 N N . ALA A 1 404 ? 2.907 -26.167 -30.413 1.00 29.53 404 ALA A N 1
ATOM 3082 C CA . ALA A 1 404 ? 3.518 -27.351 -31.017 1.00 29.53 404 ALA A CA 1
ATOM 3083 C C . ALA A 1 404 ? 3.202 -28.580 -30.140 1.00 29.53 404 ALA A C 1
ATOM 3085 O O . ALA A 1 404 ? 3.678 -28.633 -29.006 1.00 29.53 404 ALA A O 1
ATOM 3086 N N . PRO A 1 405 ? 2.390 -29.551 -30.603 1.00 38.25 405 PRO A N 1
ATOM 3087 C CA . PRO A 1 405 ? 2.261 -30.827 -29.919 1.00 38.25 405 PRO A CA 1
ATOM 3088 C C . PRO A 1 405 ? 3.434 -31.767 -30.245 1.00 38.25 405 PRO A C 1
ATOM 3090 O O . PRO A 1 405 ? 3.890 -31.818 -31.390 1.00 38.25 405 PRO A O 1
ATOM 3093 N N . ALA A 1 406 ? 3.763 -32.563 -29.219 1.00 39.38 406 ALA A N 1
ATOM 3094 C CA . ALA A 1 406 ? 4.770 -33.624 -29.069 1.00 39.38 406 ALA A CA 1
ATOM 3095 C C . ALA A 1 406 ? 6.195 -33.173 -28.712 1.00 39.38 406 ALA A C 1
ATOM 3097 O O . ALA A 1 406 ? 6.972 -32.805 -29.621 1.00 39.38 406 ALA A O 1
#